Protein AF-A0A1W9QDA3-F1 (afdb_monomer_lite)

Secondary structure (DSSP, 8-state):
------PPPPPPPPP---------------------------------------------------------------------------S-TT-----------PPPPEEEEEE--SSTTHHHHHHHHHHHHHHHHHTT-EEEEEESSTTHHHHHHHH--SEEEE---STTTTSS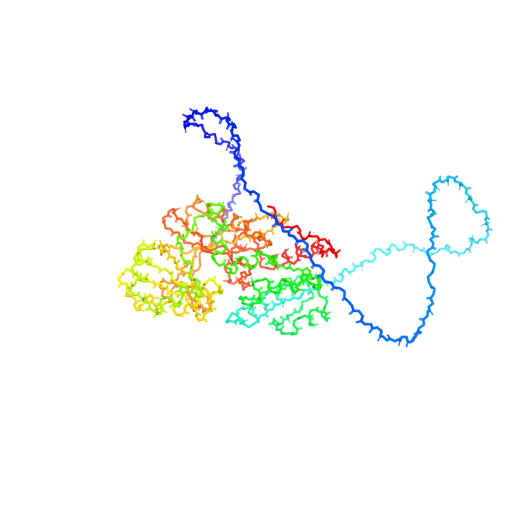HHHHHHHHHT--BSS--HHHHHHHH-HHHHHHHHHHTT-----EEEE-HHHHHHHHH-HHHHHHHHHHHH-S-EEEEESS-STTTT-EEE-TT--HHHHHHHHHHHHTT-SSEEEEE----EEEEEEEEEETTEEEEPPPEEEEE-SSSS--HHHHHSTTSEEEESS-SS-HHHHHHHHHHHHHHHHHHT--SEEEEEEEEETTEEEEEEEESS---STTSHHHHHHHHTT--HHHHHHHHHHHHHTSPPPPTTPPP----

Structure (mmCIF, N/CA/C/O backbone):
data_AF-A0A1W9QDA3-F1
#
_entry.id   AF-A0A1W9QDA3-F1
#
loop_
_atom_site.group_PDB
_atom_site.id
_atom_site.type_symbol
_atom_site.label_atom_id
_atom_site.label_alt_id
_atom_site.label_comp_id
_atom_site.label_asym_id
_atom_site.label_entity_id
_atom_site.label_seq_id
_atom_site.pdbx_PDB_ins_code
_atom_site.Cartn_x
_atom_site.Cartn_y
_atom_site.Cartn_z
_atom_site.occupancy
_atom_site.B_iso_or_equiv
_atom_site.auth_seq_id
_atom_site.auth_comp_id
_atom_site.auth_asym_id
_atom_site.auth_atom_id
_atom_site.pdbx_PDB_model_num
ATOM 1 N N . MET A 1 1 ? 13.533 -53.504 -2.888 1.00 36.47 1 MET A N 1
ATOM 2 C CA . MET A 1 1 ? 13.783 -53.279 -4.328 1.00 36.47 1 MET A CA 1
ATOM 3 C C . MET A 1 1 ? 12.457 -52.907 -4.983 1.00 36.47 1 MET A C 1
ATOM 5 O O . MET A 1 1 ? 11.510 -53.643 -4.756 1.00 36.47 1 MET A O 1
ATOM 9 N N . SER A 1 2 ? 12.437 -51.816 -5.768 1.00 32.22 2 SER A N 1
ATOM 10 C CA . SER A 1 2 ? 11.352 -51.321 -6.659 1.00 32.22 2 SER A CA 1
ATOM 11 C C . SER A 1 2 ? 10.092 -50.780 -5.954 1.00 32.22 2 SER A C 1
ATOM 13 O O . SER A 1 2 ? 9.405 -51.539 -5.288 1.00 32.22 2 SER A O 1
ATOM 15 N N . VAL A 1 3 ? 9.796 -49.473 -5.867 1.00 35.31 3 VAL A N 1
ATOM 16 C CA . VAL A 1 3 ? 9.516 -48.408 -6.869 1.00 35.31 3 VAL A CA 1
ATOM 17 C C . VAL A 1 3 ? 8.259 -48.652 -7.719 1.00 35.31 3 VAL A C 1
ATOM 19 O O . VAL A 1 3 ? 8.302 -49.406 -8.683 1.00 35.31 3 VAL A O 1
ATOM 22 N N . ALA A 1 4 ? 7.180 -47.938 -7.374 1.00 31.95 4 ALA A N 1
ATOM 23 C CA . ALA A 1 4 ? 6.134 -47.367 -8.242 1.00 31.95 4 ALA A CA 1
ATOM 24 C C . ALA A 1 4 ? 5.263 -46.463 -7.331 1.00 31.95 4 ALA A C 1
ATOM 26 O O . ALA A 1 4 ? 4.870 -46.907 -6.262 1.00 31.95 4 ALA A O 1
ATOM 27 N N . GLY A 1 5 ? 4.975 -45.184 -7.575 1.00 31.92 5 GLY A N 1
ATOM 28 C CA . GLY A 1 5 ? 4.923 -44.443 -8.829 1.00 31.92 5 GLY A CA 1
ATOM 29 C C . GLY A 1 5 ? 3.463 -44.177 -9.203 1.00 31.92 5 GLY A C 1
ATOM 30 O O . GLY A 1 5 ? 2.974 -44.770 -10.154 1.00 31.92 5 GLY A O 1
ATOM 31 N N . THR A 1 6 ? 2.758 -43.319 -8.458 1.00 32.66 6 THR A N 1
ATOM 32 C CA . THR A 1 6 ? 1.406 -42.852 -8.817 1.00 32.66 6 THR A CA 1
ATOM 33 C C . THR A 1 6 ? 1.367 -41.327 -8.802 1.00 32.66 6 THR A C 1
ATOM 35 O O . THR A 1 6 ? 1.350 -40.706 -7.741 1.00 32.66 6 THR A O 1
ATOM 38 N N . MET A 1 7 ? 1.388 -40.736 -9.997 1.00 35.84 7 MET A N 1
ATOM 39 C CA . MET A 1 7 ? 1.046 -39.332 -10.237 1.00 35.84 7 MET A CA 1
ATOM 40 C C . MET A 1 7 ? -0.468 -39.120 -10.067 1.00 35.84 7 MET A C 1
ATOM 42 O O . MET A 1 7 ? -1.236 -39.991 -10.485 1.00 35.84 7 MET A O 1
ATOM 46 N N . PRO A 1 8 ? -0.929 -37.976 -9.535 1.00 35.97 8 PRO A N 1
ATOM 47 C CA . PRO A 1 8 ? -2.335 -37.609 -9.597 1.00 35.97 8 PRO A CA 1
ATOM 48 C C . PRO A 1 8 ? -2.672 -36.976 -10.958 1.00 35.97 8 PRO A C 1
ATOM 50 O O . PRO A 1 8 ? -1.945 -36.129 -11.475 1.00 35.97 8 PRO A O 1
ATOM 53 N N . MET A 1 9 ? -3.789 -37.417 -11.537 1.00 39.22 9 MET A N 1
ATOM 54 C CA . MET A 1 9 ? -4.379 -36.876 -12.766 1.00 39.22 9 MET A CA 1
ATOM 55 C C . MET A 1 9 ? -5.020 -35.494 -12.529 1.00 39.22 9 MET A C 1
ATOM 57 O O . MET A 1 9 ? -5.472 -35.222 -11.415 1.00 39.22 9 MET A O 1
ATOM 61 N N . PRO A 1 10 ? -5.110 -34.628 -13.556 1.00 35.41 10 PRO A N 1
ATOM 62 C CA . PRO A 1 10 ? -5.729 -33.312 -13.433 1.00 35.41 10 PRO A CA 1
ATOM 63 C C . PRO A 1 10 ? -7.259 -33.414 -13.326 1.00 35.41 10 PRO A C 1
ATOM 65 O O . PRO A 1 10 ? -7.895 -34.198 -14.033 1.00 35.41 10 PRO A O 1
ATOM 68 N N . MET A 1 11 ? -7.853 -32.601 -12.447 1.00 40.34 11 MET A N 1
ATOM 69 C CA . MET A 1 11 ? -9.308 -32.481 -12.310 1.00 40.34 11 MET A CA 1
ATOM 70 C C . MET A 1 11 ? -9.921 -31.700 -13.487 1.00 40.34 11 MET A C 1
ATOM 72 O O . MET A 1 11 ? -9.305 -30.748 -13.973 1.00 40.34 11 MET A O 1
ATOM 76 N N . PRO A 1 12 ? -11.131 -32.065 -13.950 1.00 34.31 12 PRO A N 1
ATOM 77 C CA . PRO A 1 12 ? -11.779 -31.401 -15.071 1.00 34.31 12 PRO A CA 1
ATOM 78 C C . PRO A 1 12 ? -12.385 -30.054 -14.658 1.00 34.31 12 PRO A C 1
ATOM 80 O O . PRO A 1 12 ? -13.032 -29.927 -13.619 1.00 34.31 12 PRO A O 1
ATOM 83 N N . VAL A 1 13 ? -12.211 -29.058 -15.524 1.00 38.31 13 VAL A N 1
ATOM 84 C CA . VAL A 1 13 ? -12.859 -27.746 -15.437 1.00 38.31 13 VAL A CA 1
ATOM 85 C C . VAL A 1 13 ? -14.336 -27.908 -15.813 1.00 38.31 13 VAL A C 1
ATOM 87 O O . VAL A 1 13 ? -14.649 -28.289 -16.941 1.00 38.31 13 VAL A O 1
ATOM 90 N N . VAL A 1 14 ? -15.246 -27.628 -14.879 1.00 33.88 14 VAL A N 1
ATOM 91 C CA . VAL A 1 14 ? -16.698 -27.590 -15.125 1.00 33.88 14 VAL A CA 1
ATOM 92 C C . VAL A 1 14 ? -17.138 -26.126 -15.254 1.00 33.88 14 VAL A C 1
ATOM 94 O O . VAL A 1 14 ? -16.809 -25.327 -14.377 1.00 33.88 14 VAL A O 1
ATOM 97 N N . PRO A 1 15 ? -17.887 -25.738 -16.302 1.00 31.75 15 PRO A N 1
ATOM 98 C CA . PRO A 1 15 ? -18.404 -24.383 -16.429 1.00 31.75 15 PRO A CA 1
ATOM 99 C C . PRO A 1 15 ? -19.687 -24.244 -15.602 1.00 31.75 15 PRO A C 1
ATOM 101 O O . PRO A 1 15 ? -20.679 -24.921 -15.871 1.00 31.75 15 PRO A O 1
ATOM 104 N N . VAL A 1 16 ? -19.700 -23.349 -14.612 1.00 32.81 16 VAL A N 1
ATOM 105 C CA . VAL A 1 16 ? -20.931 -23.015 -13.882 1.00 32.81 16 VAL A CA 1
ATOM 106 C C . VAL A 1 16 ? -21.532 -21.741 -14.464 1.00 32.81 16 VAL A C 1
ATOM 108 O O . VAL A 1 16 ? -21.131 -20.624 -14.156 1.00 32.81 16 VAL A O 1
ATOM 111 N N . SER A 1 17 ? -22.531 -21.942 -15.319 1.00 33.62 17 SER A N 1
ATOM 112 C CA . SER A 1 17 ? -23.614 -20.990 -15.546 1.00 33.62 17 SER A CA 1
ATOM 113 C C . SER A 1 17 ? -24.658 -21.205 -14.453 1.00 33.62 17 SER A C 1
ATOM 115 O O . SER A 1 17 ? -25.221 -22.295 -14.358 1.00 33.62 17 SER A O 1
ATOM 117 N N . ALA A 1 18 ? -24.938 -20.185 -13.643 1.00 29.67 18 ALA A N 1
ATOM 118 C CA . ALA A 1 18 ? -26.164 -20.130 -12.854 1.00 29.67 18 ALA A CA 1
ATOM 119 C C . ALA A 1 18 ? -26.531 -18.677 -12.534 1.00 29.67 18 ALA A C 1
ATOM 121 O O . ALA A 1 18 ? -25.945 -18.019 -11.679 1.00 29.67 18 ALA A O 1
ATOM 122 N N . SER A 1 19 ? -27.547 -18.191 -13.245 1.00 31.55 19 SER A N 1
ATOM 123 C CA . SER A 1 19 ? -28.333 -17.022 -12.867 1.00 31.55 19 SER A CA 1
ATOM 124 C C . SER A 1 19 ? -29.040 -17.286 -11.537 1.00 31.55 19 SER A C 1
ATOM 126 O O . SER A 1 19 ? -29.804 -18.244 -11.438 1.00 31.55 19 SER A O 1
ATOM 128 N N . VAL A 1 20 ? -28.863 -16.411 -10.547 1.00 29.86 20 VAL A N 1
ATOM 129 C CA . VAL A 1 20 ? -29.735 -16.376 -9.366 1.00 29.86 20 VAL A CA 1
ATOM 130 C C . VAL A 1 20 ? -30.640 -15.157 -9.460 1.00 29.86 20 VAL A C 1
ATOM 132 O O . VAL A 1 20 ? -30.224 -14.006 -9.343 1.00 29.86 20 VAL A O 1
ATOM 135 N N . ALA A 1 21 ? -31.913 -15.448 -9.709 1.00 28.69 21 ALA A N 1
ATOM 136 C CA . ALA A 1 21 ? -33.014 -14.511 -9.668 1.00 28.69 21 ALA A CA 1
ATOM 137 C C . ALA A 1 21 ? -33.413 -14.230 -8.211 1.00 28.69 21 ALA A C 1
ATOM 139 O O . ALA A 1 21 ? -33.878 -15.124 -7.509 1.00 28.69 21 ALA A O 1
ATOM 140 N N . LEU A 1 22 ? -33.326 -12.971 -7.783 1.00 29.09 22 LEU A N 1
ATOM 141 C CA . LEU A 1 22 ? -33.994 -12.485 -6.574 1.00 29.09 22 LEU A CA 1
ATOM 142 C C . LEU A 1 22 ? -35.315 -11.816 -6.971 1.00 29.09 22 LEU A C 1
ATOM 144 O O . LEU A 1 22 ? -35.358 -10.672 -7.426 1.00 29.09 22 LEU A O 1
ATOM 148 N N . ARG A 1 23 ? -36.421 -12.556 -6.820 1.00 28.75 23 ARG A N 1
ATOM 149 C CA . ARG A 1 23 ? -37.784 -12.013 -6.892 1.00 28.75 23 ARG A CA 1
ATOM 150 C C . ARG A 1 23 ? -38.224 -11.483 -5.524 1.00 28.75 23 ARG A C 1
ATOM 152 O O . ARG A 1 23 ? -38.400 -12.246 -4.589 1.00 28.75 23 ARG A O 1
ATOM 159 N N . ALA A 1 24 ? -38.487 -10.177 -5.525 1.00 29.31 24 ALA A N 1
ATOM 160 C CA . ALA A 1 24 ? -39.674 -9.480 -5.019 1.00 29.31 24 ALA A CA 1
ATOM 161 C C . ALA A 1 24 ? -40.152 -9.691 -3.569 1.00 29.31 24 ALA A C 1
ATOM 163 O O . ALA A 1 24 ? -40.698 -10.733 -3.249 1.00 29.31 24 ALA A O 1
ATOM 164 N N . LEU A 1 25 ? -40.152 -8.583 -2.814 1.00 30.34 25 LEU A N 1
ATOM 165 C CA . LEU A 1 25 ? -41.188 -8.039 -1.906 1.00 30.34 25 LEU A CA 1
ATOM 166 C C . LEU A 1 25 ? -40.726 -6.581 -1.627 1.00 30.34 25 LEU A C 1
ATOM 168 O O . LEU A 1 25 ? -39.551 -6.368 -1.381 1.00 30.34 25 LEU A O 1
ATOM 172 N N . GLY A 1 26 ? -41.483 -5.487 -1.720 1.00 26.16 26 GLY A N 1
ATOM 173 C CA . GLY A 1 26 ? -42.910 -5.267 -1.855 1.00 26.16 26 GLY A CA 1
ATOM 174 C C . GLY A 1 26 ? -43.187 -3.849 -2.385 1.00 26.16 26 GLY A C 1
ATOM 175 O O . GLY A 1 26 ? -42.421 -2.906 -2.200 1.00 26.16 26 GLY A O 1
ATOM 176 N N . ARG A 1 27 ? -44.311 -3.719 -3.089 1.00 28.84 27 ARG A N 1
ATOM 177 C CA . ARG A 1 27 ? -44.839 -2.475 -3.659 1.00 28.84 27 ARG A CA 1
ATOM 178 C C . ARG A 1 27 ? -45.278 -1.501 -2.557 1.00 28.84 27 ARG A C 1
ATOM 180 O O . ARG A 1 27 ? -46.115 -1.861 -1.735 1.00 28.84 27 ARG A O 1
ATOM 187 N N . ARG A 1 28 ? -44.910 -0.221 -2.674 1.00 27.39 28 ARG A N 1
ATOM 188 C CA . ARG A 1 28 ? -45.790 0.899 -2.289 1.00 27.39 28 ARG A CA 1
ATOM 189 C C . ARG A 1 28 ? -45.835 1.944 -3.405 1.00 27.39 28 ARG A C 1
ATOM 191 O O . ARG A 1 28 ? -44.877 2.659 -3.662 1.00 27.39 28 ARG A O 1
ATOM 198 N N . ARG A 1 29 ? -46.992 2.007 -4.073 1.00 28.84 29 ARG A N 1
ATOM 199 C CA . ARG A 1 29 ? -47.439 3.116 -4.929 1.00 28.84 29 ARG A CA 1
ATOM 200 C C . ARG A 1 29 ? -47.980 4.245 -4.045 1.00 28.84 29 ARG A C 1
ATOM 202 O O . ARG A 1 29 ? -48.881 3.972 -3.261 1.00 28.84 29 ARG A O 1
ATOM 209 N N . ARG A 1 30 ? -47.552 5.489 -4.283 1.00 28.20 30 ARG A N 1
ATOM 210 C CA . ARG A 1 30 ? -48.352 6.737 -4.195 1.00 28.20 30 ARG A CA 1
ATOM 211 C C . ARG A 1 30 ? -47.704 7.749 -5.154 1.00 28.20 30 ARG A C 1
ATOM 213 O O . ARG A 1 30 ? -46.564 8.127 -4.955 1.00 28.20 30 ARG A O 1
ATOM 220 N N . SER A 1 31 ? -48.196 7.880 -6.385 1.00 26.98 31 SER A N 1
ATOM 221 C CA . SER A 1 31 ? -49.227 8.829 -6.854 1.00 26.98 31 SER A CA 1
ATOM 222 C C . SER A 1 31 ? -48.808 10.310 -6.814 1.00 26.98 31 SER A C 1
ATOM 224 O O . SER A 1 31 ? -48.819 10.933 -5.760 1.00 26.98 31 SER A O 1
ATOM 226 N N . ARG A 1 32 ? -48.505 10.818 -8.019 1.00 28.62 32 ARG A N 1
ATOM 227 C CA . ARG A 1 32 ? -48.584 12.191 -8.563 1.00 28.62 32 ARG A CA 1
ATOM 228 C C . ARG A 1 32 ? -49.045 13.317 -7.623 1.00 28.62 32 ARG A C 1
ATOM 230 O O . ARG A 1 32 ? -50.140 13.231 -7.076 1.00 28.62 32 ARG A O 1
ATOM 237 N N . ARG A 1 33 ? -48.347 14.459 -7.700 1.00 24.66 33 ARG A N 1
ATOM 238 C CA . ARG A 1 33 ? -48.947 15.790 -7.943 1.00 24.66 33 ARG A CA 1
ATOM 239 C C . ARG A 1 33 ? -47.874 16.797 -8.377 1.00 24.66 33 ARG A C 1
ATOM 241 O O . ARG A 1 33 ? -47.054 17.219 -7.575 1.00 24.66 33 ARG A O 1
ATOM 248 N N . CYS A 1 34 ? -47.918 17.187 -9.650 1.00 25.53 34 CYS A N 1
ATOM 249 C CA . CYS A 1 34 ? -47.465 18.503 -10.085 1.00 25.53 34 CYS A CA 1
ATOM 250 C C . CYS A 1 34 ? -48.567 19.498 -9.714 1.00 25.53 34 CYS A C 1
ATOM 252 O O . CYS A 1 34 ? -49.714 19.294 -10.110 1.00 25.53 34 CYS A O 1
ATOM 254 N N . VAL A 1 35 ? -48.225 20.555 -8.984 1.00 27.30 35 VAL A N 1
ATOM 255 C CA . VAL A 1 35 ? -49.019 21.784 -8.906 1.00 27.30 35 VAL A CA 1
ATOM 256 C C . VAL A 1 35 ? -48.025 22.936 -8.897 1.00 27.30 35 VAL A C 1
ATOM 258 O O . VAL A 1 35 ? -47.187 23.025 -8.004 1.00 27.30 35 VAL A O 1
ATOM 261 N N . GLY A 1 36 ? -48.097 23.776 -9.925 1.00 24.69 36 GLY A N 1
ATOM 262 C CA . GLY A 1 36 ? -47.496 25.099 -9.902 1.00 24.69 36 GLY A CA 1
ATOM 263 C C . GLY A 1 36 ? -48.415 26.081 -9.184 1.00 24.69 36 GLY A C 1
ATOM 264 O O . GLY A 1 36 ? -49.636 26.003 -9.302 1.00 24.69 36 GLY A O 1
ATOM 265 N N . SER A 1 37 ? -47.818 27.040 -8.490 1.00 29.36 37 SER A N 1
ATOM 266 C CA . SER A 1 37 ? -48.459 28.302 -8.131 1.00 29.36 37 SER A CA 1
ATOM 267 C C . SER A 1 37 ? -47.369 29.354 -7.998 1.00 29.36 37 SER A C 1
ATOM 269 O O . SER A 1 37 ? -46.471 29.223 -7.169 1.00 29.36 37 SER A O 1
ATOM 271 N N . GLY A 1 38 ? -47.418 30.351 -8.878 1.00 24.80 38 GLY A N 1
ATOM 272 C CA . GLY A 1 38 ? -46.515 31.492 -8.865 1.00 24.80 38 GLY A CA 1
ATOM 273 C C . GLY A 1 38 ? -46.965 32.632 -7.948 1.00 24.80 38 GLY A C 1
ATOM 274 O O . GLY A 1 38 ? -48.010 32.556 -7.302 1.00 24.80 38 GLY A O 1
ATOM 275 N N . ARG A 1 39 ? -46.189 33.721 -8.077 1.00 27.39 39 ARG A N 1
ATOM 276 C CA . ARG A 1 39 ? -46.269 35.084 -7.499 1.00 27.39 39 ARG A CA 1
ATOM 277 C C . ARG A 1 39 ? -45.570 35.260 -6.139 1.00 27.39 39 ARG A C 1
ATOM 279 O O . ARG A 1 39 ? -45.738 34.424 -5.271 1.00 27.39 39 ARG A O 1
ATOM 286 N N . ALA A 1 40 ? -44.850 36.349 -5.848 1.00 27.86 40 ALA A N 1
ATOM 287 C CA . ALA A 1 40 ? -44.285 37.457 -6.631 1.00 27.86 40 ALA A CA 1
ATOM 288 C C . ALA A 1 40 ? -43.407 38.346 -5.702 1.00 27.86 40 ALA A C 1
ATOM 290 O O . ALA A 1 40 ? -43.564 38.292 -4.488 1.00 27.86 40 ALA A O 1
ATOM 291 N N . PHE A 1 41 ? -42.618 39.230 -6.333 1.00 26.25 41 PHE A N 1
ATOM 292 C CA . PHE A 1 41 ? -42.054 40.517 -5.869 1.00 26.25 41 PHE A CA 1
ATOM 293 C C . PHE A 1 41 ? -40.797 40.582 -4.980 1.00 26.25 41 PHE A C 1
ATOM 295 O O . PHE A 1 41 ? -40.728 40.020 -3.896 1.00 26.25 41 PHE A O 1
ATOM 302 N N . GLY A 1 42 ? -39.849 41.412 -5.446 1.00 24.55 42 GLY A N 1
ATOM 303 C CA . GLY A 1 42 ? -38.696 41.906 -4.691 1.00 24.55 42 GLY A CA 1
ATOM 304 C C . GLY A 1 42 ? -37.571 42.461 -5.575 1.00 24.55 42 GLY A C 1
ATOM 305 O O . GLY A 1 42 ? -36.491 41.891 -5.621 1.00 24.55 42 GLY A O 1
ATOM 306 N N . SER A 1 43 ? -37.830 43.540 -6.316 1.00 26.00 43 SER A N 1
ATOM 307 C CA . SER A 1 43 ? -36.849 44.312 -7.097 1.00 26.00 43 SER A CA 1
ATOM 308 C C . SER A 1 43 ? 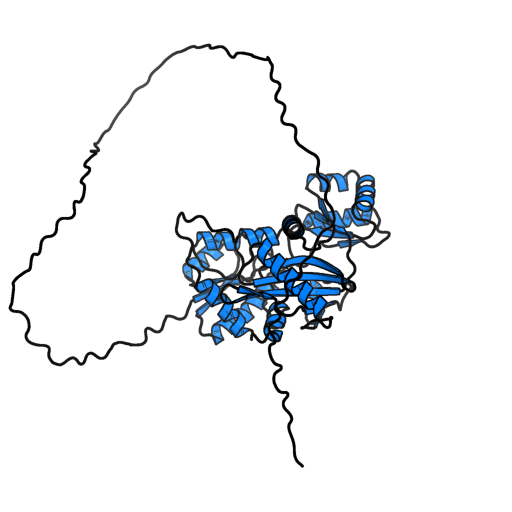-35.999 45.230 -6.210 1.00 26.00 43 SER A C 1
ATOM 310 O O . SER A 1 43 ? -36.584 45.920 -5.382 1.00 26.00 43 SER A O 1
ATOM 312 N N . PHE A 1 44 ? -34.690 45.366 -6.466 1.00 24.94 44 PHE A N 1
ATOM 313 C CA . PHE A 1 44 ? -33.952 46.605 -6.174 1.00 24.94 44 PHE A CA 1
ATOM 314 C C . PHE A 1 44 ? -32.793 46.838 -7.159 1.00 24.94 44 PHE A C 1
ATOM 316 O O . PHE A 1 44 ? -32.082 45.922 -7.560 1.00 24.94 44 PHE A O 1
ATOM 323 N N . SER A 1 45 ? -32.693 48.098 -7.575 1.00 25.88 45 SER A N 1
ATOM 324 C CA . SER A 1 45 ? -31.881 48.703 -8.635 1.00 25.88 45 SER A CA 1
ATOM 325 C C . SER A 1 45 ? -30.442 49.034 -8.221 1.00 25.88 45 SER A C 1
ATOM 327 O O . SER A 1 45 ? -30.227 49.413 -7.071 1.00 25.88 45 SER A O 1
ATOM 329 N N . VAL A 1 46 ? -29.510 49.093 -9.181 1.00 28.08 46 VAL A N 1
ATOM 330 C CA . VAL A 1 46 ? -28.233 49.822 -9.042 1.00 28.08 46 VAL A CA 1
ATOM 331 C C . VAL A 1 46 ? -28.158 50.922 -10.108 1.00 28.08 46 VAL A C 1
ATOM 333 O O . VAL A 1 46 ? -28.435 50.677 -11.280 1.00 28.08 46 VAL A O 1
ATOM 336 N N . ARG A 1 47 ? -27.849 52.144 -9.652 1.00 25.64 47 ARG A N 1
ATOM 337 C CA . ARG A 1 47 ? -27.718 53.394 -10.418 1.00 25.64 47 ARG A CA 1
ATOM 338 C C . ARG A 1 47 ? -26.290 53.612 -10.936 1.00 25.64 47 ARG A C 1
ATOM 340 O O . ARG A 1 47 ? -25.325 53.152 -10.337 1.00 25.64 47 ARG A O 1
ATOM 347 N N . GLU A 1 48 ? -26.226 54.394 -12.009 1.00 28.88 48 GLU A N 1
ATOM 348 C CA . GLU A 1 48 ? -25.070 54.996 -12.685 1.00 28.88 48 GLU A CA 1
ATOM 349 C C . GLU A 1 48 ? -24.344 56.089 -11.864 1.00 28.88 48 GLU A C 1
ATOM 351 O O . GLU A 1 48 ? -24.946 56.702 -10.980 1.00 28.88 48 GLU A O 1
ATOM 356 N N . GLY A 1 49 ? -23.094 56.417 -12.247 1.00 25.61 49 GLY A N 1
ATOM 357 C CA . GLY A 1 49 ? -22.420 57.678 -11.880 1.00 25.61 49 GLY A CA 1
ATOM 358 C C . GLY A 1 49 ? -20.908 57.772 -12.196 1.00 25.61 49 GLY A C 1
ATOM 359 O O . GLY A 1 49 ? -20.106 57.140 -11.527 1.00 25.61 49 GLY A O 1
ATOM 360 N N . CYS A 1 50 ? -20.561 58.597 -13.199 1.00 24.50 50 CYS A N 1
ATOM 361 C CA . CYS A 1 50 ? -19.243 59.084 -13.712 1.00 24.50 50 CYS A CA 1
ATOM 362 C C . CYS A 1 50 ? -18.446 59.953 -12.673 1.00 24.50 50 CYS A C 1
ATOM 364 O O . CYS A 1 50 ? -19.050 60.202 -11.629 1.00 24.50 50 CYS A O 1
ATOM 366 N N . PRO A 1 51 ? -17.209 60.520 -12.892 1.00 40.97 51 PRO A N 1
ATOM 367 C CA . PRO A 1 51 ? -16.680 61.157 -14.124 1.00 40.97 51 PRO A CA 1
ATOM 368 C C . PRO A 1 51 ? -15.149 61.048 -14.445 1.00 40.97 51 PRO A C 1
ATOM 370 O O . PRO A 1 51 ? -14.388 60.342 -13.797 1.00 40.97 51 PRO A O 1
ATOM 373 N N . ARG A 1 52 ? -14.770 61.753 -15.530 1.00 28.31 52 ARG A N 1
ATOM 374 C CA . ARG A 1 52 ? -13.533 61.825 -16.355 1.00 28.31 52 ARG A CA 1
ATOM 375 C C . ARG A 1 52 ? -12.318 62.565 -15.742 1.00 28.31 52 ARG A C 1
ATOM 377 O O . ARG A 1 52 ? -12.530 63.457 -14.931 1.00 28.31 52 ARG A O 1
ATOM 384 N N . GLY A 1 53 ? -11.124 62.371 -16.345 1.00 25.64 53 GLY A N 1
ATOM 385 C CA . GLY A 1 53 ? -10.208 63.482 -16.719 1.00 25.64 53 GLY A CA 1
ATOM 386 C C . GLY A 1 53 ? -8.677 63.235 -16.725 1.00 25.64 53 GLY A C 1
ATOM 387 O O . GLY A 1 53 ? -8.126 63.064 -15.651 1.00 25.64 53 GLY A O 1
ATOM 388 N N . GLU A 1 54 ? -8.057 63.319 -17.928 1.00 27.70 54 GLU A N 1
ATOM 389 C CA . GLU A 1 54 ? -6.732 63.928 -18.299 1.00 27.70 54 GLU A CA 1
ATOM 390 C C . GLU A 1 54 ? -5.395 63.400 -17.688 1.00 27.70 54 GLU A C 1
ATOM 392 O O . GLU A 1 54 ? -5.358 63.021 -16.531 1.00 27.70 54 GLU A O 1
ATOM 397 N N . ALA A 1 55 ? -4.205 63.366 -18.324 1.00 28.17 55 ALA A N 1
ATOM 398 C CA . ALA A 1 55 ? -3.680 63.629 -19.676 1.00 28.17 55 ALA A CA 1
ATOM 399 C C . ALA A 1 55 ? -2.190 63.147 -19.780 1.00 28.17 55 ALA A C 1
ATOM 401 O O . ALA A 1 55 ? -1.480 63.110 -18.782 1.00 28.17 55 ALA A O 1
ATOM 402 N N . GLU A 1 56 ? -1.775 62.786 -21.006 1.00 26.77 56 GLU A N 1
ATOM 403 C CA . GLU A 1 56 ? -0.480 63.010 -21.709 1.00 26.77 56 GLU A CA 1
ATOM 404 C C . GLU A 1 56 ? 0.915 62.665 -21.116 1.00 26.77 56 GLU A C 1
ATOM 406 O O . GLU A 1 56 ? 1.378 63.265 -20.155 1.00 26.77 56 GLU A O 1
ATOM 411 N N . HIS A 1 57 ? 1.673 61.808 -21.834 1.00 28.23 57 HIS A N 1
ATOM 412 C CA . HIS A 1 57 ? 2.947 62.178 -22.495 1.00 28.23 57 HIS A CA 1
ATOM 413 C C . HIS A 1 57 ? 3.451 61.095 -23.485 1.00 28.23 57 HIS A C 1
ATOM 415 O O . HIS A 1 57 ? 2.974 59.963 -23.522 1.00 28.23 57 HIS A O 1
ATOM 421 N N . GLU A 1 58 ? 4.372 61.500 -24.358 1.00 27.05 58 GLU A N 1
ATOM 422 C CA . GLU A 1 58 ? 4.596 61.069 -25.743 1.00 27.05 58 GLU A CA 1
ATOM 423 C C . GLU A 1 58 ? 5.735 60.028 -25.951 1.00 27.05 58 GLU A C 1
ATOM 425 O O . GLU A 1 58 ? 6.767 60.139 -25.308 1.00 27.05 58 GLU A O 1
ATOM 430 N N . ARG A 1 59 ? 5.524 59.062 -26.883 1.00 26.31 59 ARG A N 1
ATOM 431 C CA . ARG A 1 59 ? 6.332 58.592 -28.070 1.00 26.31 59 ARG A CA 1
ATOM 432 C C . ARG A 1 59 ? 7.899 58.485 -28.037 1.00 26.31 59 ARG A C 1
ATOM 434 O O . ARG A 1 59 ? 8.508 59.160 -27.225 1.00 26.31 59 ARG A O 1
ATOM 441 N N . PRO A 1 60 ? 8.605 57.814 -29.014 1.00 46.94 60 PRO A N 1
ATOM 442 C CA . PRO A 1 60 ? 8.160 57.022 -30.199 1.00 46.94 60 PRO A CA 1
ATOM 443 C C . PRO A 1 60 ? 9.057 55.808 -30.676 1.00 46.94 60 PRO A C 1
ATOM 445 O O . PRO A 1 60 ? 10.121 55.537 -30.135 1.00 46.94 60 PRO A O 1
ATOM 448 N N . TRP A 1 61 ? 8.630 55.196 -31.808 1.00 27.83 61 TRP A N 1
ATOM 449 C CA . TRP A 1 61 ? 9.320 54.341 -32.825 1.00 27.83 61 TRP A CA 1
ATOM 450 C C . TRP A 1 61 ? 9.648 52.869 -32.463 1.00 27.83 61 TRP A C 1
ATOM 452 O O . TRP A 1 61 ? 10.164 52.586 -31.399 1.00 27.83 61 TRP A O 1
ATOM 462 N N . GLY A 1 62 ? 9.408 51.851 -33.305 1.00 26.69 62 GLY A N 1
ATOM 463 C CA . GLY A 1 62 ? 9.103 51.845 -34.736 1.00 26.69 62 GLY A CA 1
ATOM 464 C C . GLY A 1 62 ? 8.488 50.528 -35.245 1.00 26.69 62 GLY A C 1
ATOM 465 O O . GLY A 1 62 ? 8.487 49.487 -34.595 1.00 26.69 62 GLY A O 1
ATOM 466 N N . SER A 1 63 ? 7.908 50.650 -36.433 1.00 28.02 63 SER A N 1
ATOM 467 C CA . SER A 1 63 ? 7.167 49.677 -37.235 1.00 28.02 63 SER A CA 1
ATOM 468 C C . SER A 1 63 ? 8.041 48.626 -37.929 1.00 28.02 63 SER A C 1
ATOM 470 O O . SER A 1 63 ? 9.140 48.957 -38.360 1.00 28.02 63 SER A O 1
ATOM 472 N N . THR A 1 64 ? 7.485 47.445 -38.234 1.00 29.91 64 THR A N 1
ATOM 473 C CA . THR A 1 64 ? 7.418 46.934 -39.627 1.00 29.91 64 THR A CA 1
ATOM 474 C C . THR A 1 64 ? 6.472 45.727 -39.795 1.00 29.91 64 THR A C 1
ATOM 476 O O . THR A 1 64 ? 6.538 44.728 -39.092 1.00 29.91 64 THR A O 1
ATOM 479 N N . HIS A 1 65 ? 5.555 45.915 -40.748 1.00 29.33 65 HIS A N 1
ATOM 480 C CA . HIS A 1 65 ? 4.746 45.016 -41.583 1.00 29.33 65 HIS A CA 1
ATOM 481 C C . HIS A 1 65 ? 4.558 43.510 -41.289 1.00 29.33 65 HIS A C 1
ATOM 483 O O . HIS A 1 65 ? 5.469 42.696 -41.389 1.00 29.33 65 HIS A O 1
ATOM 489 N N . ARG A 1 66 ? 3.273 43.127 -41.191 1.00 31.23 66 ARG A N 1
ATOM 490 C CA . ARG A 1 66 ? 2.707 41.836 -41.637 1.00 31.23 66 ARG A CA 1
ATOM 491 C C . ARG A 1 66 ? 1.886 42.039 -42.918 1.00 31.23 66 ARG A C 1
ATOM 493 O O . ARG A 1 66 ? 1.214 43.067 -43.019 1.00 31.23 66 ARG A O 1
ATOM 500 N N . PRO A 1 67 ? 1.755 41.002 -43.762 1.00 33.47 67 PRO A N 1
ATOM 501 C CA . PRO A 1 67 ? 0.526 40.780 -44.512 1.00 33.47 67 PRO A CA 1
ATOM 502 C C . PRO A 1 67 ? -0.145 39.437 -44.146 1.00 33.47 67 PRO A C 1
ATOM 504 O O . PRO A 1 67 ? 0.488 38.386 -44.093 1.00 33.47 67 PRO A O 1
ATOM 507 N N . ARG A 1 68 ? -1.462 39.489 -43.903 1.00 30.62 68 ARG A N 1
ATOM 508 C CA . ARG A 1 68 ? -2.444 38.420 -44.210 1.00 30.62 68 ARG A CA 1
ATOM 509 C C . ARG A 1 68 ? -2.911 38.677 -45.664 1.00 30.62 68 ARG A C 1
ATOM 511 O O . ARG A 1 68 ? -2.778 39.806 -46.114 1.00 30.62 68 ARG A O 1
ATOM 518 N N . ALA A 1 69 ? -3.480 37.790 -46.475 1.00 31.77 69 ALA A N 1
ATOM 519 C CA . ALA A 1 69 ? -4.193 36.529 -46.314 1.00 31.77 69 ALA A CA 1
ATOM 520 C C . ALA A 1 69 ? -4.171 35.790 -47.673 1.00 31.77 69 ALA A C 1
ATOM 522 O O . ALA A 1 69 ? -3.912 36.412 -48.701 1.00 31.77 69 ALA A O 1
ATOM 523 N N . GLY A 1 70 ? -4.553 34.512 -47.707 1.00 26.25 70 GLY A N 1
ATOM 524 C CA . GLY A 1 70 ? -4.875 33.837 -48.967 1.00 26.25 70 GLY A CA 1
ATOM 525 C C . GLY A 1 70 ? -5.364 32.410 -48.762 1.00 26.25 70 GLY A C 1
ATOM 526 O O . GLY A 1 70 ? -4.569 31.482 -48.706 1.00 26.25 70 GLY A O 1
ATOM 527 N N . HIS A 1 71 ? -6.681 32.242 -48.636 1.00 32.66 71 HIS A N 1
ATOM 528 C CA . HIS A 1 71 ? -7.352 30.949 -48.756 1.00 32.66 71 HIS A CA 1
ATOM 529 C C . HIS A 1 71 ? -7.144 30.384 -50.170 1.00 32.66 71 HIS A C 1
ATOM 531 O O . HIS A 1 71 ? -7.481 31.057 -51.142 1.00 32.66 71 HIS A O 1
ATOM 537 N N . ALA A 1 72 ? -6.703 29.130 -50.289 1.00 28.97 72 ALA A N 1
ATOM 538 C CA . ALA A 1 72 ? -6.808 28.367 -51.531 1.00 28.97 72 ALA A CA 1
ATOM 539 C C . ALA A 1 72 ? -7.292 26.941 -51.233 1.00 28.97 72 ALA A C 1
ATOM 541 O O . ALA A 1 72 ? -6.635 26.160 -50.548 1.00 28.97 72 ALA A O 1
ATOM 542 N N . ARG A 1 73 ? -8.494 26.641 -51.738 1.00 28.48 73 ARG A N 1
ATOM 543 C CA . ARG A 1 73 ? -9.096 25.306 -51.819 1.00 28.48 73 ARG A CA 1
ATOM 544 C C . ARG A 1 73 ? -8.229 24.415 -52.710 1.00 28.48 73 ARG A C 1
ATOM 546 O O . ARG A 1 73 ? -7.966 24.789 -53.848 1.00 28.48 73 ARG A O 1
ATOM 553 N N . LEU A 1 74 ? -7.879 23.219 -52.244 1.00 28.66 74 LEU A N 1
ATOM 554 C CA . LEU A 1 74 ? -7.375 22.151 -53.108 1.00 28.66 74 LEU A CA 1
ATOM 555 C C . LEU A 1 74 ? -8.564 21.344 -53.636 1.00 28.66 74 LEU A C 1
ATOM 557 O O . LEU A 1 74 ? -9.204 20.590 -52.906 1.00 28.66 74 LEU A O 1
ATOM 561 N N . LEU A 1 75 ? -8.875 21.571 -54.911 1.00 28.66 75 LEU A N 1
ATOM 562 C CA . LEU A 1 75 ? -9.739 20.730 -55.730 1.00 28.66 75 LEU A CA 1
ATOM 563 C C . LEU A 1 75 ? -8.921 19.540 -56.240 1.00 28.66 75 LEU A C 1
ATOM 565 O O . LEU A 1 75 ? -7.844 19.711 -56.809 1.00 28.66 75 LEU A O 1
ATOM 569 N N . TRP A 1 76 ? -9.460 18.340 -56.049 1.00 28.44 76 TRP A N 1
ATOM 570 C CA . TRP A 1 76 ? -9.029 17.131 -56.741 1.00 28.44 76 TRP A CA 1
ATOM 571 C C . TRP A 1 76 ? -9.308 17.285 -58.240 1.00 28.44 76 TRP A C 1
ATOM 573 O O . TRP A 1 76 ? -10.447 17.531 -58.635 1.00 28.44 76 TRP A O 1
ATOM 583 N N . SER A 1 77 ? -8.285 17.100 -59.071 1.00 28.20 77 SER A N 1
ATOM 584 C CA . SER A 1 77 ? -8.480 16.770 -60.480 1.00 28.20 77 SER A CA 1
ATOM 585 C C . SER A 1 77 ? -7.474 15.703 -60.895 1.00 28.20 77 SER A C 1
ATOM 587 O O . SER A 1 77 ? -6.273 15.799 -60.660 1.00 28.20 77 SER A O 1
ATOM 589 N N . SER A 1 78 ? -8.041 14.637 -61.441 1.00 35.41 78 SER A N 1
ATOM 590 C CA . SER A 1 78 ? -7.414 13.521 -62.129 1.00 35.41 78 SER A CA 1
ATOM 591 C C . SER A 1 78 ? -6.606 13.994 -63.336 1.00 35.41 78 SER A C 1
ATOM 593 O O . SER A 1 78 ? -7.134 14.724 -64.173 1.00 35.41 78 SER A O 1
ATOM 595 N N . GLY A 1 79 ? -5.373 13.514 -63.475 1.00 28.36 79 GLY A N 1
ATOM 596 C CA . GLY A 1 79 ? -4.563 13.756 -64.664 1.00 28.36 79 GLY A CA 1
ATOM 597 C C . GLY A 1 79 ? -3.333 12.862 -64.684 1.00 28.36 79 GLY A C 1
ATOM 598 O O . GLY A 1 79 ? -2.366 13.116 -63.976 1.00 28.36 79 GLY A O 1
ATOM 599 N N . LEU A 1 80 ? -3.413 11.800 -65.483 1.00 35.47 80 LEU A N 1
ATOM 600 C CA . LEU A 1 80 ? -2.293 10.969 -65.915 1.00 35.47 80 LEU A CA 1
ATOM 601 C C . LEU A 1 80 ? -1.184 11.846 -66.510 1.00 35.47 80 LEU A C 1
ATOM 603 O O . LEU A 1 80 ? -1.455 12.662 -67.388 1.00 35.47 80 LEU A O 1
ATOM 607 N N . CYS A 1 81 ? 0.054 11.634 -66.075 1.00 28.70 81 CYS A N 1
ATOM 608 C CA . CYS A 1 81 ? 1.233 12.085 -66.803 1.00 28.70 81 CYS A CA 1
ATOM 609 C C . CYS A 1 81 ? 2.360 11.070 -66.570 1.00 28.70 81 CYS A C 1
ATOM 611 O O . CYS A 1 81 ? 2.944 11.003 -65.488 1.00 28.70 81 CYS A O 1
ATOM 613 N N . GLU A 1 82 ? 2.603 10.228 -67.573 1.00 39.88 82 GLU A N 1
ATOM 614 C CA . GLU A 1 82 ? 3.826 9.432 -67.694 1.00 39.88 82 GLU A CA 1
ATOM 615 C C . GLU A 1 82 ? 5.034 10.360 -67.886 1.00 39.88 82 GLU A C 1
ATOM 617 O O . GLU A 1 82 ? 4.919 11.369 -68.585 1.00 39.88 82 GLU A O 1
ATOM 622 N N . PRO A 1 83 ? 6.229 9.988 -67.406 1.00 40.81 83 PRO A N 1
ATOM 623 C CA . PRO A 1 83 ? 7.464 10.460 -67.999 1.00 40.81 83 PRO A CA 1
ATOM 624 C C . PRO A 1 83 ? 8.110 9.350 -68.833 1.00 40.81 83 PRO A C 1
ATOM 626 O O . PRO A 1 83 ? 8.556 8.321 -68.324 1.00 40.81 83 PRO A O 1
ATOM 629 N N . ALA A 1 84 ? 8.205 9.614 -70.132 1.00 36.31 84 ALA A N 1
ATOM 630 C CA . ALA A 1 84 ? 9.109 8.944 -71.047 1.00 36.31 84 ALA A CA 1
ATOM 631 C C . ALA A 1 84 ? 10.550 9.412 -70.788 1.00 36.31 84 ALA A C 1
ATOM 633 O O . ALA A 1 84 ? 10.832 10.591 -70.956 1.00 36.31 84 ALA A O 1
ATOM 634 N N . PHE A 1 85 ? 11.455 8.497 -70.427 1.00 30.64 85 PHE A N 1
ATOM 635 C CA . PHE A 1 85 ? 12.890 8.568 -70.749 1.00 30.64 85 PHE A CA 1
ATOM 636 C C . PHE A 1 85 ? 13.523 7.170 -70.572 1.00 30.64 85 PHE A C 1
ATOM 638 O O . PHE A 1 85 ? 13.719 6.720 -69.442 1.00 30.64 85 PHE A O 1
ATOM 645 N N . PRO A 1 86 ? 13.827 6.442 -71.663 1.00 40.25 86 PRO A N 1
ATOM 646 C CA . PRO A 1 86 ? 14.640 5.230 -71.620 1.00 40.25 86 PRO A CA 1
ATOM 647 C C . PRO A 1 86 ? 16.133 5.611 -71.658 1.00 40.25 86 PRO A C 1
ATOM 649 O O . PRO A 1 86 ? 16.447 6.688 -72.151 1.00 40.25 86 PRO A O 1
ATOM 652 N N . TRP A 1 87 ? 17.026 4.723 -71.185 1.00 34.25 87 TRP A N 1
ATOM 653 C CA . TRP A 1 87 ? 18.505 4.700 -71.374 1.00 34.25 87 TRP A CA 1
ATOM 654 C C . TRP A 1 87 ? 19.436 4.656 -70.145 1.00 34.25 87 TRP A C 1
ATOM 656 O O . TRP A 1 87 ? 20.610 4.976 -70.281 1.00 34.25 87 TRP A O 1
ATOM 666 N N . PHE A 1 88 ? 19.030 4.121 -68.989 1.00 30.41 88 PHE A N 1
ATOM 667 C CA . PHE A 1 88 ? 20.023 3.686 -67.984 1.00 30.41 88 PHE A CA 1
ATOM 668 C C . PHE A 1 88 ? 19.591 2.416 -67.235 1.00 30.41 88 PHE A C 1
ATOM 670 O O . PHE A 1 88 ? 19.172 2.457 -66.089 1.00 30.41 88 PHE A O 1
ATOM 677 N N . PHE A 1 89 ? 19.698 1.260 -67.894 1.00 30.44 89 PHE A N 1
ATOM 678 C CA . PHE A 1 89 ? 19.752 -0.044 -67.221 1.00 30.44 89 PHE A CA 1
ATOM 679 C C . PHE A 1 89 ? 20.640 -0.993 -68.028 1.00 30.44 89 PHE A C 1
ATOM 681 O O . PHE A 1 89 ? 20.177 -1.718 -68.903 1.00 30.44 89 PHE A O 1
ATOM 688 N N . ARG A 1 90 ? 21.941 -0.980 -67.739 1.00 37.47 90 ARG A N 1
ATOM 689 C CA . ARG A 1 90 ? 22.840 -2.120 -67.951 1.00 37.47 90 ARG A CA 1
ATOM 690 C C . ARG A 1 90 ? 23.952 -2.051 -66.912 1.00 37.47 90 ARG A C 1
ATOM 692 O O . ARG A 1 90 ? 24.443 -0.970 -66.618 1.00 37.47 90 ARG A O 1
ATOM 699 N N . ALA A 1 91 ? 24.333 -3.231 -66.433 1.00 39.91 91 ALA A N 1
ATOM 700 C CA . ALA A 1 91 ? 25.305 -3.520 -65.380 1.00 39.91 91 ALA A CA 1
ATOM 701 C C . ALA A 1 91 ? 24.779 -3.367 -63.943 1.00 39.91 91 ALA A C 1
ATOM 703 O O . ALA A 1 91 ? 24.974 -2.342 -63.315 1.00 39.91 91 ALA A O 1
ATOM 704 N N . PHE A 1 92 ? 24.125 -4.418 -63.433 1.00 33.41 92 PHE A N 1
ATOM 705 C CA . PHE A 1 92 ? 24.476 -5.084 -62.165 1.00 33.41 92 PHE A CA 1
ATOM 706 C C . PHE A 1 92 ? 23.662 -6.391 -62.050 1.00 33.41 92 PHE A C 1
ATOM 708 O O . PHE A 1 92 ? 22.838 -6.577 -61.160 1.00 33.41 92 PHE A O 1
ATOM 715 N N . GLU A 1 93 ? 23.877 -7.323 -62.985 1.00 36.72 93 GLU A N 1
ATOM 716 C CA . GLU A 1 93 ? 23.541 -8.732 -62.749 1.00 36.72 93 GLU A CA 1
ATOM 717 C C . GLU A 1 93 ? 24.668 -9.332 -61.904 1.00 36.72 93 GLU A C 1
ATOM 719 O O . GLU A 1 93 ? 25.802 -9.435 -62.368 1.00 36.72 93 GLU A O 1
ATOM 724 N N . GLY A 1 94 ? 24.391 -9.678 -60.643 1.00 37.75 94 GLY A N 1
ATOM 725 C CA . GLY A 1 94 ? 25.373 -10.398 -59.823 1.00 37.75 94 GLY A CA 1
ATOM 726 C C . GLY A 1 94 ? 25.285 -10.235 -58.310 1.00 37.75 94 GLY A C 1
ATOM 727 O O . GLY A 1 94 ? 25.972 -10.966 -57.600 1.00 37.75 94 GLY A O 1
ATOM 728 N N . VAL A 1 95 ? 24.441 -9.352 -57.771 1.00 36.03 95 VAL A N 1
ATOM 729 C CA . VAL A 1 95 ? 24.228 -9.302 -56.317 1.00 36.03 95 VAL A CA 1
ATOM 730 C C . VAL A 1 95 ? 23.037 -10.187 -55.983 1.00 36.03 95 VAL A C 1
ATOM 732 O O . VAL A 1 95 ? 21.883 -9.804 -56.171 1.00 36.03 95 VAL A O 1
ATOM 735 N N . ARG A 1 96 ? 23.315 -11.400 -55.488 1.00 33.34 96 ARG A N 1
ATOM 736 C CA . ARG A 1 96 ? 22.306 -12.184 -54.767 1.00 33.34 96 ARG A CA 1
ATOM 737 C C . ARG A 1 96 ? 21.726 -11.261 -53.707 1.00 33.34 96 ARG A C 1
ATOM 739 O O . ARG A 1 96 ? 22.457 -10.804 -52.831 1.00 33.34 96 ARG A O 1
ATOM 746 N N . CYS A 1 97 ? 20.428 -10.995 -53.792 1.00 32.31 97 CYS A N 1
ATOM 747 C CA . CYS A 1 97 ? 19.679 -10.387 -52.710 1.00 32.31 97 CYS A CA 1
ATOM 748 C C . CYS A 1 97 ? 19.673 -11.406 -51.564 1.00 32.31 97 CYS A C 1
ATOM 750 O O . CYS A 1 97 ? 18.752 -12.207 -51.409 1.00 32.31 97 CYS A O 1
ATOM 752 N N . VAL A 1 98 ? 20.764 -11.448 -50.796 1.00 41.28 98 VAL A N 1
ATOM 753 C CA . VAL A 1 98 ? 20.725 -11.981 -49.444 1.00 41.28 98 VAL A CA 1
ATOM 754 C C . VAL A 1 98 ? 19.697 -11.095 -48.774 1.00 41.28 98 VAL A C 1
ATOM 756 O O . VAL A 1 98 ? 19.933 -9.901 -48.596 1.00 41.28 98 VAL A O 1
ATOM 759 N N . ARG A 1 99 ? 18.519 -11.655 -48.485 1.00 36.44 99 ARG A N 1
ATOM 760 C CA . ARG A 1 99 ? 17.591 -11.043 -47.545 1.00 36.44 99 ARG A CA 1
ATOM 761 C C . ARG A 1 99 ? 18.432 -10.690 -46.330 1.00 36.44 99 ARG A C 1
ATOM 763 O O . ARG A 1 99 ? 18.803 -11.568 -45.556 1.00 36.44 99 ARG A O 1
ATOM 770 N N . ILE A 1 100 ? 18.712 -9.406 -46.153 1.00 44.28 100 ILE A N 1
ATOM 771 C CA . ILE A 1 100 ? 19.077 -8.849 -44.863 1.00 44.28 100 ILE A CA 1
ATOM 772 C C . ILE A 1 100 ? 17.777 -8.888 -44.043 1.00 44.28 100 ILE A C 1
ATOM 774 O O . ILE A 1 100 ? 17.224 -7.877 -43.646 1.00 44.28 100 ILE A O 1
ATOM 778 N N . SER A 1 101 ? 17.273 -10.095 -43.775 1.00 39.62 101 SER A N 1
ATOM 779 C CA . SER A 1 101 ? 16.644 -10.415 -42.502 1.00 39.62 101 SER A CA 1
ATOM 780 C C . SER A 1 101 ? 17.762 -10.669 -41.489 1.00 39.62 101 SER A C 1
ATOM 782 O O . SER A 1 101 ? 17.695 -11.605 -40.692 1.00 39.62 101 SER A O 1
ATOM 784 N N . ALA A 1 102 ? 18.839 -9.874 -41.564 1.00 41.75 102 ALA A N 1
ATOM 785 C CA . ALA A 1 102 ? 19.756 -9.724 -40.466 1.00 41.75 102 ALA A CA 1
ATOM 786 C C . ALA A 1 102 ? 18.897 -9.163 -39.348 1.00 41.75 102 ALA A C 1
ATOM 788 O O . ALA A 1 102 ? 18.475 -8.012 -39.404 1.00 41.75 102 ALA A O 1
ATOM 789 N N . LEU A 1 103 ? 18.522 -10.049 -38.430 1.00 44.91 103 LEU A N 1
ATOM 790 C CA . LEU A 1 103 ? 18.767 -9.856 -37.015 1.00 44.91 103 LEU A CA 1
ATOM 791 C C . LEU A 1 103 ? 18.905 -8.363 -36.671 1.00 44.91 103 LEU A C 1
ATOM 793 O O . LEU A 1 103 ? 19.981 -7.889 -36.312 1.00 44.91 103 LEU A O 1
ATOM 797 N N . VAL A 1 104 ? 17.808 -7.606 -36.759 1.00 44.16 104 VAL A N 1
ATOM 798 C CA . VAL A 1 104 ? 17.675 -6.446 -35.891 1.00 44.16 104 VAL A CA 1
ATOM 799 C C . VAL A 1 104 ? 17.611 -7.105 -34.527 1.00 44.16 104 VAL A C 1
ATOM 801 O O . VAL A 1 104 ? 16.551 -7.559 -34.098 1.00 44.16 104 VAL A O 1
ATOM 804 N N . ARG A 1 105 ? 18.775 -7.286 -33.888 1.00 44.38 105 ARG A N 1
ATOM 805 C CA . ARG A 1 105 ? 18.822 -7.444 -32.443 1.00 44.38 105 ARG A CA 1
ATOM 806 C C . ARG A 1 105 ? 18.054 -6.227 -31.968 1.00 44.38 105 ARG A C 1
ATOM 808 O O . ARG A 1 105 ? 18.566 -5.116 -32.072 1.00 44.38 105 ARG A O 1
ATOM 815 N N . ARG A 1 106 ? 16.788 -6.411 -31.581 1.00 57.38 106 ARG A N 1
ATOM 816 C CA . ARG A 1 106 ? 16.098 -5.393 -30.803 1.00 57.38 106 ARG A CA 1
ATOM 817 C C . ARG A 1 106 ? 17.070 -5.098 -29.676 1.00 57.38 106 ARG A C 1
ATOM 819 O O . ARG A 1 106 ? 17.468 -6.035 -28.979 1.00 57.38 106 ARG A O 1
ATOM 826 N N . SER A 1 107 ? 17.552 -3.861 -29.612 1.00 70.75 107 SER A N 1
ATOM 827 C CA . SER A 1 107 ? 18.381 -3.425 -28.500 1.00 70.75 107 SER A CA 1
ATOM 828 C C . SER A 1 107 ? 17.688 -3.886 -27.224 1.00 70.75 107 SER A C 1
ATOM 830 O O . SER A 1 107 ? 16.460 -3.796 -27.130 1.00 70.75 107 SER A O 1
ATOM 832 N N . ALA A 1 108 ? 18.452 -4.489 -26.317 1.00 87.44 108 ALA A N 1
ATOM 833 C CA . ALA A 1 108 ? 17.907 -4.947 -25.051 1.00 87.44 108 ALA A CA 1
ATOM 834 C C . ALA A 1 108 ? 17.181 -3.774 -24.380 1.00 87.44 108 ALA A C 1
ATOM 836 O O . ALA A 1 108 ? 17.718 -2.666 -24.335 1.00 87.44 108 ALA A O 1
ATOM 837 N N . MET A 1 109 ? 15.949 -4.019 -23.935 1.00 94.75 109 MET A N 1
ATOM 838 C CA . MET A 1 109 ? 15.106 -2.984 -23.344 1.00 94.75 109 MET A CA 1
ATOM 839 C C . MET A 1 109 ? 15.767 -2.455 -22.070 1.00 94.75 109 MET A C 1
ATOM 841 O O . MET A 1 109 ? 16.307 -3.231 -21.272 1.00 94.75 109 MET A O 1
ATOM 845 N N . LYS A 1 110 ? 15.742 -1.134 -21.909 1.00 97.69 110 LYS A N 1
ATOM 846 C CA . LYS A 1 110 ? 16.371 -0.426 -20.801 1.00 97.69 110 LYS A CA 1
ATOM 847 C C . LYS A 1 110 ? 15.368 -0.186 -19.685 1.00 97.69 110 LYS A C 1
ATOM 849 O O . LYS A 1 110 ? 14.323 0.416 -19.922 1.00 97.69 110 LYS A O 1
ATOM 854 N N . VAL A 1 111 ? 15.696 -0.623 -18.474 1.00 98.50 111 VAL A N 1
ATOM 855 C CA . VAL A 1 111 ? 14.808 -0.510 -17.310 1.00 98.50 111 VAL A CA 1
ATOM 856 C C . VAL A 1 111 ? 15.497 0.279 -16.205 1.00 98.50 111 VAL A C 1
ATOM 858 O O . VAL A 1 111 ? 16.547 -0.126 -15.716 1.00 98.50 111 VAL A O 1
ATOM 861 N N . ALA A 1 112 ? 14.913 1.401 -15.797 1.00 98.56 112 ALA A N 1
ATOM 862 C CA . ALA A 1 112 ? 15.367 2.123 -14.611 1.00 98.56 112 ALA A CA 1
ATOM 863 C C . ALA A 1 112 ? 14.608 1.614 -13.385 1.00 98.56 112 ALA A C 1
ATOM 865 O O . ALA A 1 112 ? 13.386 1.718 -13.346 1.00 98.56 112 ALA A O 1
ATOM 866 N N . VAL A 1 113 ? 15.299 1.090 -12.377 1.00 98.56 113 VAL A N 1
ATOM 867 C CA . VAL A 1 113 ? 14.688 0.682 -11.105 1.00 98.56 113 VAL A CA 1
ATOM 868 C C . VAL A 1 113 ? 14.847 1.822 -10.105 1.00 98.56 113 VAL A C 1
ATOM 870 O O . VAL A 1 113 ? 15.940 2.033 -9.584 1.00 98.56 113 VAL A O 1
ATOM 873 N N . VAL A 1 114 ? 13.774 2.573 -9.850 1.00 98.25 114 VAL A N 1
ATOM 874 C CA . VAL A 1 114 ? 13.803 3.716 -8.920 1.00 98.25 114 VAL A CA 1
ATOM 875 C C . VAL A 1 114 ? 13.539 3.225 -7.501 1.00 98.25 114 VAL A C 1
ATOM 877 O O . VAL A 1 114 ? 12.499 2.624 -7.238 1.00 98.25 114 VAL A O 1
ATOM 880 N N . MET A 1 115 ? 14.477 3.472 -6.592 1.00 96.88 115 MET A N 1
ATOM 881 C CA . MET A 1 115 ? 14.522 2.866 -5.259 1.00 96.88 115 MET A CA 1
ATOM 882 C C . MET A 1 115 ? 14.964 3.856 -4.171 1.00 96.88 115 MET A C 1
ATOM 884 O O . MET A 1 115 ? 15.358 4.983 -4.455 1.00 96.88 115 MET A O 1
ATOM 888 N N . GLY A 1 116 ? 14.885 3.426 -2.915 1.00 94.19 116 GLY A N 1
ATOM 889 C CA . GLY A 1 116 ? 15.232 4.193 -1.728 1.00 94.19 116 GLY A CA 1
ATOM 890 C C . GLY A 1 116 ? 14.229 5.305 -1.431 1.00 94.19 116 GLY A C 1
ATOM 891 O O . GLY A 1 116 ? 13.038 5.030 -1.280 1.00 94.19 116 GLY A O 1
ATOM 892 N N . GLY A 1 117 ? 14.714 6.541 -1.315 1.00 90.44 117 GLY A N 1
ATOM 893 C CA . GLY A 1 117 ? 13.885 7.718 -1.033 1.00 90.44 117 GLY A CA 1
ATOM 894 C C . GLY A 1 117 ? 13.928 8.224 0.412 1.00 90.44 117 GLY A C 1
ATOM 895 O O . GLY A 1 117 ? 14.526 7.590 1.285 1.00 90.44 117 GLY A O 1
ATOM 896 N N . PRO A 1 118 ? 13.299 9.381 0.699 1.00 87.88 118 PRO A N 1
ATOM 897 C CA . PRO A 1 118 ? 13.294 10.009 2.022 1.00 87.88 118 PRO A CA 1
ATOM 898 C C . PRO A 1 118 ? 12.251 9.370 2.958 1.00 87.88 118 PRO A C 1
ATOM 900 O O . PRO A 1 118 ? 11.466 10.058 3.607 1.00 87.88 118 PRO A O 1
ATOM 903 N N . SER A 1 119 ? 12.226 8.040 3.013 1.00 83.50 119 SER A N 1
ATOM 904 C CA . SER A 1 119 ? 11.288 7.243 3.806 1.00 83.50 119 SER A CA 1
ATOM 905 C C . SER A 1 119 ? 12.035 6.374 4.817 1.00 83.50 119 SER A C 1
ATOM 907 O O . SER A 1 119 ? 13.169 5.950 4.582 1.00 83.50 119 SER A O 1
ATOM 909 N N . ALA A 1 120 ? 11.374 6.036 5.928 1.00 78.44 120 ALA A N 1
ATOM 910 C CA . ALA A 1 120 ? 11.864 5.031 6.876 1.00 78.44 120 ALA A CA 1
ATOM 911 C C . ALA A 1 120 ? 12.046 3.641 6.225 1.00 78.44 120 ALA A C 1
ATOM 913 O O . ALA A 1 120 ? 12.759 2.790 6.752 1.00 78.44 120 ALA A O 1
ATOM 914 N N . GLU A 1 121 ? 11.428 3.419 5.064 1.00 81.25 121 GLU A N 1
ATOM 915 C CA . GLU A 1 121 ? 11.436 2.161 4.314 1.00 81.25 121 GLU A CA 1
ATOM 916 C C . GLU A 1 121 ? 12.507 2.123 3.206 1.00 81.25 121 GLU A C 1
ATOM 918 O O . GLU A 1 121 ? 12.559 1.176 2.419 1.00 81.25 121 GLU A O 1
ATOM 923 N N . ALA A 1 122 ? 13.395 3.123 3.142 1.00 88.88 122 ALA A N 1
ATOM 924 C CA . ALA A 1 122 ? 14.395 3.241 2.079 1.00 88.88 122 ALA A CA 1
ATOM 925 C C . ALA A 1 122 ? 15.294 1.998 1.943 1.00 88.88 122 ALA A C 1
ATOM 927 O O . ALA A 1 122 ? 15.601 1.574 0.831 1.00 88.88 122 ALA A O 1
ATOM 928 N N . GLU A 1 123 ? 15.703 1.369 3.051 1.00 88.62 123 GLU A N 1
ATOM 929 C CA . GLU A 1 123 ? 16.541 0.164 2.960 1.00 88.62 123 GLU A CA 1
ATOM 930 C C . GLU A 1 123 ? 15.765 -1.046 2.428 1.00 88.62 123 GLU A C 1
ATOM 932 O O . GLU A 1 123 ? 16.285 -1.803 1.611 1.00 88.62 123 GLU A O 1
ATOM 937 N N . VAL A 1 124 ? 14.495 -1.199 2.812 1.00 84.88 124 VAL A N 1
ATOM 938 C CA . VAL A 1 124 ? 13.615 -2.255 2.283 1.00 84.88 124 VAL A CA 1
ATOM 939 C C . VAL A 1 124 ? 13.444 -2.096 0.773 1.00 84.88 124 VAL A C 1
ATOM 941 O O . VAL A 1 124 ? 13.520 -3.072 0.019 1.00 84.88 124 VAL A O 1
ATOM 944 N N . SER A 1 125 ? 13.288 -0.853 0.321 1.00 92.38 125 SER A N 1
ATOM 945 C CA . SER A 1 125 ? 13.256 -0.512 -1.095 1.00 92.38 125 SER A CA 1
ATOM 946 C C . SER A 1 125 ? 14.551 -0.921 -1.815 1.00 92.38 125 SER A C 1
ATOM 948 O O . SER A 1 125 ? 14.495 -1.595 -2.846 1.00 92.38 125 SER A O 1
ATOM 950 N N . ARG A 1 126 ? 15.730 -0.621 -1.248 1.00 94.44 126 ARG A N 1
ATOM 951 C CA . ARG A 1 126 ? 17.031 -1.032 -1.816 1.00 94.44 126 ARG A CA 1
ATOM 952 C C . ARG A 1 126 ? 17.194 -2.548 -1.892 1.00 94.44 126 ARG A C 1
ATOM 954 O O . ARG A 1 126 ? 17.729 -3.056 -2.878 1.00 94.44 126 ARG A O 1
ATOM 961 N N . VAL A 1 127 ? 16.731 -3.288 -0.881 1.00 92.50 127 VAL A N 1
ATOM 962 C CA . VAL A 1 127 ? 16.727 -4.762 -0.902 1.00 92.50 127 VAL A CA 1
ATOM 963 C C . VAL A 1 127 ? 15.842 -5.279 -2.038 1.00 92.50 127 VAL A C 1
ATOM 965 O O . VAL A 1 127 ? 16.277 -6.143 -2.802 1.00 92.50 127 VAL A O 1
ATOM 968 N N . SER A 1 128 ? 14.634 -4.732 -2.181 1.00 93.81 128 SER A N 1
ATOM 969 C CA . SER A 1 128 ? 13.708 -5.100 -3.258 1.00 93.81 128 SER A CA 1
ATOM 970 C C . SER A 1 128 ? 14.301 -4.791 -4.636 1.00 93.81 128 SER A C 1
ATOM 972 O O . SER A 1 128 ? 14.284 -5.645 -5.520 1.00 93.81 128 SER A O 1
ATOM 974 N N . ALA A 1 129 ? 14.927 -3.623 -4.800 1.00 96.50 129 ALA A N 1
ATOM 975 C CA . ALA A 1 129 ? 15.601 -3.239 -6.035 1.00 96.50 129 ALA A CA 1
ATOM 976 C C . ALA A 1 129 ? 16.706 -4.228 -6.429 1.00 96.50 129 ALA A C 1
ATOM 978 O O . ALA A 1 129 ? 16.778 -4.624 -7.588 1.00 96.50 129 ALA A O 1
ATOM 979 N N . ARG A 1 130 ? 17.524 -4.704 -5.477 1.00 96.31 130 ARG A N 1
ATOM 980 C CA . ARG A 1 130 ? 18.557 -5.722 -5.754 1.00 96.31 130 ARG A CA 1
ATOM 981 C C . ARG A 1 130 ? 17.964 -7.017 -6.317 1.00 96.31 130 ARG A C 1
ATOM 983 O O . ARG A 1 130 ? 18.517 -7.566 -7.268 1.00 96.31 130 ARG A O 1
ATOM 990 N N . ALA A 1 131 ? 16.843 -7.486 -5.766 1.00 95.44 131 ALA A N 1
ATOM 991 C CA . ALA A 1 131 ? 16.159 -8.676 -6.272 1.00 95.44 131 ALA A CA 1
ATOM 992 C C . ALA A 1 131 ? 15.615 -8.455 -7.693 1.00 95.44 131 ALA A C 1
ATOM 994 O O . ALA A 1 131 ? 15.848 -9.280 -8.578 1.00 95.44 131 ALA A O 1
ATOM 995 N N . ILE A 1 132 ? 14.960 -7.314 -7.929 1.00 97.31 132 ILE A N 1
ATOM 996 C CA . ILE A 1 132 ? 14.427 -6.934 -9.246 1.00 97.31 132 ILE A CA 1
ATOM 997 C C . ILE A 1 132 ? 15.555 -6.851 -10.283 1.00 97.31 132 ILE A C 1
ATOM 999 O O . ILE A 1 132 ? 15.432 -7.420 -11.362 1.00 97.31 132 ILE A O 1
ATOM 1003 N N . MET A 1 133 ? 16.678 -6.209 -9.953 1.00 97.81 133 MET A N 1
ATOM 1004 C CA . MET A 1 133 ? 17.841 -6.095 -10.842 1.00 97.81 133 MET A CA 1
ATOM 1005 C C . MET A 1 133 ? 18.392 -7.467 -11.256 1.00 97.81 133 MET A C 1
ATOM 1007 O O . MET A 1 133 ? 18.727 -7.658 -12.424 1.00 97.81 133 MET A O 1
ATOM 1011 N N . GLY A 1 134 ? 18.438 -8.434 -10.331 1.00 96.38 134 GLY A N 1
ATOM 1012 C CA . GLY A 1 134 ? 18.815 -9.818 -10.638 1.00 96.38 134 GLY A CA 1
ATOM 1013 C C . GLY A 1 134 ? 17.861 -10.473 -11.641 1.00 96.38 134 GLY A C 1
ATOM 1014 O O . GLY A 1 134 ? 18.299 -10.960 -12.682 1.00 96.38 134 GLY A O 1
ATOM 1015 N N . ALA A 1 135 ? 16.553 -10.389 -11.384 1.00 96.56 135 ALA A N 1
ATOM 1016 C CA . ALA A 1 135 ? 15.521 -10.911 -12.283 1.00 96.56 135 ALA A CA 1
ATOM 1017 C C . ALA A 1 135 ? 15.557 -10.262 -13.681 1.00 96.56 135 ALA A C 1
ATOM 1019 O O . ALA A 1 135 ? 15.378 -10.939 -14.695 1.00 96.56 135 ALA A O 1
ATOM 1020 N N . LEU A 1 136 ? 15.818 -8.953 -13.754 1.00 97.38 136 LEU A N 1
ATOM 1021 C CA . LEU A 1 136 ? 15.969 -8.226 -15.015 1.00 97.38 136 LEU A CA 1
ATOM 1022 C C . LEU A 1 136 ? 17.205 -8.696 -15.797 1.00 97.38 136 LEU A C 1
ATOM 1024 O O . LEU A 1 136 ? 17.120 -8.918 -17.008 1.00 97.38 136 LEU A O 1
ATOM 1028 N N . ALA A 1 137 ? 18.334 -8.901 -15.116 1.00 96.25 137 ALA A N 1
ATOM 1029 C CA . ALA A 1 137 ? 19.558 -9.398 -15.738 1.00 96.25 137 ALA A CA 1
ATOM 1030 C C . ALA A 1 137 ? 19.379 -10.817 -16.309 1.00 96.25 137 ALA A C 1
ATOM 1032 O O . ALA A 1 137 ? 19.774 -11.071 -17.447 1.00 96.25 137 ALA A O 1
ATOM 1033 N N . GLU A 1 138 ? 18.712 -11.716 -15.576 1.00 95.00 138 GLU A N 1
ATOM 1034 C CA . GLU A 1 138 ? 18.376 -13.075 -16.040 1.00 95.00 138 GLU A CA 1
ATOM 1035 C C . GLU A 1 138 ? 17.533 -13.077 -17.325 1.00 95.00 138 GLU A C 1
ATOM 1037 O O . GLU A 1 138 ? 17.629 -13.989 -18.147 1.00 95.00 138 GLU A O 1
ATOM 1042 N N . ARG A 1 139 ? 16.718 -12.036 -17.520 1.00 95.06 139 ARG A N 1
ATOM 1043 C CA . ARG A 1 139 ? 15.844 -11.858 -18.688 1.00 95.06 139 ARG A CA 1
ATOM 1044 C C . ARG A 1 139 ? 16.486 -11.043 -19.817 1.00 95.06 139 ARG A C 1
ATOM 1046 O O . ARG A 1 139 ? 15.861 -10.853 -20.859 1.00 95.06 139 ARG A O 1
ATOM 1053 N N . GLY A 1 140 ? 17.736 -10.607 -19.644 1.00 95.38 140 GLY A N 1
ATOM 1054 C CA . GLY A 1 140 ? 18.513 -9.899 -20.662 1.00 95.38 140 GLY A CA 1
ATOM 1055 C C . GLY A 1 140 ? 18.163 -8.417 -20.823 1.00 95.38 140 GLY A C 1
ATOM 1056 O O . GLY A 1 140 ? 18.438 -7.852 -21.882 1.00 95.38 140 GLY A O 1
ATOM 1057 N N . TYR A 1 141 ? 17.556 -7.790 -19.811 1.00 97.31 141 TYR A N 1
ATOM 1058 C CA . TYR A 1 141 ? 17.341 -6.340 -19.779 1.00 97.31 141 TYR A CA 1
ATOM 1059 C C . TYR A 1 141 ? 18.642 -5.592 -19.465 1.00 97.31 141 TYR A C 1
ATOM 1061 O O . TYR A 1 141 ? 19.511 -6.093 -18.751 1.00 97.31 141 TYR A O 1
ATOM 1069 N N . VAL A 1 142 ? 18.758 -4.357 -19.958 1.00 97.56 142 VAL A N 1
ATOM 1070 C CA . VAL A 1 142 ? 19.797 -3.416 -19.515 1.00 97.56 142 VAL A CA 1
ATOM 1071 C C . VAL A 1 142 ? 19.195 -2.584 -18.392 1.00 97.56 142 VAL A C 1
ATOM 1073 O O . VAL A 1 142 ? 18.391 -1.694 -18.650 1.00 97.56 142 VAL A O 1
ATOM 1076 N N . ALA A 1 143 ? 19.536 -2.897 -17.146 1.00 97.81 143 ALA A N 1
ATOM 1077 C CA . ALA A 1 143 ? 18.929 -2.251 -15.990 1.00 97.81 143 ALA A CA 1
ATOM 1078 C C . ALA A 1 143 ? 19.914 -1.348 -15.240 1.00 97.81 143 ALA A C 1
ATOM 1080 O O . ALA A 1 143 ? 21.093 -1.682 -15.119 1.00 97.81 143 ALA A O 1
ATOM 1081 N N . GLU A 1 144 ? 19.413 -0.237 -14.701 1.00 98.31 144 GLU A N 1
ATOM 1082 C CA . GLU A 1 144 ? 20.147 0.661 -13.803 1.00 98.31 144 GLU A CA 1
ATOM 1083 C C . GLU A 1 144 ? 19.280 0.985 -12.581 1.00 98.31 144 GLU A C 1
ATOM 1085 O O . GLU A 1 144 ? 18.089 1.266 -12.719 1.00 98.31 144 GLU A O 1
ATOM 1090 N N . ALA A 1 145 ? 19.863 0.916 -11.383 1.00 98.19 145 ALA A N 1
ATOM 1091 C CA . ALA A 1 145 ? 19.186 1.313 -10.154 1.00 98.19 145 ALA A CA 1
ATOM 1092 C C . ALA A 1 145 ? 19.429 2.805 -9.894 1.00 98.19 145 ALA A C 1
ATOM 1094 O O . ALA A 1 145 ? 20.578 3.235 -9.841 1.00 98.19 145 ALA A O 1
ATOM 1095 N N . ILE A 1 146 ? 18.352 3.567 -9.709 1.00 98.38 146 ILE A N 1
ATOM 1096 C CA . ILE A 1 146 ? 18.361 5.025 -9.540 1.00 98.38 146 ILE A CA 1
ATOM 1097 C C . ILE A 1 146 ? 17.748 5.362 -8.180 1.00 98.38 146 ILE A C 1
ATOM 1099 O O . ILE A 1 146 ? 16.705 4.826 -7.808 1.00 98.38 146 ILE A O 1
ATOM 1103 N N . GLU A 1 147 ? 18.391 6.240 -7.418 1.00 97.31 147 GLU A N 1
ATOM 1104 C CA . GLU A 1 147 ? 17.918 6.627 -6.087 1.00 97.31 147 GLU A CA 1
ATOM 1105 C C . GLU A 1 147 ? 16.834 7.717 -6.201 1.00 97.31 147 GLU A C 1
ATOM 1107 O O . GLU A 1 147 ? 16.977 8.686 -6.948 1.00 97.31 147 GLU A O 1
ATOM 1112 N N . LEU A 1 148 ? 15.744 7.582 -5.441 1.00 97.00 148 LEU A N 1
ATOM 1113 C CA . LEU A 1 148 ? 14.677 8.580 -5.381 1.00 97.00 148 LEU A CA 1
ATOM 1114 C C . LEU A 1 148 ? 15.131 9.795 -4.557 1.00 97.00 148 LEU A C 1
ATOM 1116 O O . LEU A 1 148 ? 14.891 9.893 -3.357 1.00 97.00 148 LEU A O 1
ATOM 1120 N N . ASN A 1 149 ? 15.803 10.732 -5.212 1.00 95.12 149 ASN A N 1
ATOM 1121 C CA . ASN A 1 149 ? 16.277 11.981 -4.620 1.00 95.12 149 ASN A CA 1
ATOM 1122 C C . ASN A 1 149 ? 16.055 13.159 -5.585 1.00 95.12 149 ASN A C 1
ATOM 1124 O O . ASN A 1 149 ? 15.435 13.018 -6.638 1.00 95.12 149 ASN A O 1
ATOM 1128 N N . GLU A 1 150 ? 16.572 14.338 -5.254 1.00 94.62 150 GLU A N 1
ATOM 1129 C CA . GLU A 1 150 ? 16.423 15.554 -6.058 1.00 94.62 150 GLU A CA 1
ATOM 11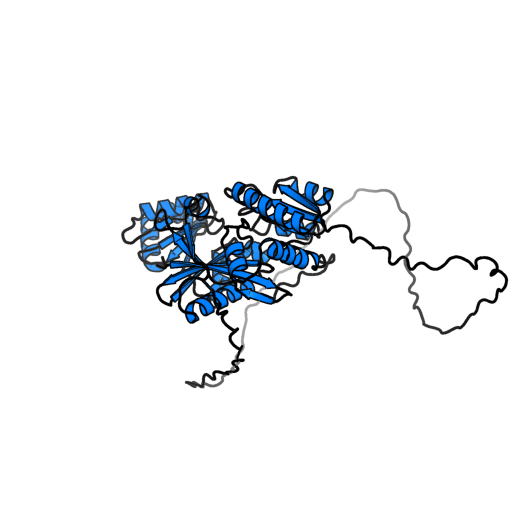30 C C . GLU A 1 150 ? 17.015 15.469 -7.480 1.00 94.62 150 GLU A C 1
ATOM 1132 O O . GLU A 1 150 ? 16.672 16.279 -8.343 1.00 94.62 150 GLU A O 1
ATOM 1137 N N . LYS A 1 151 ? 17.886 14.491 -7.752 1.00 96.69 151 LYS A N 1
ATOM 1138 C CA . LYS A 1 151 ? 18.541 14.267 -9.051 1.00 96.69 151 LYS A CA 1
ATOM 1139 C C . LYS A 1 151 ? 17.839 13.219 -9.906 1.00 96.69 151 LYS A C 1
ATOM 1141 O O . LYS A 1 151 ? 18.199 13.084 -11.076 1.00 96.69 151 LYS A O 1
ATOM 1146 N N . VAL A 1 152 ? 16.820 12.536 -9.375 1.00 97.56 152 VAL A N 1
ATOM 1147 C CA . VAL A 1 152 ? 16.137 11.409 -10.035 1.00 97.56 152 VAL A CA 1
ATOM 1148 C C . VAL A 1 152 ? 15.712 11.739 -11.469 1.00 97.56 152 VAL A C 1
ATOM 1150 O O . VAL A 1 152 ? 15.898 10.934 -12.375 1.00 97.56 152 VAL A O 1
ATOM 1153 N N . ALA A 1 153 ? 15.215 12.955 -11.719 1.00 97.75 153 ALA A N 1
ATOM 1154 C CA . ALA A 1 153 ? 14.805 13.384 -13.055 1.00 97.75 153 ALA A CA 1
ATOM 1155 C C . ALA A 1 153 ? 15.988 13.462 -14.038 1.00 97.75 153 ALA A C 1
ATOM 1157 O O . ALA A 1 153 ? 15.880 13.010 -15.176 1.00 97.75 153 ALA A O 1
ATOM 1158 N N . ALA A 1 154 ? 17.121 14.019 -13.604 1.00 98.00 154 ALA A N 1
ATOM 1159 C CA . ALA A 1 154 ? 18.316 14.141 -14.435 1.00 98.00 154 ALA A CA 1
ATOM 1160 C C . ALA A 1 154 ? 18.939 12.767 -14.725 1.00 98.00 154 ALA A C 1
ATOM 1162 O O . ALA A 1 154 ? 19.346 12.506 -15.856 1.00 98.00 154 ALA A O 1
ATOM 1163 N N . GLU A 1 155 ? 18.966 11.880 -13.729 1.00 98.38 155 GLU A N 1
ATOM 1164 C CA . GLU A 1 155 ? 19.472 10.510 -13.867 1.00 98.38 155 GLU A CA 1
ATOM 1165 C C . GLU A 1 155 ? 18.590 9.684 -14.813 1.00 98.38 155 GLU A C 1
ATOM 1167 O O . GLU A 1 155 ? 19.109 9.053 -15.733 1.00 98.38 155 GLU A O 1
ATOM 1172 N N . LEU A 1 156 ? 17.260 9.781 -14.690 1.00 98.31 156 LEU A N 1
ATOM 1173 C CA . LEU A 1 156 ? 16.319 9.148 -15.620 1.00 98.31 156 LEU A CA 1
ATOM 1174 C C . LEU A 1 156 ? 16.501 9.646 -17.060 1.00 98.31 156 LEU A C 1
ATOM 1176 O O . LEU A 1 156 ? 16.532 8.840 -17.987 1.00 98.31 156 LEU A O 1
ATOM 1180 N N . LEU A 1 157 ? 16.652 10.957 -17.266 1.00 97.50 157 LEU A N 1
ATOM 1181 C CA . LEU A 1 157 ? 16.865 11.529 -18.600 1.00 97.50 157 LEU A CA 1
ATOM 1182 C C . LEU A 1 157 ? 18.220 11.134 -19.199 1.00 97.50 157 LEU A C 1
ATOM 1184 O O . LEU A 1 157 ? 18.304 10.867 -20.396 1.00 97.50 157 LEU A O 1
ATOM 1188 N N . SER A 1 158 ? 19.266 11.073 -18.374 1.00 98.06 158 SER A N 1
ATOM 1189 C CA . SER A 1 158 ? 20.602 10.633 -18.785 1.00 98.06 158 SER A CA 1
ATOM 1190 C C . SER A 1 158 ? 20.611 9.152 -19.159 1.00 98.06 158 SER A C 1
ATOM 1192 O O . SER A 1 158 ? 21.158 8.771 -20.196 1.00 98.06 158 SER A O 1
ATOM 1194 N N . PHE A 1 159 ? 19.982 8.309 -18.336 1.00 98.06 159 PHE A N 1
ATOM 1195 C CA . PHE A 1 159 ? 19.881 6.886 -18.613 1.00 98.06 159 PHE A CA 1
ATOM 1196 C C . PHE A 1 159 ? 18.938 6.602 -19.782 1.00 98.06 159 PHE A C 1
ATOM 1198 O O . PHE A 1 159 ? 19.183 5.638 -20.490 1.00 98.06 159 PHE A O 1
ATOM 1205 N N . ALA A 1 160 ? 17.914 7.422 -20.041 1.00 96.75 160 ALA A N 1
ATOM 1206 C CA . ALA A 1 160 ? 16.926 7.230 -21.109 1.00 96.75 160 ALA A CA 1
ATOM 1207 C C . ALA A 1 160 ? 16.346 5.793 -21.134 1.00 96.75 160 ALA A C 1
ATOM 1209 O O . ALA A 1 160 ? 16.631 5.030 -22.070 1.00 96.75 160 ALA A O 1
ATOM 1210 N N . PRO A 1 161 ? 15.607 5.386 -20.080 1.00 97.50 161 PRO A N 1
ATOM 1211 C CA . PRO A 1 161 ? 14.982 4.071 -20.004 1.00 97.50 161 PRO A CA 1
ATOM 1212 C C . PRO A 1 161 ? 13.777 3.953 -20.945 1.00 97.50 161 PRO A C 1
ATOM 1214 O O . PRO A 1 161 ? 13.080 4.931 -21.204 1.00 97.50 161 PRO A O 1
ATOM 1217 N N . ASP A 1 162 ? 13.489 2.728 -21.384 1.00 96.69 162 ASP A N 1
ATOM 1218 C CA . ASP A 1 162 ? 12.225 2.395 -22.050 1.00 96.69 162 ASP A CA 1
ATOM 1219 C C . ASP A 1 162 ? 11.082 2.245 -21.029 1.00 96.69 162 ASP A C 1
ATOM 1221 O O . ASP A 1 162 ? 9.926 2.532 -21.335 1.00 96.69 162 ASP A O 1
ATOM 1225 N N . VAL A 1 163 ? 11.407 1.781 -19.814 1.00 97.56 163 VAL A N 1
ATOM 1226 C CA . VAL A 1 163 ? 10.467 1.588 -18.700 1.00 97.56 163 VAL A CA 1
ATOM 1227 C C . VAL A 1 163 ? 11.122 1.965 -17.377 1.00 97.56 163 VAL A C 1
ATOM 1229 O O . VAL A 1 163 ? 12.282 1.639 -17.124 1.00 97.56 163 VAL A O 1
ATOM 1232 N N . VAL A 1 164 ? 10.350 2.584 -16.492 1.00 98.38 164 VAL A N 1
ATOM 1233 C CA . VAL A 1 164 ? 10.712 2.771 -15.087 1.00 98.38 164 VAL A CA 1
ATOM 1234 C C . VAL A 1 164 ? 9.991 1.734 -14.223 1.00 98.38 164 VAL A C 1
ATOM 1236 O O . VAL A 1 164 ? 8.796 1.496 -14.374 1.00 98.38 164 VAL A O 1
ATOM 1239 N N . PHE A 1 165 ? 10.710 1.106 -13.301 1.00 98.25 165 PHE A N 1
ATOM 1240 C CA . PHE A 1 165 ? 10.171 0.223 -12.275 1.00 98.25 165 PHE A CA 1
ATOM 1241 C C . PHE A 1 165 ? 10.309 0.924 -10.915 1.00 98.25 165 PHE A C 1
ATOM 1243 O O . PHE A 1 165 ? 11.382 0.870 -10.308 1.00 98.25 165 PHE A O 1
ATOM 1250 N N . PRO A 1 166 ? 9.261 1.605 -10.425 1.00 97.31 166 PRO A N 1
ATOM 1251 C CA . PRO A 1 166 ? 9.255 2.176 -9.086 1.00 97.31 166 PRO A CA 1
ATOM 1252 C C . PRO A 1 166 ? 9.221 1.070 -8.031 1.00 97.31 166 PRO A C 1
ATOM 1254 O O . PRO A 1 166 ? 8.391 0.166 -8.093 1.00 97.31 166 PRO A O 1
ATOM 1257 N N . ILE A 1 167 ? 10.101 1.152 -7.040 1.00 95.38 167 ILE A N 1
ATOM 1258 C CA . ILE A 1 167 ? 10.063 0.305 -5.845 1.00 95.38 167 ILE A CA 1
ATOM 1259 C C . ILE A 1 167 ? 10.436 1.104 -4.593 1.00 95.38 167 ILE A C 1
ATOM 1261 O O . ILE A 1 167 ? 11.046 0.576 -3.675 1.00 95.38 167 ILE A O 1
ATOM 1265 N N . ALA A 1 168 ? 10.111 2.396 -4.555 1.00 90.50 168 ALA A N 1
ATOM 1266 C CA . ALA A 1 168 ? 10.341 3.279 -3.413 1.00 90.50 168 ALA A CA 1
ATOM 1267 C C . ALA A 1 168 ? 9.077 3.357 -2.546 1.00 90.50 168 ALA A C 1
ATOM 1269 O O . ALA A 1 168 ? 8.036 3.786 -3.035 1.00 90.50 168 ALA A O 1
ATOM 1270 N N . HIS A 1 169 ? 9.172 2.933 -1.284 1.00 85.31 169 HIS A N 1
ATOM 1271 C CA . HIS A 1 169 ? 8.032 2.867 -0.364 1.00 85.31 169 HIS A CA 1
ATOM 1272 C C . HIS A 1 169 ? 7.846 4.171 0.418 1.00 85.31 169 HIS A C 1
ATOM 1274 O O . HIS A 1 169 ? 8.825 4.820 0.804 1.00 85.31 169 HIS A O 1
ATOM 1280 N N . GLY A 1 170 ? 6.594 4.535 0.688 1.00 80.69 170 GLY A N 1
ATOM 1281 C CA . GLY A 1 170 ? 6.250 5.729 1.448 1.00 80.69 170 GLY A CA 1
ATOM 1282 C C . GLY A 1 170 ? 6.331 7.027 0.639 1.00 80.69 170 GLY A C 1
ATOM 1283 O O . GLY A 1 170 ? 5.998 7.071 -0.549 1.00 80.69 170 GLY A O 1
ATOM 1284 N N . ALA A 1 171 ? 6.722 8.111 1.318 1.00 83.62 171 ALA A N 1
ATOM 1285 C CA . ALA A 1 171 ? 6.675 9.469 0.776 1.00 83.62 171 ALA A CA 1
ATOM 1286 C C . ALA A 1 171 ? 7.470 9.608 -0.532 1.00 83.62 171 ALA A C 1
ATOM 1288 O O . ALA A 1 171 ? 8.565 9.063 -0.676 1.00 83.62 171 ALA A O 1
ATOM 1289 N N . LEU A 1 172 ? 6.913 10.377 -1.465 1.00 90.31 172 LEU A N 1
ATOM 1290 C CA . LEU A 1 172 ? 7.356 10.589 -2.844 1.00 90.31 172 LEU A CA 1
ATOM 1291 C C . LEU A 1 172 ? 7.267 9.372 -3.779 1.00 90.31 172 LEU A C 1
ATOM 1293 O O . LEU A 1 172 ? 7.196 9.565 -4.993 1.00 90.31 172 LEU A O 1
ATOM 1297 N N . GLY A 1 173 ? 7.304 8.143 -3.259 1.00 90.62 173 GLY A N 1
ATOM 1298 C CA . GLY A 1 173 ? 7.326 6.919 -4.063 1.00 90.62 173 GLY A CA 1
ATOM 1299 C C . GLY A 1 173 ? 5.941 6.338 -4.356 1.00 90.62 173 GLY A C 1
ATOM 1300 O O . GLY A 1 173 ? 5.635 6.015 -5.505 1.00 90.62 173 GLY A O 1
ATOM 1301 N N . GLU A 1 174 ? 5.090 6.230 -3.332 1.00 88.38 174 GLU A N 1
ATOM 1302 C CA . GLU A 1 174 ? 3.771 5.572 -3.402 1.00 88.38 174 GLU A CA 1
ATOM 1303 C C . GLU A 1 174 ? 2.589 6.552 -3.399 1.00 88.38 174 GLU A C 1
ATOM 1305 O O . GLU A 1 174 ? 1.452 6.140 -3.608 1.00 88.38 174 GLU A O 1
ATOM 1310 N N . ASP A 1 175 ? 2.844 7.842 -3.181 1.00 90.62 175 ASP A N 1
ATOM 1311 C CA . ASP A 1 175 ? 1.830 8.889 -2.984 1.00 90.62 175 ASP A CA 1
ATOM 1312 C C . ASP A 1 175 ? 1.419 9.628 -4.270 1.00 90.62 175 ASP A C 1
ATOM 1314 O O . ASP A 1 175 ? 0.622 10.564 -4.230 1.00 90.62 175 ASP A O 1
ATOM 1318 N N . GLY A 1 176 ? 1.946 9.213 -5.425 1.00 93.81 176 GLY A N 1
ATOM 1319 C CA . GLY A 1 176 ? 1.671 9.839 -6.716 1.00 93.81 176 GLY A CA 1
ATOM 1320 C C . GLY A 1 176 ? 2.716 10.866 -7.161 1.00 93.81 176 GLY A C 1
ATOM 1321 O O . GLY A 1 176 ? 2.677 11.267 -8.326 1.00 93.81 176 GLY A O 1
ATOM 1322 N N . CYS A 1 177 ? 3.660 11.288 -6.307 1.00 95.12 177 CYS A N 1
ATOM 1323 C CA . CYS A 1 177 ? 4.644 12.315 -6.674 1.00 95.12 177 CYS A CA 1
ATOM 1324 C C . CYS A 1 177 ? 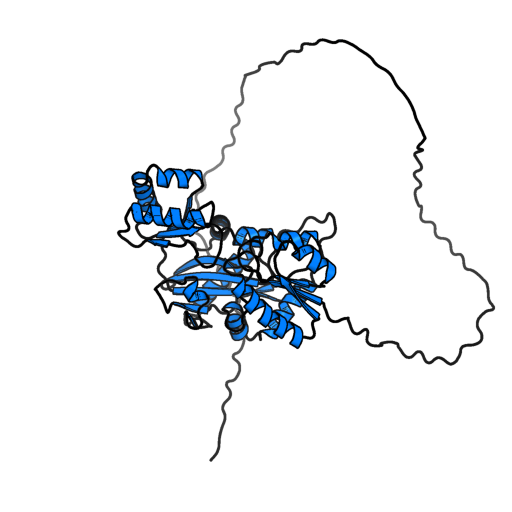5.610 11.829 -7.762 1.00 95.12 177 CYS A C 1
ATOM 1326 O O . CYS A 1 177 ? 5.748 12.481 -8.802 1.00 95.12 177 CYS A O 1
ATOM 1328 N N . LEU A 1 178 ? 6.253 10.672 -7.558 1.00 96.38 178 LEU A N 1
ATOM 1329 C CA . LEU A 1 178 ? 7.123 10.065 -8.566 1.00 96.38 178 LEU A CA 1
ATOM 1330 C C . LEU A 1 178 ? 6.336 9.751 -9.840 1.00 96.38 178 LEU A C 1
ATOM 1332 O O . LEU A 1 178 ? 6.807 10.046 -10.933 1.00 96.38 178 LEU A O 1
ATOM 1336 N N . GLN A 1 179 ? 5.121 9.216 -9.716 1.00 96.44 179 GLN A N 1
ATOM 1337 C CA . GLN A 1 179 ? 4.261 8.938 -10.866 1.00 96.44 179 GLN A CA 1
ATOM 1338 C C . GLN A 1 179 ? 4.003 10.220 -11.662 1.00 96.44 179 GLN A C 1
ATOM 1340 O O . GLN A 1 179 ? 4.153 10.214 -12.878 1.00 96.44 179 GLN A O 1
ATOM 1345 N N . GLY A 1 180 ? 3.712 11.340 -10.994 1.00 95.94 180 GLY A N 1
ATOM 1346 C CA . GLY A 1 180 ? 3.513 12.637 -11.641 1.00 95.94 180 GLY A CA 1
ATOM 1347 C C . GLY A 1 180 ? 4.748 13.118 -12.403 1.00 95.94 180 GLY A C 1
ATOM 1348 O O . GLY A 1 180 ? 4.622 13.590 -13.533 1.00 95.94 180 GLY A O 1
ATOM 1349 N N . LEU A 1 181 ? 5.946 12.940 -11.837 1.00 96.38 181 LEU A N 1
ATOM 1350 C CA . LEU A 1 181 ? 7.199 13.213 -12.546 1.00 96.38 181 LEU A CA 1
ATOM 1351 C C . LEU A 1 181 ? 7.333 12.342 -13.803 1.00 96.38 181 LEU A C 1
ATOM 1353 O O . LEU A 1 181 ? 7.678 12.852 -14.867 1.00 96.38 181 LEU A O 1
ATOM 1357 N N . LEU A 1 182 ? 7.047 11.044 -13.701 1.00 96.00 182 LEU A N 1
ATOM 1358 C CA . LEU A 1 182 ? 7.155 10.111 -14.825 1.00 96.00 182 LEU A CA 1
ATOM 1359 C C . LEU A 1 182 ? 6.149 10.428 -15.941 1.00 96.00 182 LEU A C 1
ATOM 1361 O O . LEU A 1 182 ? 6.519 10.369 -17.113 1.00 96.00 182 LEU A O 1
ATOM 1365 N N . GLU A 1 183 ? 4.928 10.852 -15.592 1.00 94.31 183 GLU A N 1
ATOM 1366 C CA . GLU A 1 183 ? 3.943 11.358 -16.559 1.00 94.31 183 GLU A CA 1
ATOM 1367 C C . GLU A 1 183 ? 4.463 12.612 -17.289 1.00 94.31 183 GLU A C 1
ATOM 1369 O O . GLU A 1 183 ? 4.358 12.699 -18.511 1.00 94.31 183 GLU A O 1
ATOM 1374 N N . ILE A 1 184 ? 5.085 13.561 -16.572 1.00 93.50 184 ILE A N 1
ATOM 1375 C CA . ILE A 1 184 ? 5.678 14.775 -17.170 1.00 93.50 184 ILE A CA 1
ATOM 1376 C C . ILE A 1 184 ? 6.827 14.425 -18.124 1.00 93.50 184 ILE A C 1
ATOM 1378 O O . ILE A 1 184 ? 6.939 15.014 -19.200 1.00 93.50 184 ILE A O 1
ATOM 1382 N N . LEU A 1 185 ? 7.682 13.474 -17.738 1.00 93.75 185 LEU A N 1
ATOM 1383 C CA . LEU A 1 185 ? 8.805 13.017 -18.561 1.00 93.75 185 LEU A CA 1
ATOM 1384 C C . LEU A 1 185 ? 8.364 12.114 -19.726 1.00 93.75 185 LEU A C 1
ATOM 1386 O O . LEU A 1 185 ? 9.182 11.801 -20.590 1.00 93.75 185 LEU A O 1
ATOM 1390 N N . GLY A 1 186 ? 7.094 11.693 -19.766 1.00 92.81 186 GLY A N 1
ATOM 1391 C CA . GLY A 1 186 ? 6.576 10.770 -20.774 1.00 92.81 186 GLY A CA 1
ATOM 1392 C C . GLY A 1 186 ? 7.203 9.376 -20.693 1.00 92.81 186 GLY A C 1
ATOM 1393 O O . GLY A 1 186 ? 7.306 8.696 -21.714 1.00 92.81 186 GLY A O 1
ATOM 1394 N N . LEU A 1 187 ? 7.651 8.960 -19.504 1.00 95.12 187 LEU A N 1
ATOM 1395 C CA . LEU A 1 187 ? 8.296 7.668 -19.279 1.00 95.12 187 LEU A CA 1
ATOM 1396 C C . LEU A 1 187 ? 7.256 6.631 -18.832 1.00 95.12 187 LEU A C 1
ATOM 1398 O O . LEU A 1 187 ? 6.619 6.831 -17.797 1.00 95.12 187 LEU A O 1
ATOM 1402 N N . PRO A 1 188 ? 7.083 5.506 -19.552 1.00 95.50 188 PRO A N 1
ATOM 1403 C CA . PRO A 1 188 ? 6.240 4.410 -19.089 1.00 95.50 188 PRO A CA 1
ATOM 1404 C C . PRO A 1 188 ? 6.774 3.817 -17.786 1.00 95.50 188 PRO A C 1
ATOM 1406 O O . PRO A 1 188 ? 7.984 3.668 -17.613 1.00 95.50 188 PRO A O 1
ATOM 1409 N N . TYR A 1 189 ? 5.877 3.427 -16.881 1.00 97.31 189 TYR A N 1
ATOM 1410 C CA . TYR A 1 189 ? 6.269 2.819 -15.614 1.00 97.31 189 TYR A CA 1
ATOM 1411 C C . TYR A 1 189 ? 5.341 1.702 -15.158 1.00 97.31 189 TYR A C 1
ATOM 1413 O O . TYR A 1 189 ? 4.169 1.643 -15.546 1.00 97.31 189 TYR A O 1
ATOM 1421 N N . VAL A 1 190 ? 5.912 0.810 -14.350 1.00 97.19 190 VAL A N 1
ATOM 1422 C CA . VAL A 1 190 ? 5.208 -0.266 -13.648 1.00 97.19 190 VAL A CA 1
ATOM 1423 C C . VAL A 1 190 ? 4.413 0.312 -12.480 1.00 97.19 190 VAL A C 1
ATOM 1425 O O . VAL A 1 190 ? 4.925 1.135 -11.723 1.00 97.19 190 VAL A O 1
ATOM 1428 N N . GLY A 1 191 ? 3.179 -0.155 -12.309 1.00 95.50 191 GLY A N 1
ATOM 1429 C CA . GLY A 1 191 ? 2.318 0.205 -11.190 1.00 95.50 191 GLY A CA 1
ATOM 1430 C C . GLY A 1 191 ? 1.301 1.295 -11.507 1.00 95.50 191 GLY A C 1
ATOM 1431 O O . GLY A 1 191 ? 1.177 1.797 -12.632 1.00 95.50 191 GLY A O 1
ATOM 1432 N N . SER A 1 192 ? 0.537 1.633 -10.474 1.00 95.19 192 SER A N 1
ATOM 1433 C CA . SER A 1 192 ? -0.623 2.519 -10.539 1.00 95.19 192 SER A CA 1
ATOM 1434 C C . SER A 1 192 ? -0.283 3.973 -10.857 1.00 95.19 192 SER A C 1
ATOM 1436 O O . SER A 1 192 ? 0.802 4.452 -10.545 1.00 95.19 192 SER A O 1
ATOM 1438 N N . GLY A 1 193 ? -1.225 4.671 -11.501 1.00 94.19 193 GLY A N 1
ATOM 1439 C CA . GLY A 1 193 ? -1.073 6.079 -11.872 1.00 94.19 193 GLY A CA 1
ATOM 1440 C C . GLY A 1 193 ? -1.256 7.062 -10.715 1.00 94.19 193 GLY A C 1
ATOM 1441 O O . GLY A 1 193 ? -1.650 6.673 -9.620 1.00 94.19 193 GLY A O 1
ATOM 1442 N N . VAL A 1 194 ? -1.035 8.355 -10.986 1.00 95.19 194 VAL A N 1
ATOM 1443 C CA . VAL A 1 194 ? -1.033 9.440 -9.979 1.00 95.19 194 VAL A CA 1
ATOM 1444 C C . VAL A 1 194 ? -2.247 9.405 -9.049 1.00 95.19 194 VAL A C 1
ATOM 1446 O O . VAL A 1 194 ? -2.077 9.386 -7.835 1.00 95.19 194 VAL A O 1
ATOM 1449 N N . LEU A 1 195 ? -3.468 9.375 -9.602 1.00 94.44 195 LEU A N 1
ATOM 1450 C CA . LEU A 1 195 ? -4.692 9.399 -8.794 1.00 94.44 195 LEU A CA 1
ATOM 1451 C C . LEU A 1 195 ? -4.795 8.171 -7.886 1.00 94.44 195 LEU A C 1
ATOM 1453 O O . LEU A 1 195 ? -5.061 8.316 -6.699 1.00 94.44 195 LEU A O 1
ATOM 1457 N N . ALA A 1 196 ? -4.585 6.979 -8.442 1.00 95.12 196 ALA A N 1
ATOM 1458 C CA . ALA A 1 196 ? -4.705 5.729 -7.702 1.00 95.12 196 ALA A CA 1
ATOM 1459 C C . ALA A 1 196 ? -3.667 5.639 -6.575 1.00 95.12 196 ALA A C 1
ATOM 1461 O O . ALA A 1 196 ? -4.012 5.259 -5.460 1.00 95.12 196 ALA A O 1
ATOM 1462 N N . SER A 1 197 ? -2.426 6.054 -6.843 1.00 94.88 197 SER A N 1
ATOM 1463 C CA . SER A 1 197 ? -1.356 6.139 -5.845 1.00 94.88 197 SER A CA 1
ATOM 1464 C C . SER A 1 197 ? -1.687 7.141 -4.732 1.00 94.88 197 SER A C 1
ATOM 1466 O O . SER A 1 197 ? -1.675 6.781 -3.557 1.00 94.88 197 SER A O 1
ATOM 1468 N N . ALA A 1 198 ? -2.096 8.363 -5.085 1.00 94.25 198 ALA A N 1
ATOM 1469 C CA . ALA A 1 198 ? -2.456 9.393 -4.109 1.00 94.25 198 ALA A CA 1
ATOM 1470 C C . ALA A 1 198 ? -3.662 8.994 -3.243 1.00 94.25 198 ALA A C 1
ATOM 1472 O O . ALA A 1 198 ? -3.651 9.178 -2.028 1.00 94.25 198 ALA A O 1
ATOM 1473 N N . VAL A 1 199 ? -4.697 8.412 -3.857 1.00 94.88 199 VAL A N 1
ATOM 1474 C CA . VAL A 1 199 ? -5.879 7.916 -3.143 1.00 94.88 199 VAL A CA 1
ATOM 1475 C C . VAL A 1 199 ? -5.496 6.795 -2.188 1.00 94.88 199 VAL A C 1
ATOM 1477 O O . VAL A 1 199 ? -5.917 6.834 -1.037 1.00 94.88 199 VAL A O 1
ATOM 1480 N N . ALA A 1 200 ? -4.698 5.823 -2.634 1.00 93.88 200 ALA A N 1
ATOM 1481 C CA . ALA A 1 200 ? -4.268 4.697 -1.808 1.00 93.88 200 ALA A CA 1
ATOM 1482 C C . ALA A 1 200 ? -3.428 5.126 -0.600 1.00 93.88 200 ALA A C 1
ATOM 1484 O O . ALA A 1 200 ? -3.553 4.541 0.475 1.00 93.88 200 ALA A O 1
ATOM 1485 N N . ALA A 1 201 ? -2.608 6.168 -0.762 1.00 92.12 201 ALA A N 1
ATOM 1486 C CA . ALA A 1 201 ? -1.819 6.744 0.320 1.00 92.12 201 ALA A CA 1
ATOM 1487 C C . ALA A 1 201 ? -2.677 7.455 1.387 1.00 92.12 201 ALA A C 1
ATOM 1489 O O . ALA A 1 201 ? -2.226 7.603 2.526 1.00 92.12 201 ALA A O 1
ATOM 1490 N N . ASP A 1 202 ? -3.907 7.864 1.052 1.00 94.19 202 ASP A N 1
ATOM 1491 C CA . ASP A 1 202 ? -4.871 8.495 1.956 1.00 94.19 202 ASP A CA 1
ATOM 1492 C C . ASP A 1 202 ? -5.958 7.499 2.396 1.00 94.19 202 ASP A C 1
ATOM 1494 O O . ASP A 1 202 ? -6.903 7.170 1.664 1.00 94.19 202 ASP A O 1
ATOM 1498 N N . LYS A 1 203 ? -5.848 7.020 3.639 1.00 94.31 203 LYS A N 1
ATOM 1499 C CA . LYS A 1 203 ? -6.731 5.972 4.170 1.00 94.31 203 LYS A CA 1
ATOM 1500 C C . LYS A 1 203 ? -8.187 6.427 4.246 1.00 94.31 203 LYS A C 1
ATOM 1502 O O . LYS A 1 203 ? -9.087 5.645 3.931 1.00 94.31 203 LYS A O 1
ATOM 1507 N N . ALA A 1 204 ? -8.448 7.676 4.623 1.00 94.94 204 ALA A N 1
ATOM 1508 C CA . ALA A 1 204 ? -9.800 8.211 4.719 1.00 94.94 204 ALA A CA 1
ATOM 1509 C C . ALA A 1 204 ? -10.467 8.345 3.342 1.00 94.94 204 ALA A C 1
ATOM 1511 O O . ALA A 1 204 ? -11.651 8.020 3.197 1.00 94.94 204 ALA A O 1
ATOM 1512 N N . HIS A 1 205 ? -9.737 8.788 2.315 1.00 95.56 205 HIS A N 1
ATOM 1513 C CA . HIS A 1 205 ? -10.254 8.837 0.945 1.00 95.56 205 HIS A CA 1
ATOM 1514 C C . HIS A 1 205 ? -10.462 7.442 0.359 1.00 95.56 205 HIS A C 1
ATOM 1516 O O . HIS A 1 205 ? -11.539 7.169 -0.179 1.00 95.56 205 HIS A O 1
ATOM 1522 N N . THR A 1 206 ? -9.502 6.538 0.549 1.00 96.44 206 THR A N 1
ATOM 1523 C CA . THR A 1 206 ? -9.632 5.129 0.160 1.00 96.44 206 THR A CA 1
ATOM 1524 C C . THR A 1 206 ? -10.890 4.494 0.760 1.00 96.44 206 THR A C 1
ATOM 1526 O O . THR A 1 206 ? -11.695 3.894 0.044 1.00 96.44 206 THR A O 1
ATOM 1529 N N . LYS A 1 207 ? -11.149 4.705 2.056 1.00 96.75 207 LYS A N 1
ATOM 1530 C CA . LYS A 1 207 ? -12.348 4.173 2.718 1.00 96.75 207 LYS A CA 1
ATOM 1531 C C . LYS A 1 207 ? -13.661 4.730 2.175 1.00 96.75 207 LYS A C 1
ATOM 1533 O O . LYS A 1 207 ? -14.644 3.993 2.106 1.00 96.75 207 LYS A O 1
ATOM 1538 N N . LYS A 1 208 ? -13.707 5.995 1.735 1.00 97.06 208 LYS A N 1
ATOM 1539 C CA . LYS A 1 208 ? -14.898 6.544 1.055 1.00 97.06 208 LYS A CA 1
ATOM 1540 C C . LYS A 1 208 ? -15.206 5.766 -0.228 1.00 97.06 208 LYS A C 1
ATOM 1542 O O . LYS A 1 208 ? -16.374 5.456 -0.470 1.00 97.06 208 LYS A O 1
ATOM 1547 N N . LEU A 1 209 ? -14.183 5.415 -1.013 1.00 97.62 209 LEU A N 1
ATOM 1548 C CA . LEU A 1 209 ? -14.348 4.610 -2.229 1.00 97.62 209 LEU A CA 1
ATOM 1549 C C . LEU A 1 209 ? -14.784 3.182 -1.903 1.00 97.62 209 LEU A C 1
ATOM 1551 O O . LEU A 1 209 ? -15.734 2.683 -2.504 1.00 97.62 209 LEU A O 1
ATOM 1555 N N . TYR A 1 210 ? -14.167 2.557 -0.899 1.00 98.25 210 TYR A N 1
ATOM 1556 C CA . TYR A 1 210 ? -14.565 1.232 -0.420 1.00 98.25 210 TYR A CA 1
ATOM 1557 C C . TYR A 1 210 ? -16.030 1.194 0.018 1.00 98.25 210 TYR A C 1
ATOM 1559 O O . TYR A 1 210 ? -16.779 0.332 -0.440 1.00 98.25 210 TYR A O 1
ATOM 1567 N N . ARG A 1 211 ? -16.481 2.174 0.811 1.00 97.75 211 ARG A N 1
ATOM 1568 C CA . ARG A 1 211 ? -17.892 2.297 1.210 1.00 97.75 211 ARG A CA 1
ATOM 1569 C C . ARG A 1 211 ? -18.811 2.485 0.001 1.00 97.75 211 ARG A C 1
ATOM 1571 O O . ARG A 1 211 ? -19.851 1.833 -0.077 1.00 97.75 211 ARG A O 1
ATOM 1578 N N . GLY A 1 212 ? -18.417 3.311 -0.972 1.00 97.75 212 GLY A N 1
ATOM 1579 C CA . GLY A 1 212 ? -19.144 3.474 -2.238 1.00 97.75 212 GLY A CA 1
ATOM 1580 C C . GLY A 1 212 ? -19.278 2.169 -3.034 1.00 97.75 212 GLY A C 1
ATOM 1581 O O . GLY A 1 212 ? -20.327 1.905 -3.621 1.00 97.75 212 GLY A O 1
ATOM 1582 N N . ALA A 1 213 ? -18.252 1.319 -2.977 1.00 97.88 213 ALA A N 1
ATOM 1583 C CA . ALA A 1 213 ? -18.209 -0.005 -3.590 1.00 97.88 213 ALA A CA 1
ATOM 1584 C C . ALA A 1 213 ? -18.801 -1.128 -2.721 1.00 97.88 213 ALA A C 1
ATOM 1586 O O . ALA A 1 213 ? -18.783 -2.288 -3.127 1.00 97.88 213 ALA A O 1
ATOM 1587 N N . ARG A 1 214 ? -19.350 -0.793 -1.545 1.00 98.00 214 ARG A N 1
ATOM 1588 C CA . ARG A 1 214 ? -19.907 -1.739 -0.561 1.00 98.00 214 ARG A CA 1
ATOM 1589 C C . ARG A 1 214 ? -18.891 -2.747 -0.016 1.00 98.00 214 ARG A C 1
ATOM 1591 O O . ARG A 1 214 ? -19.278 -3.829 0.419 1.00 98.00 214 ARG A O 1
ATOM 1598 N N . LEU A 1 215 ? -17.612 -2.387 -0.013 1.00 98.44 215 LEU A N 1
ATOM 1599 C CA . LEU A 1 215 ? -16.595 -3.141 0.703 1.00 98.44 215 LEU A CA 1
ATOM 1600 C C . LEU A 1 215 ? -16.734 -2.890 2.212 1.00 98.44 215 LEU A C 1
ATOM 1602 O O . LEU A 1 215 ? -16.909 -1.735 2.619 1.00 98.44 215 LEU A O 1
ATOM 1606 N N . PRO A 1 216 ? -16.658 -3.941 3.046 1.00 97.94 216 PRO A N 1
ATOM 1607 C CA . PRO A 1 216 ? -16.720 -3.785 4.490 1.00 97.94 216 PRO A CA 1
ATOM 1608 C C . PRO A 1 216 ? -15.446 -3.093 4.980 1.00 97.94 216 PRO A C 1
ATOM 1610 O O . PRO A 1 216 ? -14.338 -3.538 4.696 1.00 97.94 216 PRO A O 1
ATOM 1613 N N . VAL A 1 217 ? -15.595 -2.001 5.720 1.00 97.81 217 VAL A N 1
ATOM 1614 C CA . VAL A 1 217 ? -14.493 -1.264 6.350 1.00 97.81 217 VAL A CA 1
ATOM 1615 C C . VAL A 1 217 ? -14.877 -0.937 7.785 1.00 97.81 217 VAL A C 1
ATOM 1617 O O . VAL A 1 217 ? -16.062 -0.838 8.098 1.00 97.81 217 VAL A O 1
ATOM 1620 N N . ALA A 1 218 ? -13.886 -0.752 8.656 1.00 96.50 218 ALA A N 1
ATOM 1621 C CA . ALA A 1 218 ? -14.140 -0.263 10.007 1.00 96.50 218 ALA A CA 1
ATOM 1622 C C . ALA A 1 218 ? -14.722 1.158 9.972 1.00 96.50 218 ALA A C 1
ATOM 1624 O O . ALA A 1 218 ? -14.171 2.012 9.267 1.00 96.50 218 ALA A O 1
ATOM 1625 N N . GLU A 1 219 ? -15.764 1.391 10.780 1.00 96.12 219 GLU A N 1
ATOM 1626 C CA . GLU A 1 219 ? -16.275 2.727 11.119 1.00 96.12 219 GLU A CA 1
ATOM 1627 C C . GLU A 1 219 ? -15.116 3.609 11.585 1.00 96.12 219 GLU A C 1
ATOM 1629 O O . GLU A 1 219 ? -14.292 3.175 12.402 1.00 96.12 219 GLU A O 1
ATOM 1634 N N . GLU A 1 220 ? -15.054 4.828 11.059 1.00 95.69 220 GLU A N 1
ATOM 1635 C CA . GLU A 1 220 ? -13.934 5.733 11.249 1.00 95.69 220 GLU A CA 1
ATOM 1636 C C . GLU A 1 220 ? -14.338 7.178 11.571 1.00 95.69 220 GLU A C 1
ATOM 1638 O O . GLU A 1 220 ? -15.398 7.671 11.185 1.00 95.69 220 GLU A O 1
ATOM 1643 N N . TRP A 1 221 ? -13.427 7.897 12.224 1.00 96.88 221 TRP A N 1
ATOM 1644 C CA . TRP A 1 221 ? -13.497 9.336 12.438 1.00 96.88 221 TRP A CA 1
ATOM 1645 C C . TRP A 1 221 ? -12.146 9.967 12.096 1.00 96.88 221 TRP A C 1
ATOM 1647 O O . TRP A 1 221 ? -11.143 9.733 12.770 1.00 96.88 221 TRP A O 1
ATOM 1657 N N . LEU A 1 222 ? -12.129 10.754 11.020 1.00 96.94 222 LEU A N 1
ATOM 1658 C CA . LEU A 1 222 ? -10.970 11.544 10.616 1.00 96.94 222 LEU A CA 1
ATOM 1659 C C . LEU A 1 222 ? -10.918 12.828 11.443 1.00 96.94 222 LEU A C 1
ATOM 1661 O O . LEU A 1 222 ? -11.874 13.601 11.426 1.00 96.94 222 LEU A O 1
ATOM 1665 N N . LEU A 1 223 ? -9.802 13.044 12.130 1.00 96.50 223 LEU A N 1
ATOM 1666 C CA . LEU A 1 223 ? -9.498 14.266 12.854 1.00 96.50 223 LEU A CA 1
ATOM 1667 C C . LEU A 1 223 ? -8.688 15.195 11.958 1.00 96.50 223 LEU A C 1
ATOM 1669 O O . LEU A 1 223 ? -7.525 14.929 11.642 1.00 96.50 223 LEU A O 1
ATOM 1673 N N . THR A 1 224 ? -9.314 16.306 11.597 1.00 92.88 224 THR A N 1
ATOM 1674 C CA . THR A 1 224 ? -8.671 17.446 10.944 1.00 92.88 224 THR A CA 1
ATOM 1675 C C . THR A 1 224 ? -7.745 18.188 11.908 1.00 92.88 224 THR A C 1
ATOM 1677 O O . THR A 1 224 ? -7.832 18.037 13.129 1.00 92.88 224 THR A O 1
ATOM 1680 N N . ARG A 1 225 ? -6.909 19.091 11.383 1.00 89.00 225 ARG A N 1
ATOM 1681 C CA . ARG A 1 225 ? -6.041 19.958 12.197 1.00 89.00 225 ARG A CA 1
ATOM 1682 C C . ARG A 1 225 ? -6.789 20.677 13.329 1.00 89.00 225 ARG A C 1
ATOM 1684 O O . ARG A 1 225 ? -6.311 20.709 14.460 1.00 89.00 225 ARG A O 1
ATOM 1691 N N . ALA A 1 226 ? -7.982 21.197 13.041 1.00 89.69 226 ALA A N 1
ATOM 1692 C CA . ALA A 1 226 ? -8.814 21.882 14.028 1.00 89.69 226 ALA A CA 1
ATOM 1693 C C . ALA A 1 226 ? -9.329 20.935 15.130 1.00 89.69 226 ALA A C 1
ATOM 1695 O O . ALA A 1 226 ? -9.456 21.328 16.292 1.00 89.69 226 ALA A O 1
ATOM 1696 N N . GLU A 1 227 ? -9.615 19.676 14.791 1.00 91.62 227 GLU A N 1
ATOM 1697 C CA . GLU A 1 227 ? -10.007 18.662 15.772 1.00 91.62 227 GLU A CA 1
ATOM 1698 C C . GLU A 1 227 ? -8.821 18.215 16.627 1.00 91.62 227 GLU A C 1
ATOM 1700 O O . GLU A 1 227 ? -8.997 18.053 17.831 1.00 91.62 227 GLU A O 1
ATOM 1705 N N . LEU A 1 228 ? -7.615 18.106 16.060 1.00 91.69 228 LEU A N 1
ATOM 1706 C CA . LEU A 1 228 ? -6.394 17.813 16.823 1.00 91.69 228 LEU A CA 1
ATOM 1707 C C . LEU A 1 228 ? -6.134 18.871 17.907 1.00 91.69 228 LEU A C 1
ATOM 1709 O O . LEU A 1 228 ? -5.861 18.535 19.058 1.00 91.69 228 LEU A O 1
ATOM 1713 N N . GLU A 1 229 ? -6.302 20.153 17.580 1.00 90.44 229 GLU A N 1
ATOM 1714 C CA . GLU A 1 229 ? -6.203 21.246 18.559 1.00 90.44 229 GLU A CA 1
ATOM 1715 C C . GLU A 1 229 ? -7.281 21.155 19.650 1.00 90.44 229 GLU A C 1
ATOM 1717 O O . GLU A 1 229 ? -7.061 21.539 20.803 1.00 90.44 229 GLU A O 1
ATOM 1722 N N . ARG A 1 230 ? -8.466 20.632 19.313 1.00 90.56 230 ARG A N 1
ATOM 1723 C CA . ARG A 1 230 ? -9.530 20.381 20.291 1.00 90.56 230 ARG A CA 1
ATOM 1724 C C . ARG A 1 230 ? -9.163 19.251 21.251 1.00 90.56 230 ARG A C 1
ATOM 1726 O O . ARG A 1 230 ? -9.436 19.411 22.437 1.00 90.56 230 ARG A O 1
ATOM 1733 N N . VAL A 1 231 ? -8.511 18.182 20.784 1.00 91.12 231 VAL A N 1
ATOM 1734 C CA . VAL A 1 231 ? -8.045 17.080 21.652 1.00 91.12 231 VAL A CA 1
ATOM 1735 C C . VAL A 1 231 ? -7.148 17.605 22.776 1.00 91.12 231 VAL A C 1
ATOM 1737 O O . VAL A 1 231 ? -7.318 17.211 23.926 1.00 91.12 231 VAL A O 1
ATOM 1740 N N . ALA A 1 232 ? -6.241 18.538 22.471 1.00 88.12 232 ALA A N 1
ATOM 1741 C CA . ALA A 1 232 ? -5.339 19.123 23.465 1.00 88.12 232 ALA A CA 1
ATOM 1742 C C . ALA A 1 232 ? -6.046 20.058 24.466 1.00 88.12 232 ALA A C 1
ATOM 1744 O O . ALA A 1 232 ? -5.639 20.158 25.622 1.00 88.12 232 ALA A O 1
ATOM 1745 N N . ARG A 1 233 ? -7.096 20.760 24.027 1.00 93.38 233 ARG A N 1
ATOM 1746 C CA . ARG A 1 233 ? -7.803 21.777 24.822 1.00 93.38 233 ARG A CA 1
ATOM 1747 C C . ARG A 1 233 ? -8.907 21.204 25.710 1.00 93.38 233 ARG A C 1
ATOM 1749 O O . ARG A 1 233 ? -9.126 21.730 26.796 1.00 93.38 233 ARG A O 1
ATOM 1756 N N . ASP A 1 234 ? -9.614 20.180 25.238 1.00 94.56 234 ASP A N 1
ATOM 1757 C CA . ASP A 1 234 ? -10.739 19.557 25.945 1.00 94.56 234 ASP A CA 1
ATOM 1758 C C . ASP A 1 234 ? -10.723 18.022 25.776 1.00 94.56 234 ASP A C 1
ATOM 1760 O O . ASP A 1 234 ? -11.557 17.446 25.063 1.00 94.56 234 ASP A O 1
ATOM 1764 N N . PRO A 1 235 ? -9.748 17.338 26.407 1.00 93.19 235 PRO A N 1
ATOM 1765 C CA . PRO A 1 235 ? -9.584 15.892 26.274 1.00 93.19 235 PRO A CA 1
ATOM 1766 C C . PRO A 1 235 ? -10.742 15.091 26.885 1.00 93.19 235 PRO A C 1
ATOM 1768 O O . PRO A 1 235 ? -10.998 13.972 26.448 1.00 93.19 235 PRO A O 1
ATOM 1771 N N . GLU A 1 236 ? -11.459 15.640 27.872 1.00 95.62 236 GLU A N 1
ATOM 1772 C CA . GLU A 1 236 ? -12.588 14.962 28.524 1.00 95.62 236 GLU A CA 1
ATOM 1773 C C . GLU A 1 236 ? -13.777 14.823 27.567 1.00 95.62 236 GLU A C 1
ATOM 1775 O O . GLU A 1 236 ? -14.287 13.722 27.348 1.00 95.62 236 GLU A O 1
ATOM 1780 N N . SER A 1 237 ? -14.182 15.935 26.946 1.00 95.94 237 SER A N 1
ATOM 1781 C CA . SER A 1 237 ? -15.267 15.948 25.963 1.00 95.94 237 SER A CA 1
ATOM 1782 C C . SER A 1 237 ? -14.929 15.084 24.749 1.00 95.94 237 SER A C 1
ATOM 1784 O O . SER A 1 237 ? -15.747 14.275 24.304 1.00 95.94 237 SER A O 1
ATOM 1786 N N . PHE A 1 238 ? -13.691 15.191 24.252 1.00 96.19 238 PHE A N 1
ATOM 1787 C CA . PHE A 1 238 ? -13.216 14.373 23.140 1.00 96.19 238 PHE A CA 1
ATOM 1788 C C . PHE A 1 238 ? -13.259 12.871 23.455 1.00 96.19 238 PHE A C 1
ATOM 1790 O O . PHE A 1 238 ? -13.728 12.088 22.632 1.00 96.19 238 PHE A O 1
ATOM 1797 N N . TYR A 1 239 ? -12.825 12.466 24.651 1.00 97.00 239 TYR A N 1
ATOM 1798 C CA . TYR A 1 239 ? -12.865 11.071 25.086 1.00 97.00 239 TYR A CA 1
ATOM 1799 C C . TYR A 1 239 ? -14.298 10.522 25.144 1.00 97.00 239 TYR A C 1
ATOM 1801 O O . TYR A 1 239 ? -14.570 9.452 24.597 1.00 97.00 239 TYR A O 1
ATOM 1809 N N . GLY A 1 240 ? -15.237 11.274 25.732 1.00 97.06 240 GLY A N 1
ATOM 1810 C CA . GLY A 1 240 ? -16.649 10.881 25.767 1.00 97.06 240 GLY A CA 1
ATOM 1811 C C . GLY A 1 240 ? -17.263 10.737 24.369 1.00 97.06 240 GLY A C 1
ATOM 1812 O O . GLY A 1 240 ? -18.004 9.791 24.099 1.00 97.06 240 GLY A O 1
ATOM 1813 N N . GLU A 1 241 ? -16.911 11.639 23.453 1.00 96.69 241 GLU A N 1
ATOM 1814 C CA . GLU A 1 241 ? -17.344 11.589 22.058 1.00 96.69 241 GLU A CA 1
ATOM 1815 C C . GLU A 1 241 ? -16.751 10.390 21.301 1.00 96.69 241 GLU A C 1
ATOM 1817 O O . GLU A 1 241 ? -17.484 9.691 20.600 1.00 96.69 241 GLU A O 1
ATOM 1822 N N . ALA A 1 242 ? -15.457 10.112 21.478 1.00 96.75 242 ALA A N 1
ATOM 1823 C CA . ALA A 1 242 ? -14.778 8.971 20.867 1.00 96.75 242 ALA A CA 1
ATOM 1824 C C . ALA A 1 242 ? -15.418 7.639 21.292 1.00 96.75 242 ALA A C 1
ATOM 1826 O O . ALA A 1 242 ? -15.739 6.817 20.433 1.00 96.75 242 ALA A O 1
ATOM 1827 N N . LEU A 1 243 ? -15.697 7.466 22.590 1.00 97.06 243 LEU A N 1
ATOM 1828 C CA . LEU A 1 243 ? -16.388 6.280 23.108 1.00 97.06 243 LEU A CA 1
ATOM 1829 C C . LEU A 1 243 ? -17.813 6.142 22.566 1.00 97.06 243 LEU A C 1
ATOM 1831 O O . LEU A 1 243 ? -18.245 5.036 22.250 1.00 97.06 243 LEU A O 1
ATOM 1835 N N . SER A 1 244 ? -18.544 7.254 22.466 1.00 97.12 244 SER A N 1
ATOM 1836 C CA . SER A 1 244 ? -19.915 7.265 21.948 1.00 97.12 244 SER A CA 1
ATOM 1837 C C . SER A 1 244 ? -19.973 6.884 20.465 1.00 97.12 244 SER A C 1
ATOM 1839 O O . SER A 1 244 ? -20.858 6.140 20.050 1.00 97.12 244 SER A O 1
ATOM 1841 N N . ARG A 1 245 ? -19.012 7.367 19.665 1.00 96.19 245 ARG A N 1
ATOM 1842 C CA . ARG A 1 245 ? -18.973 7.144 18.213 1.00 96.19 245 ARG A CA 1
ATOM 1843 C C . ARG A 1 245 ? -18.386 5.789 17.823 1.00 96.19 245 ARG A C 1
ATOM 1845 O O . ARG A 1 245 ? -18.936 5.123 16.957 1.00 96.19 245 ARG A O 1
ATOM 1852 N N . LEU A 1 246 ? -17.261 5.406 18.423 1.00 96.94 246 LEU A N 1
ATOM 1853 C CA . LEU A 1 246 ? -16.427 4.286 17.964 1.00 96.94 246 LEU A CA 1
ATOM 1854 C C . LEU A 1 246 ? -16.282 3.171 19.011 1.00 96.94 246 LEU A C 1
ATOM 1856 O O . LEU A 1 246 ? -15.685 2.132 18.740 1.00 96.94 246 LEU A O 1
ATOM 1860 N N . GLY A 1 247 ? -16.854 3.347 20.200 1.00 95.94 247 GLY A N 1
ATOM 1861 C CA . GLY A 1 247 ? -16.862 2.327 21.239 1.00 95.94 247 GLY A CA 1
ATOM 1862 C C . GLY A 1 247 ? -15.562 2.235 22.051 1.00 95.94 247 GLY A C 1
ATOM 1863 O O . GLY A 1 247 ? -14.679 3.084 21.959 1.00 95.94 247 GLY A O 1
ATOM 1864 N N . PRO A 1 248 ? -15.451 1.206 22.911 1.00 95.94 248 PRO A N 1
ATOM 1865 C CA . PRO A 1 248 ? -14.396 1.107 23.921 1.00 95.94 248 PRO A CA 1
ATOM 1866 C C . PRO A 1 248 ? -13.097 0.465 23.417 1.00 95.94 248 PRO A C 1
ATOM 1868 O O . PRO A 1 248 ? -12.198 0.220 24.217 1.00 95.94 248 PRO A O 1
ATOM 1871 N N . GLU A 1 249 ? -13.004 0.128 22.133 1.00 96.38 249 GLU A N 1
ATOM 1872 C CA . GLU A 1 249 ? -11.818 -0.481 21.532 1.00 96.38 249 GLU A CA 1
ATOM 1873 C C . GLU A 1 249 ? -11.571 0.166 20.177 1.00 96.38 249 GLU A C 1
ATOM 1875 O O . GLU A 1 249 ? -12.451 0.165 19.315 1.00 96.38 249 GLU A O 1
ATOM 1880 N N . MET A 1 250 ? -10.389 0.749 20.005 1.00 96.69 250 MET A N 1
ATOM 1881 C CA . MET A 1 250 ? -10.128 1.672 18.908 1.00 96.69 250 MET A CA 1
ATOM 1882 C C . MET A 1 250 ? -8.715 1.503 18.359 1.00 96.69 250 MET A C 1
ATOM 1884 O O . MET A 1 250 ? -7.783 1.143 19.081 1.00 96.69 250 MET A O 1
ATOM 1888 N N . ILE A 1 251 ? -8.548 1.817 17.081 1.00 96.69 251 ILE A N 1
ATOM 1889 C CA . ILE A 1 251 ? -7.246 2.058 16.464 1.00 96.69 251 ILE A CA 1
ATOM 1890 C C . ILE A 1 251 ? -7.119 3.555 16.206 1.00 96.69 251 ILE A C 1
ATOM 1892 O O . ILE A 1 251 ? -8.031 4.166 15.660 1.00 96.69 251 ILE A O 1
ATOM 1896 N N . VAL A 1 252 ? -5.988 4.138 16.586 1.00 96.81 252 VAL A N 1
ATOM 1897 C CA . VAL A 1 252 ? -5.603 5.512 16.245 1.00 96.81 252 VAL A CA 1
ATOM 1898 C C . VAL A 1 252 ? -4.405 5.422 15.317 1.00 96.81 252 VAL A C 1
ATOM 1900 O O . VAL A 1 252 ? -3.411 4.801 15.689 1.00 96.81 252 VAL A O 1
ATOM 1903 N N . LYS A 1 253 ? -4.475 5.991 14.115 1.00 95.19 253 LYS A N 1
ATOM 1904 C CA . LYS A 1 253 ? -3.381 5.904 13.141 1.00 95.19 253 LYS A CA 1
ATOM 1905 C C . LYS A 1 253 ? -3.271 7.148 12.258 1.00 95.19 253 LYS A C 1
ATOM 1907 O O . LYS A 1 253 ? -4.279 7.823 12.048 1.00 95.19 253 LYS A O 1
ATOM 1912 N N . PRO A 1 254 ? -2.091 7.423 11.681 1.00 93.81 254 PRO A N 1
ATOM 1913 C CA . PRO A 1 254 ? -1.931 8.495 10.706 1.00 93.81 254 PRO A CA 1
ATOM 1914 C C . PRO A 1 254 ? -2.805 8.252 9.470 1.00 93.81 254 PRO A C 1
ATOM 1916 O O . PRO A 1 254 ? -2.894 7.113 8.988 1.00 93.81 254 PRO A O 1
ATOM 1919 N N . ASN A 1 255 ? -3.438 9.306 8.939 1.00 93.75 255 ASN A N 1
ATOM 1920 C CA . ASN A 1 255 ? -4.240 9.172 7.718 1.00 93.75 255 ASN A CA 1
ATOM 1921 C C . ASN A 1 255 ? -3.358 8.773 6.520 1.00 93.75 255 ASN A C 1
ATOM 1923 O O . ASN A 1 255 ? -3.695 7.865 5.760 1.00 93.75 255 ASN A O 1
ATOM 1927 N N . THR A 1 256 ? -2.179 9.389 6.422 1.00 88.88 256 THR A N 1
ATOM 1928 C CA . THR A 1 256 ? -1.160 9.108 5.402 1.00 88.88 256 THR A CA 1
ATOM 1929 C C . THR A 1 256 ? 0.071 8.417 5.992 1.00 88.88 256 THR A C 1
ATOM 1931 O O . THR A 1 256 ? 0.303 8.458 7.199 1.00 88.88 256 THR A O 1
ATOM 1934 N N . GLY A 1 257 ? 0.860 7.754 5.143 1.00 78.31 257 GLY A N 1
ATOM 1935 C CA . GLY A 1 257 ? 2.070 7.022 5.541 1.00 78.31 257 GLY A CA 1
ATOM 1936 C C . GLY A 1 257 ? 1.865 5.511 5.698 1.00 78.31 257 GLY A C 1
ATOM 1937 O O . GLY A 1 257 ? 0.735 5.015 5.673 1.00 78.31 257 GLY A O 1
ATOM 1938 N N . GLY A 1 258 ? 2.974 4.780 5.839 1.00 76.38 258 GLY A N 1
ATOM 1939 C CA . GLY A 1 258 ? 3.025 3.316 5.794 1.00 76.38 258 GLY A CA 1
ATOM 1940 C C . GLY A 1 258 ? 3.591 2.648 7.053 1.00 76.38 258 GLY A C 1
ATOM 1941 O O . GLY A 1 258 ? 3.894 3.281 8.066 1.00 76.38 258 GLY A O 1
ATOM 1942 N N . SER A 1 259 ? 3.709 1.320 6.983 1.00 69.06 259 SER A N 1
ATOM 1943 C CA . SER A 1 259 ? 4.375 0.462 7.978 1.00 69.06 259 SER A CA 1
ATOM 1944 C C . SER A 1 259 ? 3.932 0.593 9.443 1.00 69.06 259 SER A C 1
ATOM 1946 O O . SER A 1 259 ? 4.707 0.325 10.359 1.00 69.06 259 SER A O 1
ATOM 1948 N N . ALA A 1 260 ? 2.664 0.941 9.675 1.00 75.00 260 ALA A N 1
ATOM 1949 C CA . ALA A 1 260 ? 2.071 1.069 11.012 1.00 75.00 260 ALA A CA 1
ATOM 1950 C C . ALA A 1 260 ? 2.799 2.061 11.949 1.00 75.00 260 ALA A C 1
ATOM 1952 O O . ALA A 1 260 ? 2.565 2.066 13.160 1.00 75.00 260 ALA A O 1
ATOM 1953 N N . VAL A 1 261 ? 3.648 2.941 11.410 1.00 80.12 261 VAL A N 1
ATOM 1954 C CA . VAL A 1 261 ? 4.308 3.995 12.187 1.00 80.12 261 VAL A CA 1
ATOM 1955 C C . VAL A 1 261 ? 3.241 4.961 12.707 1.00 80.12 261 VAL A C 1
ATOM 1957 O O . VAL A 1 261 ? 2.332 5.341 11.976 1.00 80.12 261 VAL A O 1
ATOM 1960 N N . GLY A 1 262 ? 3.306 5.317 13.992 1.00 84.25 262 GLY A N 1
ATOM 1961 C CA . GLY A 1 262 ? 2.312 6.187 14.635 1.00 84.25 262 GLY A CA 1
ATOM 1962 C C . GLY A 1 262 ? 0.949 5.529 14.896 1.00 84.25 262 GLY A C 1
ATOM 1963 O O . GLY A 1 262 ? 0.029 6.213 15.337 1.00 84.25 262 GLY A O 1
ATOM 1964 N N . THR A 1 263 ? 0.800 4.223 14.647 1.00 91.44 263 THR A N 1
ATOM 1965 C CA . THR A 1 263 ? -0.441 3.488 14.930 1.00 91.44 263 THR A CA 1
ATOM 1966 C C . THR A 1 263 ? -0.471 3.010 16.380 1.00 91.44 263 THR A C 1
ATOM 1968 O O . THR A 1 263 ? 0.471 2.387 16.858 1.00 91.44 263 THR A O 1
ATOM 1971 N N . THR A 1 264 ? -1.572 3.272 17.081 1.00 94.06 264 THR A N 1
ATOM 1972 C CA . THR A 1 264 ? -1.798 2.865 18.470 1.00 94.06 264 THR A CA 1
ATOM 1973 C C . THR A 1 264 ? -3.112 2.104 18.585 1.00 94.06 264 THR A C 1
ATOM 1975 O O . THR A 1 264 ? -4.155 2.573 18.129 1.00 94.06 264 THR A O 1
ATOM 1978 N N . ARG A 1 265 ? -3.079 0.939 19.241 1.00 94.12 265 ARG A N 1
ATOM 1979 C CA . ARG A 1 265 ? -4.279 0.180 19.607 1.00 94.12 265 ARG A CA 1
ATOM 1980 C C . ARG A 1 265 ? -4.692 0.501 21.035 1.00 94.12 265 ARG A C 1
ATOM 1982 O O . ARG A 1 265 ? -3.925 0.272 21.966 1.00 94.12 265 ARG A O 1
ATOM 1989 N N . LEU A 1 266 ? -5.932 0.941 21.200 1.00 94.88 266 LEU A N 1
ATOM 1990 C CA . LEU A 1 266 ? -6.560 1.205 22.485 1.00 94.88 266 LEU A CA 1
ATOM 1991 C C . LEU A 1 266 ? -7.564 0.090 22.786 1.00 94.88 266 LEU A C 1
ATOM 1993 O O . LEU A 1 266 ? -8.494 -0.154 22.019 1.00 94.88 266 LEU A O 1
ATOM 1997 N N . LEU A 1 267 ? -7.344 -0.620 23.889 1.00 94.25 267 LEU A N 1
ATOM 1998 C CA . LEU A 1 267 ? -8.217 -1.698 24.354 1.00 94.25 267 LEU A CA 1
ATOM 1999 C C . LEU A 1 267 ? -9.152 -1.190 25.450 1.00 94.25 267 LEU A C 1
ATOM 2001 O O . LEU A 1 267 ? -8.891 -0.168 26.078 1.00 94.25 267 LEU A O 1
ATOM 2005 N N . ARG A 1 268 ? -10.217 -1.949 25.715 1.00 93.69 268 ARG A N 1
ATOM 2006 C CA . ARG A 1 268 ? -11.223 -1.617 26.727 1.00 93.69 268 ARG A CA 1
ATOM 2007 C C . ARG A 1 268 ? -10.591 -1.158 28.042 1.00 93.69 268 ARG A C 1
ATOM 2009 O O . ARG A 1 268 ? -9.809 -1.889 28.643 1.00 93.69 268 ARG A O 1
ATOM 2016 N N . GLY A 1 269 ? -11.021 0.015 28.505 1.00 92.94 269 GLY A N 1
ATOM 2017 C CA . GLY A 1 269 ? -10.548 0.624 29.749 1.00 92.94 269 GLY A CA 1
ATOM 2018 C C . GLY A 1 269 ? -9.415 1.635 29.572 1.00 92.94 269 GLY A C 1
ATOM 2019 O O . GLY A 1 269 ? -8.916 2.115 30.586 1.00 92.94 269 GLY A O 1
ATOM 2020 N N . PHE A 1 270 ? -9.029 1.966 28.332 1.00 95.88 270 PHE A N 1
ATOM 2021 C CA . PHE A 1 270 ? -8.061 3.030 28.071 1.00 95.88 270 PHE A CA 1
ATOM 2022 C C . PHE A 1 270 ? -8.523 4.376 28.652 1.00 95.88 270 PHE A C 1
ATOM 2024 O O . PHE A 1 270 ? -9.712 4.687 28.647 1.00 95.88 270 PHE A O 1
ATOM 2031 N N . SER A 1 271 ? -7.589 5.185 29.146 1.00 96.62 271 SER A N 1
ATOM 2032 C CA . SER A 1 271 ? -7.868 6.505 29.712 1.00 96.62 271 SER A CA 1
ATOM 2033 C C . SER A 1 271 ? -7.911 7.603 28.644 1.00 96.62 271 SER A C 1
ATOM 2035 O O . SER A 1 271 ? -7.391 7.458 27.533 1.00 96.62 271 SER A O 1
ATOM 2037 N N . LYS A 1 272 ? -8.472 8.766 28.993 1.00 95.81 272 LYS A N 1
ATOM 2038 C CA . LYS A 1 272 ? -8.436 9.957 28.127 1.00 95.81 272 LYS A CA 1
ATOM 2039 C C . LYS A 1 272 ? -7.004 10.398 27.795 1.00 95.81 272 LYS A C 1
ATOM 2041 O O . LYS A 1 272 ? -6.745 10.843 26.682 1.00 95.81 272 LYS A O 1
ATOM 2046 N N . GLU A 1 273 ? -6.059 10.221 28.719 1.00 95.88 273 GLU A N 1
ATOM 2047 C CA . GLU A 1 273 ? -4.637 10.515 28.510 1.00 95.88 273 GLU A CA 1
ATOM 2048 C C . GLU A 1 273 ? -3.976 9.512 27.559 1.00 95.88 273 GLU A C 1
ATOM 2050 O O . GLU A 1 273 ? -3.054 9.872 26.831 1.00 95.88 273 GLU A O 1
ATOM 2055 N N . GLU A 1 274 ? -4.398 8.246 27.560 1.00 96.31 274 GLU A N 1
ATOM 2056 C CA . GLU A 1 274 ? -3.942 7.260 26.571 1.00 96.31 274 GLU A CA 1
ATOM 2057 C C . GLU A 1 274 ? -4.447 7.603 25.171 1.00 96.31 274 GLU A C 1
ATOM 2059 O O . GLU A 1 274 ? -3.657 7.609 24.227 1.00 96.31 274 GLU A O 1
ATOM 2064 N N . LEU A 1 275 ? -5.722 7.980 25.043 1.00 96.94 275 LEU A N 1
ATOM 2065 C CA . LEU A 1 275 ? -6.287 8.423 23.769 1.00 96.94 275 LEU A CA 1
ATOM 2066 C C . LEU A 1 275 ? -5.611 9.699 23.248 1.00 96.94 275 LEU A C 1
ATOM 2068 O O . LEU A 1 275 ? -5.222 9.752 22.083 1.00 96.94 275 LEU A O 1
ATOM 2072 N N . ALA A 1 276 ? -5.427 10.709 24.100 1.00 95.25 276 ALA A N 1
ATOM 2073 C CA . ALA A 1 276 ? -4.764 11.952 23.712 1.00 95.25 276 ALA A CA 1
ATOM 2074 C C . ALA A 1 276 ? -3.315 11.707 23.255 1.00 95.25 276 ALA A C 1
ATOM 2076 O O . ALA A 1 276 ? -2.904 12.227 22.219 1.00 95.25 276 ALA A O 1
ATOM 2077 N N . ARG A 1 277 ? -2.563 10.853 23.968 1.00 95.38 277 ARG A N 1
ATOM 2078 C CA . ARG A 1 277 ? -1.202 10.455 23.567 1.00 95.38 277 ARG A CA 1
ATOM 2079 C C . ARG A 1 277 ? -1.181 9.695 22.243 1.00 95.38 277 ARG A C 1
ATOM 2081 O O . ARG A 1 277 ? -0.302 9.941 21.425 1.00 95.38 277 ARG A O 1
ATOM 2088 N N . ALA A 1 278 ? -2.137 8.797 22.012 1.00 95.81 278 ALA A N 1
ATOM 2089 C CA . ALA A 1 278 ? -2.256 8.074 20.748 1.00 95.81 278 ALA A CA 1
ATOM 2090 C C . ALA A 1 278 ? -2.474 9.032 19.563 1.00 95.81 278 ALA A C 1
ATOM 2092 O O . ALA A 1 278 ? -1.822 8.902 18.526 1.00 95.81 278 ALA A O 1
ATOM 2093 N N . VAL A 1 279 ? -3.347 10.031 19.740 1.00 96.31 279 VAL A N 1
ATOM 2094 C CA . VAL A 1 279 ? -3.587 11.082 18.740 1.00 96.31 279 VAL A CA 1
ATOM 2095 C C . VAL A 1 279 ? -2.334 11.927 18.520 1.00 96.31 279 VAL A C 1
ATOM 2097 O O . VAL A 1 279 ? -1.957 12.178 17.377 1.00 96.31 279 VAL A O 1
ATOM 2100 N N . GLU A 1 280 ? -1.646 12.320 19.593 1.00 94.06 280 GLU A N 1
ATOM 2101 C CA . GLU A 1 280 ? -0.400 13.081 19.501 1.00 94.06 280 GLU A CA 1
ATOM 2102 C C . GLU A 1 280 ? 0.668 12.319 18.701 1.00 94.06 280 GLU A C 1
ATOM 2104 O O . GLU A 1 280 ? 1.252 12.879 17.775 1.00 94.06 280 GLU A O 1
ATOM 2109 N N . LEU A 1 281 ? 0.893 11.035 19.003 1.00 93.62 281 LEU A N 1
ATOM 2110 C CA . LEU A 1 281 ? 1.855 10.189 18.288 1.00 93.62 281 LEU A CA 1
ATOM 2111 C C . LEU A 1 281 ? 1.528 10.076 16.797 1.00 93.62 281 LEU A C 1
ATOM 2113 O O . LEU A 1 281 ? 2.426 10.208 15.967 1.00 93.62 281 LEU A O 1
ATOM 2117 N N . SER A 1 282 ? 0.252 9.883 16.461 1.00 94.44 282 SER A N 1
ATOM 2118 C CA . SER A 1 282 ? -0.215 9.852 15.075 1.00 94.44 282 SER A CA 1
ATOM 2119 C C . SER A 1 282 ? 0.038 11.187 14.356 1.00 94.44 282 SER A C 1
ATOM 2121 O O . SER A 1 282 ? 0.576 11.212 13.247 1.00 94.44 282 SER A O 1
ATOM 2123 N N . SER A 1 283 ? -0.255 12.311 15.019 1.00 92.50 283 SER A N 1
ATOM 2124 C CA . SER A 1 283 ? -0.108 13.662 14.454 1.00 92.50 283 SER A CA 1
ATOM 2125 C C . SER A 1 283 ? 1.339 14.091 14.167 1.00 92.50 283 SER A C 1
ATOM 2127 O O . SER A 1 283 ? 1.574 15.081 13.477 1.00 92.50 283 SER A O 1
ATOM 2129 N N . ARG A 1 284 ? 2.328 13.353 14.689 1.00 91.31 284 ARG A N 1
ATOM 2130 C CA . ARG A 1 284 ? 3.752 13.557 14.370 1.00 91.31 284 ARG A CA 1
ATOM 2131 C C . ARG A 1 284 ? 4.134 12.991 13.001 1.00 91.31 284 ARG A C 1
ATOM 2133 O O . ARG A 1 284 ? 5.198 13.331 12.494 1.00 91.31 284 ARG A O 1
ATOM 2140 N N . VAL A 1 285 ? 3.302 12.111 12.441 1.00 87.81 285 VAL A N 1
ATOM 2141 C CA . VAL A 1 285 ? 3.545 11.420 11.166 1.00 87.81 285 VAL A CA 1
ATOM 2142 C C . VAL A 1 285 ? 2.694 12.014 10.044 1.00 87.81 285 VAL A C 1
ATOM 2144 O O . VAL A 1 285 ? 3.185 12.176 8.932 1.00 87.81 285 VAL A O 1
ATOM 2147 N N . SER A 1 286 ? 1.433 12.347 10.328 1.00 89.69 286 SER A N 1
ATOM 2148 C CA . SER A 1 286 ? 0.483 12.899 9.356 1.00 89.69 286 SER A CA 1
ATOM 2149 C C . SER A 1 286 ? -0.261 14.096 9.945 1.00 89.69 286 SER A C 1
ATOM 2151 O O . SER A 1 286 ? -0.512 14.149 11.149 1.00 89.69 286 SER A O 1
ATOM 2153 N N . GLU A 1 287 ? -0.637 15.053 9.096 1.00 90.88 287 GLU A N 1
ATOM 2154 C CA . GLU A 1 287 ? -1.410 16.234 9.508 1.00 90.88 287 GLU A CA 1
ATOM 2155 C C . GLU A 1 287 ? -2.836 15.890 9.957 1.00 90.88 287 GLU A C 1
ATOM 2157 O O . GLU A 1 287 ? -3.457 16.660 10.694 1.00 90.88 287 GLU A O 1
ATOM 2162 N N . GLU A 1 288 ? -3.337 14.725 9.544 1.00 95.06 288 GLU A N 1
ATOM 2163 C CA . GLU A 1 288 ? -4.638 14.196 9.923 1.00 95.06 288 GLU A CA 1
ATOM 2164 C C . GLU A 1 288 ? -4.479 12.851 10.636 1.00 95.06 288 GLU A C 1
ATOM 2166 O O . GLU A 1 288 ? -3.631 12.020 10.300 1.00 95.06 288 GLU A O 1
ATOM 2171 N N . THR A 1 289 ? -5.331 12.613 11.630 1.00 96.69 289 THR A N 1
ATOM 2172 C CA . THR A 1 289 ? -5.348 11.354 12.386 1.00 96.69 289 THR A CA 1
ATOM 2173 C C . THR A 1 289 ? -6.664 10.634 12.177 1.00 96.69 289 THR A C 1
ATOM 2175 O O . THR A 1 289 ? -7.726 11.232 12.292 1.00 96.69 289 THR A O 1
ATOM 2178 N N . LEU A 1 290 ? -6.601 9.337 11.905 1.00 96.94 290 LEU A N 1
ATOM 2179 C CA . LEU A 1 290 ? -7.759 8.486 11.705 1.00 96.94 290 LEU A CA 1
ATOM 2180 C C . LEU A 1 290 ? -7.993 7.621 12.946 1.00 96.94 290 LEU A C 1
ATOM 2182 O O . LEU A 1 290 ? -7.118 6.857 13.359 1.00 96.94 290 LEU A O 1
ATOM 2186 N N . LEU A 1 291 ? -9.180 7.742 13.537 1.00 97.81 291 LEU A N 1
ATOM 2187 C CA . LEU A 1 291 ? -9.672 6.845 14.582 1.00 97.81 291 LEU A CA 1
ATOM 2188 C C . LEU A 1 291 ? -10.592 5.812 13.944 1.00 97.81 291 LEU A C 1
ATOM 2190 O O . LEU A 1 291 ? -11.415 6.165 13.107 1.00 97.81 291 LEU A O 1
ATOM 2194 N N . GLU A 1 292 ? -10.492 4.554 14.352 1.00 97.44 292 GLU A N 1
ATOM 2195 C CA . GLU A 1 292 ? -11.304 3.460 13.819 1.00 97.44 292 GLU A CA 1
ATOM 2196 C C . GLU A 1 292 ? -11.804 2.555 14.938 1.00 97.44 292 GLU A C 1
ATOM 2198 O O . GLU A 1 292 ? -11.109 2.346 15.934 1.00 97.44 292 GLU A O 1
ATOM 2203 N N . THR A 1 293 ? -12.986 1.971 14.746 1.00 97.00 293 THR A N 1
ATOM 2204 C CA . THR A 1 293 ? -13.432 0.820 15.544 1.00 97.00 293 THR A CA 1
ATOM 2205 C C . THR A 1 293 ? -12.410 -0.315 15.445 1.00 97.00 293 THR A C 1
ATOM 2207 O O . THR A 1 293 ? -11.918 -0.639 14.361 1.00 97.00 293 THR A O 1
ATOM 2210 N N . TYR A 1 294 ? -12.065 -0.940 16.574 1.00 94.94 294 TYR A N 1
ATOM 2211 C CA . TYR A 1 294 ? -11.150 -2.079 16.553 1.00 94.94 294 TYR A CA 1
ATOM 2212 C C . TYR A 1 294 ? -11.870 -3.364 16.134 1.00 94.94 294 TYR A C 1
ATOM 2214 O O . TYR A 1 294 ? -12.725 -3.881 16.854 1.00 94.94 294 TYR A O 1
ATOM 2222 N N . PHE A 1 295 ? -11.476 -3.918 14.988 1.00 94.19 295 PHE A N 1
ATOM 2223 C CA . PHE A 1 295 ? -11.939 -5.221 14.520 1.00 94.19 295 PHE A CA 1
ATOM 2224 C C . PHE A 1 295 ? -10.965 -6.319 14.963 1.00 94.19 295 PHE A C 1
ATOM 2226 O O . PHE A 1 295 ? -9.770 -6.265 14.677 1.00 94.19 295 PHE A O 1
ATOM 2233 N N . ARG A 1 296 ? -11.463 -7.333 15.674 1.00 92.50 296 ARG A N 1
ATOM 2234 C CA . ARG A 1 296 ? -10.652 -8.458 16.160 1.00 92.50 296 ARG A CA 1
ATOM 2235 C C . ARG A 1 296 ? -10.672 -9.588 15.140 1.00 92.50 296 ARG A C 1
ATOM 2237 O O . ARG A 1 296 ? -11.715 -10.209 14.955 1.00 92.50 296 ARG A O 1
ATOM 2244 N N . GLY A 1 297 ? -9.527 -9.893 14.541 1.00 92.75 297 GLY A N 1
ATOM 2245 C CA . GLY A 1 297 ? -9.431 -10.955 13.547 1.00 92.75 297 GLY A CA 1
ATOM 2246 C C . GLY A 1 297 ? -8.002 -11.363 13.209 1.00 92.75 297 GLY A C 1
ATOM 2247 O O . GLY A 1 297 ? -7.040 -10.756 13.676 1.00 92.75 297 GLY A O 1
ATOM 2248 N N . SER A 1 298 ? -7.893 -12.410 12.399 1.00 93.38 298 SER A N 1
ATOM 2249 C CA . SER A 1 298 ? -6.664 -12.820 11.726 1.00 93.38 298 SER A CA 1
ATOM 2250 C C . SER A 1 298 ? -6.356 -11.872 10.575 1.00 93.38 298 SER A C 1
ATOM 2252 O O . SER A 1 298 ? -7.265 -11.444 9.868 1.00 93.38 298 SER A O 1
ATOM 2254 N N . GLU A 1 299 ? -5.081 -11.566 10.370 1.00 94.81 299 GLU A N 1
ATOM 2255 C CA . GLU A 1 299 ? -4.641 -10.689 9.291 1.00 94.81 299 GLU A CA 1
ATOM 2256 C C . GLU A 1 299 ? -4.388 -11.491 8.015 1.00 94.81 299 GLU A C 1
ATOM 2258 O O . GLU A 1 299 ? -3.656 -12.484 8.024 1.00 94.81 299 GLU A O 1
ATOM 2263 N N . LEU A 1 300 ? -5.008 -11.063 6.918 1.00 96.44 300 LEU A N 1
ATOM 2264 C CA . LEU A 1 300 ? -4.786 -11.633 5.597 1.00 96.44 300 LEU A CA 1
ATOM 2265 C C . LEU A 1 300 ? -4.389 -10.549 4.613 1.00 96.44 300 LEU A C 1
ATOM 2267 O O . LEU A 1 300 ? -4.759 -9.387 4.751 1.00 96.44 300 LEU A O 1
ATOM 2271 N N . THR A 1 301 ? -3.701 -10.962 3.563 1.00 97.62 301 THR A N 1
ATOM 2272 C CA . THR A 1 301 ? -3.422 -10.107 2.419 1.00 97.62 301 THR A CA 1
ATOM 2273 C C . THR A 1 301 ? -3.771 -10.822 1.123 1.00 97.62 301 THR A C 1
ATOM 2275 O O . THR A 1 301 ? -3.662 -12.044 1.031 1.00 97.62 301 THR A O 1
ATOM 2278 N N . CYS A 1 302 ? -4.202 -10.071 0.116 1.00 98.56 302 CYS A N 1
ATOM 2279 C CA . CYS A 1 302 ? -4.480 -10.592 -1.213 1.00 98.56 302 CYS A CA 1
ATOM 2280 C C . CYS A 1 302 ? -3.880 -9.655 -2.262 1.00 98.56 302 CYS A C 1
ATOM 2282 O O . CYS A 1 302 ? -4.251 -8.483 -2.364 1.00 98.56 302 CYS A O 1
ATOM 2284 N N . GLY A 1 303 ? -2.943 -10.182 -3.050 1.00 98.38 303 GLY A N 1
ATOM 2285 C CA . GLY A 1 303 ? -2.418 -9.486 -4.218 1.00 98.38 303 GLY A CA 1
ATOM 2286 C C . GLY A 1 303 ? -3.410 -9.522 -5.378 1.00 98.38 303 GLY A C 1
ATOM 2287 O O . GLY A 1 303 ? -4.124 -10.505 -5.562 1.00 98.38 303 GLY A O 1
ATOM 2288 N N . VAL A 1 304 ? -3.432 -8.468 -6.182 1.00 98.69 304 VAL A N 1
ATOM 2289 C CA . VAL A 1 304 ? -4.041 -8.444 -7.512 1.00 98.69 304 VAL A CA 1
ATOM 2290 C C . VAL A 1 304 ? -2.928 -8.174 -8.510 1.00 98.69 304 VAL A C 1
ATOM 2292 O O . VAL A 1 304 ? -2.115 -7.280 -8.289 1.00 98.69 304 VAL A O 1
ATOM 2295 N N . LEU A 1 305 ? -2.886 -8.958 -9.582 1.00 97.88 305 LEU A N 1
ATOM 2296 C CA . LEU A 1 305 ? -1.958 -8.817 -10.698 1.00 97.88 305 LEU A CA 1
ATOM 2297 C C . LEU A 1 305 ? -2.771 -8.699 -11.986 1.00 97.88 305 LEU A C 1
ATOM 2299 O O . LEU A 1 305 ? -3.597 -9.563 -12.281 1.00 97.88 305 LEU A O 1
ATOM 2303 N N . GLU A 1 306 ? -2.531 -7.658 -12.769 1.00 95.12 306 GLU A N 1
ATOM 2304 C CA . GLU A 1 306 ? -3.104 -7.541 -14.103 1.00 95.12 306 GLU A CA 1
ATOM 2305 C C . GLU A 1 306 ? -2.270 -8.326 -15.111 1.00 95.12 306 GLU A C 1
ATOM 2307 O O . GLU A 1 306 ? -1.058 -8.149 -15.230 1.00 95.12 306 GLU A O 1
ATOM 2312 N N . ARG A 1 307 ? -2.932 -9.204 -15.865 1.00 87.94 307 ARG A N 1
ATOM 2313 C CA . ARG A 1 307 ? -2.328 -9.964 -16.960 1.00 87.94 307 ARG A CA 1
ATOM 2314 C C . ARG A 1 307 ? -3.153 -9.748 -18.210 1.00 87.94 307 ARG A C 1
ATOM 2316 O O . ARG A 1 307 ? -4.364 -9.944 -18.186 1.00 87.94 307 ARG A O 1
ATOM 2323 N N . ASP A 1 308 ? -2.502 -9.303 -19.280 1.00 83.94 308 ASP A N 1
ATOM 2324 C CA . ASP A 1 308 ? -3.155 -9.014 -20.562 1.00 83.94 308 ASP A CA 1
ATOM 2325 C C . ASP A 1 308 ? -4.364 -8.059 -20.425 1.00 83.94 308 ASP A C 1
ATOM 2327 O O . ASP A 1 308 ? -5.374 -8.193 -21.114 1.00 83.94 308 ASP A O 1
ATOM 2331 N N . GLY A 1 309 ? -4.267 -7.093 -19.502 1.00 83.75 309 GLY A N 1
ATOM 2332 C CA . GLY A 1 309 ? -5.327 -6.122 -19.204 1.00 83.75 309 GLY A CA 1
ATOM 2333 C C . GLY A 1 309 ? -6.470 -6.656 -18.333 1.00 83.75 309 GLY A C 1
ATOM 2334 O O . GLY A 1 309 ? -7.484 -5.978 -18.187 1.00 83.75 309 GLY A O 1
ATOM 2335 N N . VAL A 1 310 ? -6.333 -7.857 -17.763 1.00 91.94 310 VAL A N 1
ATOM 2336 C CA . VAL A 1 310 ? -7.332 -8.462 -16.876 1.00 91.94 310 VAL A CA 1
ATOM 2337 C C . VAL A 1 310 ? -6.769 -8.582 -15.457 1.00 91.94 310 VAL A C 1
ATOM 2339 O O . VAL A 1 310 ? -5.765 -9.274 -15.270 1.00 91.94 310 VAL A O 1
ATOM 2342 N N . PRO A 1 311 ? -7.401 -7.968 -14.438 1.00 96.12 311 PRO A N 1
ATOM 2343 C CA . PRO A 1 311 ? -6.989 -8.132 -13.049 1.00 96.12 311 PRO A CA 1
ATOM 2344 C C . PRO A 1 311 ? -7.339 -9.533 -12.539 1.00 96.12 311 PRO A C 1
ATOM 2346 O O . PRO A 1 311 ? -8.491 -9.971 -12.618 1.00 96.12 311 PRO A O 1
ATOM 2349 N N . VAL A 1 312 ? -6.343 -10.214 -11.977 1.00 97.62 312 VAL A N 1
ATOM 2350 C CA . VAL A 1 312 ? -6.447 -11.547 -11.378 1.00 97.62 312 VAL A CA 1
ATOM 2351 C C . VAL A 1 312 ? -6.031 -11.461 -9.912 1.00 97.62 312 VAL A C 1
ATOM 2353 O O . VAL A 1 312 ? -4.958 -10.952 -9.596 1.00 97.62 312 VAL A O 1
ATOM 2356 N N . ALA A 1 313 ? -6.873 -11.962 -9.009 1.00 98.38 313 ALA A N 1
ATOM 2357 C CA . ALA A 1 313 ? -6.511 -12.087 -7.602 1.00 98.38 313 ALA A CA 1
ATOM 2358 C C . ALA A 1 313 ? -5.574 -13.281 -7.398 1.00 98.38 313 ALA A C 1
ATOM 2360 O O . ALA A 1 313 ? -5.859 -14.393 -7.845 1.00 98.38 313 ALA A O 1
ATOM 2361 N N . LEU A 1 314 ? -4.476 -13.050 -6.688 1.00 98.44 314 LEU A N 1
ATOM 2362 C CA . LEU A 1 314 ? -3.574 -14.092 -6.215 1.00 98.44 314 LEU A CA 1
ATOM 2363 C C . LEU A 1 314 ? -4.209 -14.839 -5.024 1.00 98.44 314 LEU A C 1
ATOM 2365 O O . LEU A 1 314 ? -5.206 -14.372 -4.462 1.00 98.44 314 LEU A O 1
ATOM 2369 N N . PRO A 1 315 ? -3.689 -16.014 -4.633 1.00 98.31 315 PRO A N 1
ATOM 2370 C CA . PRO A 1 315 ? -4.152 -16.707 -3.438 1.00 98.31 315 PRO A CA 1
ATOM 2371 C C . PRO A 1 315 ? -3.967 -15.816 -2.198 1.00 98.31 315 PRO A C 1
ATOM 2373 O O . PRO A 1 315 ? -2.882 -15.253 -2.031 1.00 98.31 315 PRO A O 1
ATOM 2376 N N . PRO A 1 316 ? -4.981 -15.670 -1.324 1.00 98.31 316 PRO A N 1
ATOM 2377 C CA . PRO A 1 316 ? -4.812 -14.937 -0.076 1.00 98.31 316 PRO A CA 1
ATOM 2378 C C . PRO A 1 316 ? -3.745 -15.588 0.808 1.00 98.31 316 PRO A C 1
ATOM 2380 O O . PRO A 1 316 ? -3.681 -16.815 0.899 1.00 98.31 316 PRO A O 1
ATOM 2383 N N . THR A 1 317 ? -2.954 -14.771 1.496 1.00 97.62 317 THR A N 1
ATOM 2384 C CA . THR A 1 317 ? -1.909 -15.207 2.430 1.00 97.62 317 THR A CA 1
ATOM 2385 C C . THR A 1 317 ? -2.310 -14.840 3.854 1.00 97.62 317 THR A C 1
ATOM 2387 O O . THR A 1 317 ? -2.664 -13.690 4.120 1.00 97.62 317 THR A O 1
ATOM 2390 N N . LEU A 1 318 ? -2.247 -15.803 4.776 1.00 96.44 318 LEU A N 1
ATOM 2391 C CA . LEU A 1 318 ? -2.437 -15.576 6.211 1.00 96.44 318 LEU A CA 1
ATOM 2392 C C . LEU A 1 318 ? -1.119 -15.110 6.835 1.00 96.44 318 LEU A C 1
ATOM 2394 O O . LEU A 1 318 ? -0.078 -15.735 6.631 1.00 96.44 318 LEU A O 1
ATOM 2398 N N . ILE A 1 319 ? -1.174 -14.043 7.631 1.00 92.38 319 ILE A N 1
ATOM 2399 C CA . ILE A 1 319 ? -0.016 -13.479 8.326 1.00 92.38 319 ILE A CA 1
ATOM 2400 C C . ILE A 1 319 ? -0.115 -13.825 9.817 1.00 92.38 319 ILE A C 1
ATOM 2402 O O . ILE A 1 319 ? -0.999 -13.354 10.532 1.00 92.38 319 ILE A O 1
ATOM 2406 N N . HIS A 1 320 ? 0.811 -14.650 10.308 1.00 84.56 320 HIS A N 1
ATOM 2407 C CA . HIS A 1 320 ? 0.968 -14.934 11.732 1.00 84.56 320 HIS A CA 1
ATOM 2408 C C . HIS A 1 320 ? 1.961 -13.952 12.355 1.00 84.56 320 HIS A C 1
ATOM 2410 O O . HIS A 1 320 ? 3.153 -13.959 12.034 1.00 84.56 320 HIS A O 1
ATOM 2416 N N . GLN A 1 321 ? 1.478 -13.148 13.294 1.00 67.56 321 GLN A N 1
ATOM 2417 C CA . GLN A 1 321 ? 2.296 -12.227 14.082 1.00 67.56 321 GLN A CA 1
ATOM 2418 C C . GLN A 1 321 ? 3.034 -13.022 15.177 1.00 67.56 321 GLN A C 1
ATOM 2420 O O . GLN A 1 321 ? 2.388 -13.695 15.983 1.00 67.56 321 GLN A O 1
ATOM 2425 N N . GLN A 1 322 ? 4.376 -13.008 15.189 1.00 51.50 322 GLN A N 1
ATOM 2426 C CA . GLN A 1 322 ? 5.179 -13.776 16.162 1.00 51.50 322 GLN A CA 1
ATOM 2427 C C . GLN A 1 322 ? 5.674 -12.937 17.348 1.00 51.50 322 GLN A C 1
ATOM 2429 O O . GLN A 1 322 ? 5.943 -13.495 18.413 1.00 51.50 322 GLN A O 1
ATOM 2434 N N . VAL A 1 323 ? 5.767 -11.611 17.204 1.00 43.59 323 VAL A N 1
ATOM 2435 C CA . VAL A 1 323 ? 6.283 -10.714 18.246 1.00 43.59 323 VAL A CA 1
ATOM 2436 C C . VAL A 1 323 ? 5.288 -9.583 18.469 1.00 43.59 323 VAL A C 1
ATOM 2438 O O . VAL A 1 323 ? 5.128 -8.707 17.632 1.00 43.59 323 VAL A O 1
ATOM 2441 N N . SER A 1 324 ? 4.626 -9.618 19.629 1.00 43.53 324 SER A N 1
ATOM 2442 C CA . SER A 1 324 ? 3.477 -8.777 19.990 1.00 43.53 324 SER A CA 1
ATOM 2443 C C . SER A 1 324 ? 2.238 -9.051 19.120 1.00 43.53 324 SER A C 1
ATOM 2445 O O . SER A 1 324 ? 2.332 -9.355 17.941 1.00 43.53 324 SER A O 1
ATOM 2447 N N . GLY A 1 325 ? 1.040 -9.025 19.705 1.00 48.94 325 GLY A N 1
ATOM 2448 C CA . GLY A 1 325 ? -0.210 -9.310 18.982 1.00 48.94 325 GLY A CA 1
ATOM 2449 C C . GLY A 1 325 ? -0.643 -8.193 18.019 1.00 48.94 325 GLY A C 1
ATOM 2450 O O . GLY A 1 325 ? -1.795 -7.755 18.127 1.00 48.94 325 GLY A O 1
ATOM 2451 N N . TRP A 1 326 ? 0.281 -7.669 17.201 1.00 56.38 326 TRP A N 1
ATOM 2452 C CA . TRP A 1 326 ? 0.077 -6.711 16.111 1.00 56.38 326 TRP A CA 1
ATOM 2453 C C . TRP A 1 326 ? 1.208 -6.796 15.050 1.00 56.38 326 TRP A C 1
ATOM 2455 O O . TRP A 1 326 ? 2.333 -7.168 15.366 1.00 56.38 326 TRP A O 1
ATOM 2465 N N . TYR A 1 327 ? 0.924 -6.423 13.795 1.00 50.50 327 TYR A N 1
ATOM 2466 C CA . TYR A 1 327 ? 1.878 -6.366 12.677 1.00 50.50 327 TYR A CA 1
ATOM 2467 C C . TYR A 1 327 ? 2.519 -4.970 12.562 1.00 50.50 327 TYR A C 1
ATOM 2469 O O . TYR A 1 327 ? 2.080 -4.103 11.800 1.00 50.50 327 TYR A O 1
ATOM 2477 N N . ASP A 1 328 ? 3.543 -4.724 13.380 1.00 59.09 328 ASP A N 1
ATOM 2478 C CA . ASP A 1 328 ? 4.327 -3.481 13.389 1.00 59.09 328 ASP A CA 1
ATOM 2479 C C . ASP A 1 328 ? 5.529 -3.509 12.422 1.00 59.09 328 ASP A C 1
ATOM 2481 O O . ASP A 1 328 ? 5.832 -4.518 11.781 1.00 59.09 328 ASP A O 1
ATOM 2485 N N . PHE A 1 329 ? 6.219 -2.368 12.297 1.00 53.94 329 PHE A N 1
ATOM 2486 C CA . PHE A 1 329 ? 7.428 -2.213 11.477 1.00 53.94 329 PHE A CA 1
ATOM 2487 C C . PHE A 1 329 ? 8.501 -3.266 11.806 1.00 53.94 329 PHE A C 1
ATOM 2489 O O . PHE A 1 329 ? 9.134 -3.808 10.899 1.00 53.94 329 PHE A O 1
ATOM 2496 N N . GLU A 1 330 ? 8.700 -3.595 13.088 1.00 51.97 330 GLU A N 1
ATOM 2497 C CA . GLU A 1 330 ? 9.686 -4.603 13.483 1.00 51.97 330 GLU A CA 1
ATOM 2498 C C . GLU A 1 330 ? 9.302 -6.004 12.987 1.00 51.97 330 GLU A C 1
ATOM 250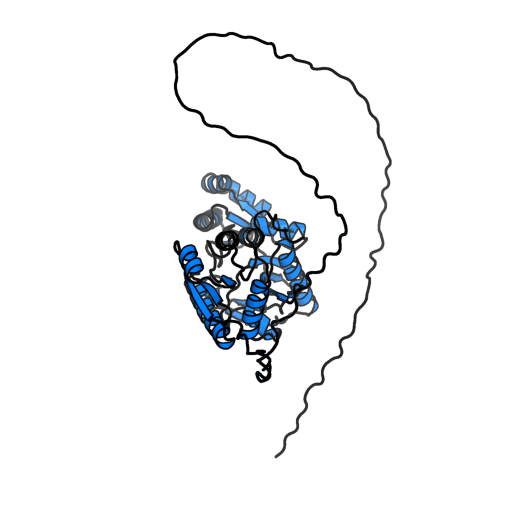0 O O . GLU A 1 330 ? 10.162 -6.727 12.481 1.00 51.97 330 GLU A O 1
ATOM 2505 N N . SER A 1 331 ? 8.018 -6.362 13.061 1.00 53.62 331 SER A N 1
ATOM 2506 C CA . SER A 1 331 ? 7.484 -7.647 12.591 1.00 53.62 331 SER A CA 1
ATOM 2507 C C . SER A 1 331 ? 7.486 -7.787 11.062 1.00 53.62 331 SER A C 1
ATOM 2509 O O . SER A 1 331 ? 7.599 -8.904 10.547 1.00 53.62 331 SER A O 1
ATOM 2511 N N . LYS A 1 332 ? 7.387 -6.664 10.334 1.00 57.22 332 LYS A N 1
ATOM 2512 C CA . LYS A 1 332 ? 7.400 -6.599 8.860 1.00 57.22 332 LYS A CA 1
ATOM 2513 C C . LYS A 1 332 ? 8.785 -6.831 8.248 1.00 57.22 332 LYS A C 1
ATOM 2515 O O . LYS A 1 332 ? 8.867 -7.372 7.148 1.00 57.22 332 LYS A O 1
ATOM 2520 N N . TYR A 1 333 ? 9.863 -6.436 8.937 1.00 54.88 333 TYR A N 1
ATOM 2521 C CA . TYR A 1 333 ? 11.194 -6.353 8.314 1.00 54.88 333 TYR A CA 1
ATOM 2522 C C . TYR A 1 333 ? 12.337 -7.031 9.084 1.00 54.88 333 TYR A C 1
ATOM 2524 O O . TYR A 1 333 ? 13.422 -7.196 8.520 1.00 54.88 333 TYR A O 1
ATOM 2532 N N . LYS A 1 334 ? 12.134 -7.490 10.331 1.00 51.53 334 LYS A N 1
ATOM 2533 C CA . LYS A 1 334 ? 13.094 -8.406 10.973 1.00 51.53 334 LYS A CA 1
ATOM 2534 C C . LYS A 1 334 ? 12.948 -9.806 10.371 1.00 51.53 334 LYS A C 1
ATOM 2536 O O . LYS A 1 334 ? 11.851 -10.358 10.305 1.00 51.53 334 LYS A O 1
ATOM 2541 N N . SER A 1 335 ? 14.071 -10.406 9.974 1.00 45.22 335 SER A N 1
ATOM 2542 C CA . SER A 1 335 ? 14.127 -11.817 9.572 1.00 45.22 335 SER A CA 1
ATOM 2543 C C . SER A 1 335 ? 13.545 -12.695 10.687 1.00 45.22 335 SER A C 1
ATOM 2545 O O . SER A 1 335 ? 14.107 -12.744 11.779 1.00 45.22 335 SER A O 1
ATOM 2547 N N . GLY A 1 336 ? 12.425 -13.373 10.413 1.00 52.34 336 GLY A N 1
ATOM 2548 C CA . GLY A 1 336 ? 11.700 -14.196 11.390 1.00 52.34 336 GLY A CA 1
ATOM 2549 C C . GLY A 1 336 ? 10.647 -13.460 12.237 1.00 52.34 336 GLY A C 1
ATOM 2550 O O . GLY A 1 336 ? 10.202 -14.019 13.229 1.00 52.34 336 GLY A O 1
ATOM 2551 N N . GLY A 1 337 ? 10.249 -12.228 11.890 1.00 55.94 337 GLY A N 1
ATOM 2552 C CA . GLY A 1 337 ? 9.229 -11.462 12.631 1.00 55.94 337 GLY A CA 1
ATOM 2553 C C . GLY A 1 337 ? 7.773 -11.891 12.380 1.00 55.94 337 GLY A C 1
ATOM 2554 O O . GLY A 1 337 ? 6.898 -11.660 13.216 1.00 55.94 337 GLY A O 1
ATOM 2555 N N . SER A 1 338 ? 7.501 -12.553 11.253 1.00 68.25 338 SER A N 1
ATOM 2556 C CA . SER A 1 338 ? 6.183 -13.095 10.908 1.00 68.25 338 SER A CA 1
ATOM 2557 C C . SER A 1 338 ? 6.312 -14.419 10.150 1.00 68.25 338 SER A C 1
ATOM 2559 O O . SER A 1 338 ? 7.280 -14.638 9.420 1.00 68.25 338 SER A O 1
ATOM 2561 N N . ARG A 1 339 ? 5.345 -15.324 10.350 1.00 84.44 339 ARG A N 1
ATOM 2562 C CA . ARG A 1 339 ? 5.188 -16.552 9.549 1.00 84.44 339 ARG A CA 1
ATOM 2563 C C . ARG A 1 339 ? 4.025 -16.345 8.593 1.00 84.44 339 ARG A C 1
ATOM 2565 O O . ARG A 1 339 ? 2.969 -15.885 9.020 1.00 84.44 339 ARG A O 1
ATOM 2572 N N . HIS A 1 340 ? 4.198 -16.722 7.337 1.00 91.69 340 HIS A N 1
ATOM 2573 C CA . HIS A 1 340 ? 3.157 -16.627 6.318 1.00 91.69 340 HIS A CA 1
ATOM 2574 C C . HIS A 1 340 ? 2.648 -18.022 5.960 1.00 91.69 340 HIS A C 1
ATOM 2576 O O . HIS A 1 340 ? 3.379 -19.009 6.065 1.00 91.69 340 HIS A O 1
ATOM 2582 N N . GLU A 1 341 ? 1.373 -18.110 5.601 1.00 94.75 341 GLU A N 1
ATOM 2583 C CA . GLU A 1 341 ? 0.777 -19.324 5.054 1.00 94.75 341 GLU A CA 1
ATOM 2584 C C . GLU A 1 341 ? 0.002 -18.966 3.786 1.00 94.75 341 GLU A C 1
ATOM 2586 O O . GLU A 1 341 ? -1.021 -18.279 3.842 1.00 94.75 341 GLU A O 1
ATOM 2591 N N . CYS A 1 342 ? 0.543 -19.389 2.642 1.00 95.25 342 CYS A N 1
ATOM 2592 C CA . CYS A 1 342 ? 0.006 -19.123 1.315 1.00 95.25 342 CYS A CA 1
ATOM 2593 C C . CYS A 1 342 ? -0.143 -20.442 0.527 1.00 95.25 342 CYS A C 1
ATOM 2595 O O . CYS A 1 342 ? 0.858 -21.134 0.320 1.00 95.25 342 CYS A O 1
ATOM 2597 N N . PRO A 1 343 ? -1.351 -20.801 0.052 1.00 96.25 343 PRO A N 1
ATOM 2598 C CA . PRO A 1 343 ? -2.635 -20.151 0.326 1.00 96.25 343 PRO A CA 1
ATOM 2599 C C . PRO A 1 343 ? -3.040 -20.231 1.805 1.00 96.25 343 PRO A C 1
ATOM 2601 O O . PRO A 1 343 ? -2.686 -21.177 2.505 1.00 96.25 343 PRO A O 1
ATOM 2604 N N . ALA A 1 344 ? -3.814 -19.253 2.268 1.00 96.81 344 ALA A N 1
ATOM 2605 C CA . ALA A 1 344 ? -4.329 -19.216 3.630 1.00 96.81 344 ALA A CA 1
ATOM 2606 C C . ALA A 1 344 ? -5.262 -20.418 3.917 1.00 96.81 344 ALA A C 1
ATOM 2608 O O . ALA A 1 344 ? -6.102 -20.749 3.073 1.00 96.81 344 ALA A O 1
ATOM 2609 N N . PRO A 1 345 ? -5.188 -21.047 5.106 1.00 96.62 345 PRO A N 1
ATOM 2610 C CA . PRO A 1 345 ? -5.894 -22.293 5.422 1.00 96.62 345 PRO A CA 1
ATOM 2611 C C . PRO A 1 345 ? -7.359 -22.065 5.841 1.00 96.62 345 PRO A C 1
ATOM 2613 O O . PRO A 1 345 ? -7.802 -22.530 6.891 1.00 96.62 345 PRO A O 1
ATOM 2616 N N . PHE A 1 346 ? -8.125 -21.330 5.031 1.00 96.56 346 PHE A N 1
ATOM 2617 C CA . PHE A 1 346 ? -9.552 -21.073 5.255 1.00 96.56 346 PHE A CA 1
ATOM 2618 C C . PHE A 1 346 ? -10.428 -21.775 4.213 1.00 96.56 346 PHE A C 1
ATOM 2620 O O . PHE A 1 346 ? -9.946 -22.265 3.192 1.00 96.56 346 PHE A O 1
ATOM 2627 N N . ALA A 1 347 ? -11.735 -21.832 4.483 1.00 97.38 347 ALA A N 1
ATOM 2628 C CA . ALA A 1 347 ? -12.704 -22.419 3.564 1.00 97.38 347 ALA A CA 1
ATOM 2629 C C . ALA A 1 347 ? -12.677 -21.706 2.192 1.00 97.38 347 ALA A C 1
ATOM 2631 O O . ALA A 1 347 ? -12.533 -20.477 2.161 1.00 97.38 347 ALA A O 1
ATOM 2632 N N . PRO A 1 348 ? -12.843 -22.429 1.065 1.00 97.38 348 PRO A N 1
ATOM 2633 C CA . PRO A 1 348 ? -12.786 -21.847 -0.278 1.00 97.38 348 PRO A CA 1
ATOM 2634 C C . PRO A 1 348 ? -13.716 -20.646 -0.481 1.00 97.38 348 PRO A C 1
ATOM 2636 O O . PRO A 1 348 ? -13.361 -19.702 -1.180 1.00 97.38 348 PRO A O 1
ATOM 2639 N N . GLU A 1 349 ? -14.881 -20.646 0.166 1.00 97.69 349 GLU A N 1
ATOM 2640 C CA . GLU A 1 349 ? -15.868 -19.568 0.081 1.00 97.69 349 GLU A CA 1
ATOM 2641 C C . GLU A 1 349 ? -15.345 -18.266 0.706 1.00 97.69 349 GLU A C 1
ATOM 2643 O O . GLU A 1 349 ? -15.572 -17.185 0.166 1.00 97.69 349 GLU A O 1
ATOM 2648 N N . ILE A 1 350 ? -14.596 -18.366 1.811 1.00 97.75 350 ILE A N 1
ATOM 2649 C CA . ILE A 1 350 ? -13.957 -17.216 2.467 1.00 97.75 350 ILE A CA 1
ATOM 2650 C C . ILE A 1 350 ? -12.841 -16.670 1.575 1.00 97.75 350 ILE A C 1
ATOM 2652 O O . ILE A 1 350 ? -12.753 -15.460 1.367 1.00 97.75 350 ILE A O 1
ATOM 2656 N N . LEU A 1 351 ? -12.005 -17.555 1.021 1.00 97.94 351 LEU A N 1
ATOM 2657 C CA . LEU A 1 351 ? -10.911 -17.149 0.138 1.00 97.94 351 LEU A CA 1
ATOM 2658 C C . LEU A 1 351 ? -11.444 -16.453 -1.119 1.00 97.94 351 LEU A C 1
ATOM 2660 O O . LEU A 1 351 ? -10.949 -15.384 -1.470 1.00 97.94 351 LEU A O 1
ATOM 2664 N N . SER A 1 352 ? -12.498 -16.998 -1.735 1.00 98.25 352 SER A N 1
ATOM 2665 C CA . SER A 1 352 ? -13.164 -16.387 -2.891 1.00 98.25 352 SER A CA 1
ATOM 2666 C C . SER A 1 352 ? -13.715 -15.001 -2.556 1.00 98.25 352 SER A C 1
ATOM 2668 O O . SER A 1 352 ? -13.507 -14.060 -3.318 1.00 98.25 352 SER A O 1
ATOM 2670 N N . ALA A 1 353 ? -14.355 -14.835 -1.393 1.00 98.50 353 ALA A N 1
ATOM 2671 C CA . ALA A 1 353 ? -14.882 -13.540 -0.966 1.00 98.50 353 ALA A CA 1
ATOM 2672 C C . ALA A 1 353 ? -13.771 -12.492 -0.744 1.00 98.50 353 ALA A C 1
ATOM 2674 O O . ALA A 1 353 ? -13.924 -11.336 -1.141 1.00 98.50 353 ALA A O 1
ATOM 2675 N N . ILE A 1 354 ? -12.630 -12.891 -0.169 1.00 98.62 354 ILE A N 1
ATOM 2676 C CA . ILE A 1 354 ? -11.456 -12.016 -0.014 1.00 98.62 354 ILE A CA 1
ATOM 2677 C C . ILE A 1 354 ? -10.874 -11.632 -1.382 1.00 98.62 354 ILE A C 1
ATOM 2679 O O . ILE A 1 354 ? -10.565 -10.463 -1.614 1.00 98.62 354 ILE A O 1
ATOM 2683 N N . GLN A 1 355 ? -10.761 -12.583 -2.310 1.00 98.75 355 GLN A N 1
ATOM 2684 C CA . GLN A 1 355 ? -10.267 -12.329 -3.665 1.00 98.75 355 GLN A CA 1
ATOM 2685 C C . GLN A 1 355 ? -11.186 -11.380 -4.448 1.00 98.75 355 GLN A C 1
ATOM 2687 O O . GLN A 1 355 ? -10.711 -10.438 -5.086 1.00 98.75 355 GLN A O 1
ATOM 2692 N N . GLU A 1 356 ? -12.505 -11.572 -4.368 1.00 98.69 356 GLU A N 1
ATOM 2693 C CA . GLU A 1 356 ? -13.498 -10.669 -4.961 1.00 98.69 356 GLU A CA 1
ATOM 2694 C C . GLU A 1 356 ? -13.418 -9.259 -4.365 1.00 98.69 356 GLU A C 1
ATOM 2696 O O . GLU A 1 356 ? -13.485 -8.262 -5.097 1.00 98.69 356 GLU A O 1
ATOM 2701 N N . ALA A 1 357 ? -13.224 -9.160 -3.048 1.00 98.69 357 ALA A N 1
ATOM 2702 C CA . ALA A 1 357 ? -13.037 -7.887 -2.369 1.00 98.69 357 ALA A CA 1
ATOM 2703 C C . ALA A 1 357 ? -11.737 -7.188 -2.800 1.00 98.69 357 ALA A C 1
ATOM 2705 O O . ALA A 1 357 ? -11.764 -5.988 -3.070 1.00 98.69 357 ALA A O 1
ATOM 2706 N N . ALA A 1 358 ? -10.630 -7.921 -2.949 1.00 98.69 358 ALA A N 1
ATOM 2707 C CA . ALA A 1 358 ? -9.356 -7.382 -3.430 1.00 98.69 358 ALA A CA 1
ATOM 2708 C C . ALA A 1 358 ? -9.456 -6.882 -4.881 1.00 98.69 358 ALA A C 1
ATOM 2710 O O . ALA A 1 358 ? -9.007 -5.780 -5.194 1.00 98.69 358 ALA A O 1
ATOM 2711 N N . LEU A 1 359 ? -10.126 -7.636 -5.761 1.00 98.69 359 LEU A N 1
ATOM 2712 C CA . LEU A 1 359 ? -10.412 -7.200 -7.134 1.00 98.69 359 LEU A CA 1
ATOM 2713 C C . LEU A 1 359 ? -11.279 -5.941 -7.166 1.00 98.69 359 LEU A C 1
ATOM 2715 O O . LEU A 1 359 ? -11.066 -5.055 -7.993 1.00 98.69 359 LEU A O 1
ATOM 2719 N N . THR A 1 360 ? -12.268 -5.856 -6.279 1.00 98.62 360 THR A N 1
ATOM 2720 C CA . THR A 1 360 ? -13.122 -4.672 -6.161 1.00 98.62 360 THR A CA 1
ATOM 2721 C C . THR A 1 360 ? -12.313 -3.473 -5.673 1.00 98.62 360 THR A C 1
ATOM 2723 O O . THR A 1 360 ? -12.398 -2.416 -6.291 1.00 98.62 360 THR A O 1
ATOM 2726 N N . ALA A 1 361 ? -11.480 -3.643 -4.641 1.00 98.38 361 ALA A N 1
ATOM 2727 C CA . ALA A 1 361 ? -10.593 -2.607 -4.113 1.00 98.38 361 ALA A CA 1
ATOM 2728 C C . ALA A 1 361 ? -9.626 -2.079 -5.188 1.00 98.38 361 ALA A C 1
ATOM 2730 O O . ALA A 1 361 ? -9.513 -0.868 -5.371 1.00 98.38 361 ALA A O 1
ATOM 2731 N N . HIS A 1 362 ? -9.007 -2.986 -5.952 1.00 98.12 362 HIS A N 1
ATOM 2732 C CA . HIS A 1 362 ? -8.130 -2.658 -7.077 1.00 98.12 362 HIS A CA 1
ATOM 2733 C C . HIS A 1 362 ? -8.842 -1.773 -8.110 1.00 98.12 362 HIS A C 1
ATOM 2735 O O . HIS A 1 362 ? -8.354 -0.700 -8.462 1.00 98.12 362 HIS A O 1
ATOM 2741 N N . ARG A 1 363 ? -10.043 -2.179 -8.544 1.00 97.12 363 ARG A N 1
ATOM 2742 C CA . ARG A 1 363 ? -10.820 -1.447 -9.555 1.00 97.12 363 ARG A CA 1
ATOM 2743 C C . ARG A 1 363 ? -11.282 -0.080 -9.066 1.00 97.12 363 ARG A C 1
ATOM 2745 O O . ARG A 1 363 ? -11.147 0.895 -9.791 1.00 97.12 363 ARG A O 1
ATOM 2752 N N . VAL A 1 364 ? -11.815 0.013 -7.847 1.00 97.00 364 VAL A N 1
ATOM 2753 C CA . VAL A 1 364 ? -12.464 1.251 -7.368 1.00 97.00 364 VAL A CA 1
ATOM 2754 C C . VAL A 1 364 ? -11.462 2.349 -7.034 1.00 97.00 364 VAL A C 1
ATOM 2756 O O . VAL A 1 364 ? -11.806 3.522 -7.128 1.00 97.00 364 VAL A O 1
ATOM 2759 N N . ILE A 1 365 ? -10.227 1.984 -6.674 1.00 95.88 365 ILE A N 1
ATOM 2760 C CA . ILE A 1 365 ? -9.123 2.944 -6.539 1.00 95.88 365 ILE A CA 1
ATOM 2761 C C . ILE A 1 365 ? -8.572 3.349 -7.922 1.00 95.88 365 ILE A C 1
ATOM 2763 O O . ILE A 1 365 ? -7.916 4.381 -8.051 1.00 95.88 365 ILE A O 1
ATOM 2767 N N . GLY A 1 366 ? -8.857 2.573 -8.972 1.00 94.88 366 GLY A N 1
ATOM 2768 C CA . GLY A 1 366 ? -8.287 2.771 -10.303 1.00 94.88 366 GLY A CA 1
ATOM 2769 C C . GLY A 1 366 ? -6.840 2.288 -10.399 1.00 94.88 366 GLY A C 1
ATOM 2770 O O . GLY A 1 366 ? -6.042 2.874 -11.134 1.00 94.88 366 GLY A O 1
ATOM 2771 N N . ALA A 1 367 ? -6.486 1.265 -9.615 1.00 95.75 367 ALA A N 1
ATOM 2772 C CA . ALA A 1 367 ? -5.175 0.640 -9.674 1.00 95.75 367 ALA A CA 1
ATOM 2773 C C . ALA A 1 367 ? -4.952 -0.057 -11.025 1.00 95.75 367 ALA A C 1
ATOM 2775 O O . ALA A 1 367 ? -5.905 -0.374 -11.736 1.00 95.75 367 ALA A O 1
ATOM 2776 N N . ARG A 1 368 ? -3.681 -0.270 -11.372 1.00 94.69 368 ARG A N 1
ATOM 2777 C CA . ARG A 1 368 ? -3.260 -1.051 -12.543 1.00 94.69 368 ARG A CA 1
ATOM 2778 C C . ARG A 1 368 ? -1.974 -1.808 -12.246 1.00 94.69 368 ARG A C 1
ATOM 2780 O O . ARG A 1 368 ? -1.259 -1.454 -11.309 1.00 94.69 368 ARG A O 1
ATOM 2787 N N . ASP A 1 369 ? -1.647 -2.780 -13.092 1.00 96.31 369 ASP A N 1
ATOM 2788 C CA . ASP A 1 369 ? -0.518 -3.717 -12.974 1.00 96.31 369 ASP A CA 1
ATOM 2789 C C . ASP A 1 369 ? -0.560 -4.606 -11.738 1.00 96.31 369 ASP A C 1
ATOM 2791 O O . ASP A 1 369 ? -0.619 -5.826 -11.851 1.00 96.31 369 ASP A O 1
ATOM 2795 N N . LEU A 1 370 ? -0.487 -4.011 -10.555 1.00 97.62 370 LEU A N 1
ATOM 2796 C CA . LEU A 1 370 ? -0.440 -4.727 -9.301 1.00 97.62 370 LEU A CA 1
ATOM 2797 C C . LEU A 1 370 ? -0.987 -3.888 -8.153 1.00 97.62 370 LEU A C 1
ATOM 2799 O O . LEU A 1 370 ? -0.857 -2.667 -8.125 1.00 97.62 370 LEU A O 1
ATOM 2803 N N . SER A 1 371 ? -1.562 -4.568 -7.171 1.00 97.62 371 SER A N 1
ATOM 2804 C CA . SER A 1 371 ? -1.845 -3.994 -5.859 1.00 97.62 371 SER A CA 1
ATOM 2805 C C . SER A 1 371 ? -1.891 -5.091 -4.805 1.00 97.62 371 SER A C 1
ATOM 2807 O O . SER A 1 371 ? -2.073 -6.265 -5.125 1.00 97.62 371 SER A O 1
ATOM 2809 N N . ARG A 1 372 ? -1.774 -4.728 -3.530 1.00 97.50 372 ARG A N 1
ATOM 2810 C CA . ARG A 1 372 ? -1.946 -5.664 -2.416 1.00 97.50 372 ARG A CA 1
ATOM 2811 C C . ARG A 1 372 ? -2.932 -5.109 -1.402 1.00 97.50 372 ARG A C 1
ATOM 2813 O O . ARG A 1 372 ? -2.643 -4.093 -0.777 1.00 97.50 372 ARG A O 1
ATOM 2820 N N . THR A 1 373 ? -4.064 -5.777 -1.231 1.00 98.19 373 THR A N 1
ATOM 2821 C CA . THR A 1 373 ? -5.104 -5.369 -0.284 1.00 98.19 373 THR A CA 1
ATOM 2822 C C . THR A 1 373 ? -4.986 -6.180 1.001 1.00 98.19 373 THR A C 1
ATOM 2824 O O . THR A 1 373 ? -4.889 -7.406 0.950 1.00 98.19 373 THR A O 1
ATOM 2827 N N . ASP A 1 374 ? -4.998 -5.493 2.141 1.00 97.00 374 ASP A N 1
ATOM 2828 C CA . ASP A 1 374 ? -4.844 -6.090 3.470 1.00 97.00 374 ASP A CA 1
ATOM 2829 C C . ASP A 1 374 ? -6.207 -6.130 4.199 1.00 97.00 374 ASP A C 1
ATOM 2831 O O . ASP A 1 374 ? -7.043 -5.232 4.044 1.00 97.00 374 ASP A O 1
ATOM 2835 N N . PHE A 1 375 ? -6.448 -7.188 4.976 1.00 97.75 375 PHE A N 1
ATOM 2836 C CA . PHE A 1 375 ? -7.742 -7.542 5.565 1.00 97.75 375 PHE A CA 1
ATOM 2837 C C . PHE A 1 375 ? -7.603 -8.001 7.019 1.00 97.75 375 PHE A C 1
ATOM 2839 O O . PHE A 1 375 ? -6.589 -8.584 7.404 1.00 97.75 375 PHE A O 1
ATOM 2846 N N . LEU A 1 376 ? -8.677 -7.846 7.798 1.00 96.75 376 LEU A N 1
ATOM 2847 C CA . LEU A 1 376 ? -8.880 -8.603 9.039 1.00 96.75 376 LEU A CA 1
ATOM 2848 C C . LEU A 1 376 ? -10.093 -9.514 8.896 1.00 96.75 376 LEU A C 1
ATOM 2850 O O . LEU A 1 376 ? -11.137 -9.058 8.441 1.00 96.75 376 LEU A O 1
ATOM 2854 N N . LEU A 1 377 ? -9.965 -10.768 9.326 1.00 96.94 377 LEU A N 1
ATOM 2855 C CA . LEU A 1 377 ? -10.993 -11.809 9.245 1.00 96.94 377 LEU A CA 1
ATOM 2856 C C . LEU A 1 377 ? -11.341 -12.348 10.637 1.00 96.94 377 LEU A C 1
ATOM 2858 O O . LEU A 1 377 ? -10.461 -12.767 11.387 1.00 96.94 377 LEU A O 1
ATOM 2862 N N . SER A 1 378 ? -12.627 -12.393 10.969 1.00 95.88 378 SER A N 1
ATOM 2863 C CA . SER A 1 378 ? -13.163 -12.963 12.206 1.00 95.88 378 SER A CA 1
ATOM 2864 C C . SER A 1 378 ? -14.291 -13.935 11.876 1.00 95.88 378 SER A C 1
ATOM 2866 O O . SER A 1 378 ? -15.368 -13.538 11.432 1.00 95.88 378 SER A O 1
ATOM 2868 N N . GLY A 1 379 ? -14.038 -15.236 12.038 1.00 94.06 379 GLY A N 1
ATOM 2869 C CA . GLY A 1 379 ? -14.957 -16.262 11.544 1.00 94.06 379 GLY A CA 1
ATOM 2870 C C . GLY A 1 379 ? -15.098 -16.173 10.022 1.00 94.06 379 GLY A C 1
ATOM 2871 O O . GLY A 1 379 ? -14.145 -16.454 9.303 1.00 94.06 379 GLY A O 1
ATOM 2872 N N . SER A 1 380 ? -16.279 -15.778 9.543 1.00 94.12 380 SER A N 1
ATOM 2873 C CA . SER A 1 380 ? -16.565 -15.540 8.120 1.00 94.12 380 SER A CA 1
ATOM 2874 C C . SER A 1 380 ? -16.675 -14.058 7.746 1.00 94.12 380 SER A C 1
ATOM 2876 O O . SER A 1 380 ? -16.858 -13.744 6.574 1.00 94.12 380 SER A O 1
ATOM 2878 N N . GLU A 1 381 ? -16.626 -13.150 8.722 1.00 96.88 381 GLU A N 1
ATOM 2879 C CA . GLU A 1 381 ? -16.725 -11.710 8.484 1.00 96.88 381 GLU A CA 1
ATOM 2880 C C . GLU A 1 381 ? -15.334 -11.113 8.313 1.00 96.88 381 GLU A C 1
ATOM 2882 O O . GLU A 1 381 ? -14.419 -11.438 9.068 1.00 96.88 381 GLU A O 1
ATOM 2887 N N . PHE A 1 382 ? -15.172 -10.210 7.352 1.00 97.81 382 PHE A N 1
ATOM 2888 C CA . PHE A 1 382 ? -13.918 -9.497 7.159 1.00 97.81 382 PHE A CA 1
ATOM 2889 C C . PHE A 1 382 ? -14.139 -8.004 6.971 1.00 97.81 382 PHE A C 1
ATOM 2891 O O . PHE A 1 382 ? -15.218 -7.564 6.573 1.00 97.81 382 PHE A O 1
ATOM 2898 N N . ILE A 1 383 ? -13.079 -7.238 7.207 1.00 98.12 383 ILE A N 1
ATOM 2899 C CA . ILE A 1 383 ? -12.975 -5.841 6.795 1.00 98.12 383 ILE A CA 1
ATOM 2900 C C . ILE A 1 383 ? -11.733 -5.633 5.931 1.00 98.12 383 ILE A C 1
ATOM 2902 O O . ILE A 1 383 ? -10.720 -6.312 6.103 1.00 98.12 383 ILE A O 1
ATOM 2906 N N . VAL A 1 384 ? -11.815 -4.667 5.022 1.00 98.12 384 VAL A N 1
ATOM 2907 C CA . VAL A 1 384 ? -10.697 -4.163 4.225 1.00 98.12 384 VAL A CA 1
ATOM 2908 C C . VAL A 1 384 ? -9.990 -3.060 5.009 1.00 98.12 384 VAL A C 1
ATOM 2910 O O . VAL A 1 384 ? -10.637 -2.128 5.497 1.00 98.12 384 VAL A O 1
ATOM 2913 N N . LEU A 1 385 ? -8.666 -3.158 5.130 1.00 94.75 385 LEU A N 1
ATOM 2914 C CA . LEU A 1 385 ? -7.844 -2.178 5.837 1.00 94.75 385 LEU A CA 1
ATOM 2915 C C . LEU A 1 385 ? -7.327 -1.095 4.892 1.00 94.75 385 LEU A C 1
ATOM 2917 O O . LEU A 1 385 ? -7.645 0.082 5.056 1.00 94.75 385 LEU A O 1
ATOM 2921 N N . GLU A 1 386 ? -6.528 -1.503 3.910 1.00 94.12 386 GLU A N 1
ATOM 2922 C CA . GLU A 1 386 ? -5.814 -0.625 2.984 1.00 94.12 386 GLU A CA 1
ATOM 2923 C C . GLU A 1 386 ? -5.399 -1.393 1.722 1.00 94.12 386 GLU A C 1
ATOM 2925 O O . GLU A 1 386 ? -5.435 -2.625 1.693 1.00 94.12 386 GLU A O 1
ATOM 2930 N N . THR A 1 387 ? -5.039 -0.662 0.664 1.00 95.19 387 THR A N 1
ATOM 2931 C CA . THR A 1 387 ? -4.429 -1.233 -0.544 1.00 95.19 387 THR A CA 1
ATOM 2932 C C . THR A 1 387 ? -3.081 -0.573 -0.784 1.00 95.19 387 THR A C 1
ATOM 2934 O O . THR A 1 387 ? -2.992 0.644 -0.887 1.00 95.19 387 THR A O 1
ATOM 2937 N N . ASN A 1 388 ? -2.043 -1.390 -0.914 1.00 93.81 388 ASN A N 1
ATOM 2938 C CA . ASN A 1 388 ? -0.675 -0.974 -1.179 1.00 93.81 388 ASN A CA 1
ATOM 2939 C C . ASN A 1 388 ? -0.403 -1.039 -2.685 1.00 93.81 388 ASN A C 1
ATOM 2941 O O . ASN A 1 388 ? -0.656 -2.073 -3.313 1.00 93.81 388 ASN A O 1
ATOM 2945 N N . MET A 1 389 ? 0.122 0.049 -3.253 1.00 92.81 389 MET A N 1
ATOM 2946 C CA . MET A 1 389 ? 0.349 0.171 -4.700 1.00 92.81 389 MET A CA 1
ATOM 2947 C C . MET A 1 389 ? 1.724 -0.316 -5.153 1.00 92.81 389 MET A C 1
ATOM 2949 O O . MET A 1 389 ? 1.849 -0.792 -6.277 1.00 92.81 389 MET A O 1
ATOM 2953 N N . LEU A 1 390 ? 2.737 -0.254 -4.286 1.00 91.62 390 LEU A N 1
ATOM 2954 C CA . LEU A 1 390 ? 4.062 -0.818 -4.542 1.00 91.62 390 LEU A CA 1
ATOM 2955 C C . LEU A 1 390 ? 4.383 -1.837 -3.438 1.00 91.62 390 LEU A C 1
ATOM 2957 O O . LEU A 1 390 ? 5.151 -1.548 -2.528 1.00 91.62 390 LEU A O 1
ATOM 2961 N N . PRO A 1 391 ? 3.776 -3.039 -3.448 1.00 91.31 391 PRO A N 1
ATOM 2962 C CA . PRO A 1 391 ? 4.105 -4.045 -2.445 1.00 91.31 391 PRO A CA 1
ATOM 2963 C C . PRO A 1 391 ? 5.593 -4.418 -2.521 1.00 91.31 391 PRO A C 1
ATOM 2965 O O . PRO A 1 391 ? 6.187 -4.411 -3.598 1.00 91.31 391 PRO A O 1
ATOM 2968 N N . GLY A 1 392 ? 6.187 -4.776 -1.379 1.00 88.88 392 GLY A N 1
ATOM 2969 C CA . GLY A 1 392 ? 7.575 -5.242 -1.319 1.00 88.88 392 GLY A CA 1
ATOM 2970 C C . GLY A 1 392 ? 7.846 -6.396 -2.294 1.00 88.88 392 GLY A C 1
ATOM 2971 O O . GLY A 1 392 ? 7.012 -7.290 -2.461 1.00 88.88 392 GLY A O 1
ATOM 2972 N N . MET A 1 393 ? 9.019 -6.363 -2.931 1.00 89.75 393 MET A N 1
ATOM 2973 C CA . MET A 1 393 ? 9.395 -7.256 -4.039 1.00 89.75 393 MET A CA 1
ATOM 2974 C C . MET A 1 393 ? 10.647 -8.085 -3.739 1.00 89.75 393 MET A C 1
ATOM 2976 O O . MET A 1 393 ? 11.376 -8.488 -4.644 1.00 89.75 393 MET A O 1
ATOM 2980 N N . THR A 1 394 ? 10.929 -8.362 -2.467 1.00 81.44 394 THR A N 1
ATOM 2981 C CA . THR A 1 394 ? 11.936 -9.380 -2.138 1.00 81.44 394 THR A CA 1
ATOM 2982 C C . THR A 1 394 ? 11.363 -10.777 -2.423 1.00 81.44 394 THR A C 1
ATOM 2984 O O . THR A 1 394 ? 10.147 -10.952 -2.348 1.00 81.44 394 THR A O 1
ATOM 2987 N N . PRO A 1 395 ? 12.183 -11.809 -2.695 1.00 69.81 395 PRO A N 1
ATOM 2988 C CA . PRO A 1 395 ? 11.671 -13.157 -2.977 1.00 69.81 395 PRO A CA 1
ATOM 2989 C C . PRO A 1 395 ? 10.836 -13.781 -1.847 1.00 69.81 395 PRO A C 1
ATOM 2991 O O . PRO A 1 395 ? 10.081 -14.713 -2.09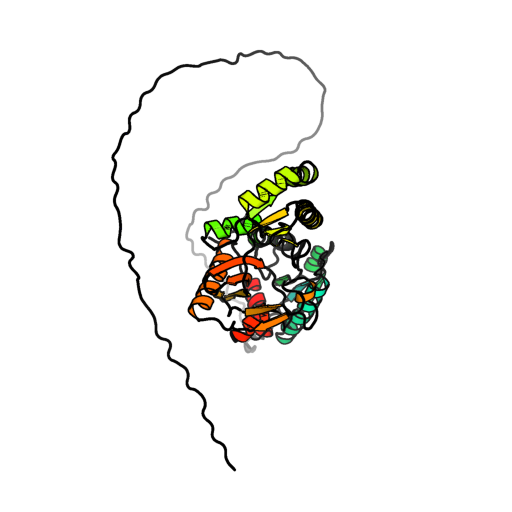1 1.00 69.81 395 PRO A O 1
ATOM 2994 N N . VAL A 1 396 ? 10.973 -13.269 -0.620 1.00 74.75 396 VAL A N 1
ATOM 2995 C CA . VAL A 1 396 ? 10.215 -13.692 0.571 1.00 74.75 396 VAL A CA 1
ATOM 2996 C C . VAL A 1 396 ? 9.131 -12.681 0.969 1.00 74.75 396 VAL A C 1
ATOM 2998 O O . VAL A 1 396 ? 8.583 -12.754 2.062 1.00 74.75 396 VAL A O 1
ATOM 3001 N N . SER A 1 397 ? 8.851 -11.692 0.117 1.00 88.00 397 SER A N 1
ATOM 3002 C CA . SER A 1 397 ? 7.746 -10.755 0.321 1.00 88.00 397 SER A CA 1
ATOM 3003 C C . SER A 1 397 ? 6.412 -11.401 -0.055 1.00 88.00 397 SER A C 1
ATOM 3005 O O . SER A 1 397 ? 6.335 -12.214 -0.975 1.00 88.00 397 SER A O 1
ATOM 3007 N N . LEU A 1 398 ? 5.341 -10.955 0.605 1.00 93.25 398 LEU A N 1
ATOM 3008 C CA . LEU A 1 398 ? 3.983 -11.499 0.472 1.00 93.25 398 LEU A CA 1
ATOM 3009 C C . LEU A 1 398 ? 3.465 -11.543 -0.977 1.00 93.25 398 LEU A C 1
ATOM 3011 O O . LEU A 1 398 ? 2.767 -12.478 -1.357 1.00 93.25 398 LEU A O 1
ATOM 3015 N N . PHE A 1 399 ? 3.786 -10.534 -1.796 1.00 96.12 399 PHE A N 1
ATOM 3016 C CA . PHE A 1 399 ? 3.281 -10.463 -3.169 1.00 96.12 399 PHE A CA 1
ATOM 3017 C C . PHE A 1 399 ? 3.996 -11.463 -4.105 1.00 96.12 399 PHE A C 1
ATOM 3019 O O . PHE A 1 399 ? 3.301 -12.262 -4.737 1.00 96.12 399 PHE A O 1
ATOM 3026 N N . PRO A 1 400 ? 5.346 -11.515 -4.162 1.00 95.44 400 PRO A N 1
ATOM 3027 C CA . PRO A 1 400 ? 6.069 -12.601 -4.831 1.00 95.44 400 PRO A CA 1
ATOM 3028 C C . PRO A 1 400 ? 5.723 -14.008 -4.333 1.00 95.44 400 PRO A C 1
ATOM 3030 O O . PRO A 1 400 ? 5.598 -14.912 -5.154 1.00 95.44 400 PRO A O 1
ATOM 3033 N N . GLU A 1 401 ? 5.532 -14.204 -3.025 1.00 95.06 401 GLU A N 1
ATOM 3034 C CA . GLU A 1 401 ? 5.120 -15.497 -2.460 1.00 95.06 401 GLU A CA 1
ATOM 3035 C C . GLU A 1 401 ? 3.755 -15.937 -3.010 1.00 95.06 401 GLU A C 1
ATOM 3037 O O . GLU A 1 401 ? 3.619 -17.054 -3.515 1.00 95.06 401 GLU A O 1
ATOM 3042 N N . ALA A 1 402 ? 2.761 -15.043 -2.995 1.00 97.12 402 ALA A N 1
ATOM 3043 C CA . ALA A 1 402 ? 1.438 -15.328 -3.542 1.00 97.12 402 ALA A CA 1
ATOM 3044 C C . ALA A 1 402 ? 1.478 -15.578 -5.060 1.00 97.12 402 ALA A C 1
ATOM 3046 O O . ALA A 1 402 ? 0.786 -16.465 -5.563 1.00 97.12 402 ALA A O 1
ATOM 3047 N N . ALA A 1 403 ? 2.323 -14.853 -5.801 1.00 97.12 403 ALA A N 1
ATOM 3048 C CA . ALA A 1 403 ? 2.537 -15.095 -7.228 1.00 97.12 403 ALA A CA 1
ATOM 3049 C C . ALA A 1 403 ? 3.168 -16.476 -7.480 1.00 97.12 403 ALA A C 1
ATOM 3051 O O . ALA A 1 403 ? 2.716 -17.213 -8.356 1.00 97.12 403 ALA A O 1
ATOM 3052 N N . GLN A 1 404 ? 4.150 -16.868 -6.665 1.00 95.88 404 GLN A N 1
ATOM 3053 C CA . GLN A 1 404 ? 4.792 -18.178 -6.734 1.00 95.88 404 GLN A CA 1
ATOM 3054 C C . GLN A 1 404 ? 3.807 -19.311 -6.415 1.00 95.88 404 GLN A C 1
ATOM 3056 O O . GLN A 1 404 ? 3.797 -20.319 -7.125 1.00 95.88 404 GLN A O 1
ATOM 3061 N N . ALA A 1 405 ? 2.950 -19.141 -5.403 1.00 96.00 405 ALA A N 1
ATOM 3062 C CA . ALA A 1 405 ? 1.870 -20.077 -5.078 1.00 96.00 405 ALA A CA 1
ATOM 3063 C C . ALA A 1 405 ? 0.829 -20.182 -6.208 1.00 96.00 405 ALA A C 1
ATOM 3065 O O . ALA A 1 405 ? 0.248 -21.244 -6.425 1.00 96.00 405 ALA A O 1
ATOM 3066 N N . PHE A 1 406 ? 0.640 -19.103 -6.972 1.00 96.75 406 PHE A N 1
ATOM 3067 C CA . PHE A 1 406 ? -0.172 -19.079 -8.191 1.00 96.75 406 PHE A CA 1
ATOM 3068 C C . PHE A 1 406 ? 0.541 -19.676 -9.423 1.00 96.75 406 PHE A C 1
ATOM 3070 O O . PHE A 1 406 ? -0.046 -19.763 -10.500 1.00 96.75 406 PHE A O 1
ATOM 3077 N N . GLY A 1 407 ? 1.801 -20.103 -9.287 1.00 96.81 407 GLY A N 1
ATOM 3078 C CA . GLY A 1 407 ? 2.587 -20.708 -10.363 1.00 96.81 407 GLY A CA 1
ATOM 3079 C C . GLY A 1 407 ? 3.348 -19.714 -11.242 1.00 96.81 407 GLY A C 1
ATOM 3080 O O . GLY A 1 407 ? 3.760 -20.089 -12.336 1.00 96.81 407 GLY A O 1
ATOM 3081 N N . ILE A 1 408 ? 3.548 -18.473 -10.788 1.00 96.25 408 ILE A N 1
ATOM 3082 C CA . ILE A 1 408 ? 4.309 -17.435 -11.497 1.00 96.25 408 ILE A CA 1
ATOM 3083 C C . ILE A 1 408 ? 5.669 -17.246 -10.806 1.00 96.25 408 ILE A C 1
ATOM 3085 O O . ILE A 1 408 ? 5.726 -16.670 -9.717 1.00 96.25 408 ILE A O 1
ATOM 3089 N N . PRO A 1 409 ? 6.783 -17.693 -11.415 1.00 95.25 409 PRO A N 1
ATOM 3090 C CA . PRO A 1 409 ? 8.119 -17.473 -10.872 1.00 95.25 409 PRO A CA 1
ATOM 3091 C C . PRO A 1 409 ? 8.480 -15.987 -10.796 1.00 95.25 409 PRO A C 1
ATOM 3093 O O . PRO A 1 409 ? 8.097 -15.201 -11.662 1.00 95.25 409 PRO A O 1
ATOM 3096 N N . PHE A 1 410 ? 9.315 -15.604 -9.827 1.00 95.94 410 PHE A N 1
ATOM 3097 C CA . PHE A 1 410 ? 9.696 -14.202 -9.605 1.00 95.94 410 PHE A CA 1
ATOM 3098 C C . PHE A 1 410 ? 10.238 -13.499 -10.865 1.00 95.94 410 PHE A C 1
ATOM 3100 O O . PHE A 1 410 ? 9.772 -12.421 -11.223 1.00 95.94 410 PHE A O 1
ATOM 3107 N N . ALA A 1 411 ? 11.160 -14.127 -11.602 1.00 95.44 411 ALA A N 1
ATOM 3108 C CA . ALA A 1 411 ? 11.694 -13.537 -12.832 1.00 95.44 411 ALA A CA 1
ATOM 3109 C C . ALA A 1 411 ? 10.640 -13.384 -13.945 1.00 95.44 411 ALA A C 1
ATOM 3111 O O . ALA A 1 411 ? 10.775 -12.517 -14.803 1.00 95.44 411 ALA A O 1
ATOM 3112 N N . GLU A 1 412 ? 9.604 -14.230 -13.961 1.00 95.81 412 GLU A N 1
ATOM 3113 C CA . GLU A 1 412 ? 8.473 -14.096 -14.889 1.00 95.81 412 GLU A CA 1
ATOM 3114 C C . GLU A 1 412 ? 7.533 -12.966 -14.469 1.00 95.81 412 GLU A C 1
ATOM 3116 O O . GLU A 1 412 ? 7.100 -12.192 -15.319 1.00 95.81 412 GLU A O 1
ATOM 3121 N N . LEU A 1 413 ? 7.279 -12.825 -13.165 1.00 96.56 413 LEU A N 1
ATOM 3122 C CA . LEU A 1 413 ? 6.500 -11.720 -12.614 1.00 96.56 413 LEU A CA 1
ATOM 3123 C C . LEU A 1 413 ? 7.111 -10.366 -13.003 1.00 96.56 413 LEU A C 1
ATOM 3125 O O . LEU A 1 413 ? 6.414 -9.509 -13.546 1.00 96.56 413 LEU A O 1
ATOM 3129 N N . ILE A 1 414 ? 8.416 -10.188 -12.775 1.00 97.12 414 ILE A N 1
ATOM 3130 C CA . ILE A 1 414 ? 9.119 -8.941 -13.109 1.00 97.12 414 ILE A CA 1
ATOM 3131 C C . ILE A 1 414 ? 9.097 -8.673 -14.623 1.00 97.12 414 ILE A C 1
ATOM 3133 O O . ILE A 1 414 ? 8.793 -7.555 -15.039 1.00 97.12 414 ILE A O 1
ATOM 3137 N N . ASP A 1 415 ? 9.357 -9.689 -15.456 1.00 96.12 415 ASP A N 1
ATOM 3138 C CA . ASP A 1 415 ? 9.297 -9.570 -16.922 1.00 96.12 415 ASP A CA 1
ATOM 3139 C C . ASP A 1 415 ? 7.898 -9.157 -17.409 1.00 96.12 415 ASP A C 1
ATOM 3141 O O . ASP A 1 415 ? 7.771 -8.251 -18.234 1.00 96.12 415 ASP A O 1
ATOM 3145 N N . GLY A 1 416 ? 6.842 -9.775 -16.871 1.00 95.62 416 GLY A N 1
ATOM 3146 C CA . GLY A 1 416 ? 5.455 -9.468 -17.220 1.00 95.62 416 GLY A CA 1
ATOM 3147 C C . GLY A 1 416 ? 5.061 -8.029 -16.882 1.00 95.62 416 GLY A C 1
ATOM 3148 O O . GLY A 1 416 ? 4.468 -7.341 -17.718 1.00 95.62 416 GLY A O 1
ATOM 3149 N N . LEU A 1 417 ? 5.448 -7.544 -15.699 1.00 96.81 417 LEU A N 1
ATOM 3150 C CA . LEU A 1 417 ? 5.209 -6.163 -15.272 1.00 96.81 417 LEU A CA 1
ATOM 3151 C C . LEU A 1 417 ? 5.914 -5.156 -16.192 1.00 96.81 417 LEU A C 1
ATOM 3153 O O . LEU A 1 417 ? 5.285 -4.218 -16.686 1.00 96.81 417 LEU A O 1
ATOM 3157 N N . VAL A 1 418 ? 7.197 -5.384 -16.495 1.00 96.75 418 VAL A N 1
ATOM 3158 C CA . VAL A 1 418 ? 7.971 -4.513 -17.396 1.00 96.75 418 VAL A CA 1
ATOM 3159 C C . VAL A 1 418 ? 7.372 -4.489 -18.798 1.00 96.75 418 VAL A C 1
ATOM 3161 O O . VAL A 1 418 ? 7.195 -3.415 -19.367 1.00 96.75 418 VAL A O 1
ATOM 3164 N N . ARG A 1 419 ? 7.014 -5.648 -19.362 1.00 94.62 419 ARG A N 1
ATOM 3165 C CA . ARG A 1 419 ? 6.396 -5.718 -20.697 1.00 94.62 419 ARG A CA 1
ATOM 3166 C C . ARG A 1 419 ? 5.056 -4.999 -20.749 1.00 94.62 419 ARG A C 1
ATOM 3168 O O . ARG A 1 419 ? 4.775 -4.317 -21.735 1.00 94.62 419 ARG A O 1
ATOM 3175 N N . THR A 1 420 ? 4.249 -5.137 -19.700 1.00 93.56 420 THR A N 1
ATOM 3176 C CA . THR A 1 420 ? 2.951 -4.464 -19.600 1.00 93.56 420 THR A CA 1
ATOM 3177 C C . THR A 1 420 ? 3.145 -2.951 -19.587 1.00 93.56 420 THR A C 1
ATOM 3179 O O . THR A 1 420 ? 2.535 -2.255 -20.402 1.00 93.56 420 THR A O 1
ATOM 3182 N N . ALA A 1 421 ? 4.080 -2.443 -18.781 1.00 94.44 421 ALA A N 1
ATOM 3183 C CA . ALA A 1 421 ? 4.439 -1.028 -18.778 1.00 94.44 421 ALA A CA 1
ATOM 3184 C C . ALA A 1 421 ? 4.992 -0.546 -20.128 1.00 94.44 421 ALA A C 1
ATOM 3186 O O . ALA A 1 421 ? 4.517 0.461 -20.647 1.00 94.44 421 ALA A O 1
ATOM 3187 N N . ALA A 1 422 ? 5.912 -1.292 -20.747 1.00 92.88 422 ALA A N 1
ATOM 3188 C CA . ALA A 1 422 ? 6.499 -0.963 -22.051 1.00 92.88 422 ALA A CA 1
ATOM 3189 C C . ALA A 1 422 ? 5.464 -0.890 -23.183 1.00 92.88 422 ALA A C 1
ATOM 3191 O O . ALA A 1 422 ? 5.664 -0.194 -24.178 1.00 92.88 422 ALA A O 1
ATOM 3192 N N . SER A 1 423 ? 4.365 -1.640 -23.067 1.00 90.75 423 SER A N 1
ATOM 3193 C CA . SER A 1 423 ? 3.294 -1.636 -24.067 1.00 90.75 423 SER A CA 1
ATOM 3194 C C . SER A 1 423 ? 2.464 -0.346 -24.054 1.00 90.75 423 SER A C 1
ATOM 3196 O O . SER A 1 423 ? 1.753 -0.057 -25.024 1.00 90.75 423 SER A O 1
ATOM 3198 N N . ARG A 1 424 ? 2.561 0.452 -22.981 1.00 86.50 424 ARG A N 1
ATOM 3199 C CA . ARG A 1 424 ? 1.839 1.716 -22.849 1.00 86.50 424 ARG A CA 1
ATOM 3200 C C . ARG A 1 424 ? 2.456 2.754 -23.765 1.00 86.50 424 ARG A C 1
ATOM 3202 O O . ARG A 1 424 ? 3.648 3.043 -23.710 1.00 86.50 424 ARG A O 1
ATOM 3209 N N . LYS A 1 425 ? 1.612 3.363 -24.593 1.00 68.19 425 LYS A N 1
ATOM 3210 C CA . LYS A 1 425 ? 2.007 4.572 -25.310 1.00 68.19 425 LYS A CA 1
ATOM 3211 C C . LYS A 1 425 ? 2.055 5.716 -24.297 1.00 68.19 425 LYS A C 1
ATOM 3213 O O . LYS A 1 425 ? 1.089 5.851 -23.545 1.00 68.19 425 LYS A O 1
ATOM 3218 N N . PRO A 1 426 ? 3.117 6.536 -24.280 1.00 63.44 426 PRO A N 1
ATOM 3219 C CA . PRO A 1 426 ? 3.086 7.772 -23.514 1.00 63.44 426 PRO A CA 1
ATOM 3220 C C . PRO A 1 426 ? 1.887 8.608 -23.974 1.00 63.44 426 PRO A C 1
ATOM 3222 O O . PRO A 1 426 ? 1.574 8.636 -25.172 1.00 63.44 426 PRO A O 1
ATOM 3225 N N . ALA A 1 427 ? 1.199 9.242 -23.022 1.00 57.06 427 ALA A N 1
ATOM 3226 C CA . ALA A 1 427 ? 0.090 10.136 -23.331 1.00 57.06 427 ALA A CA 1
ATOM 3227 C C . ALA A 1 427 ? 0.575 11.202 -24.322 1.00 57.06 427 ALA A C 1
ATOM 3229 O O . ALA A 1 427 ? 1.643 11.796 -24.141 1.00 57.06 427 ALA A O 1
ATOM 3230 N N . ARG A 1 428 ? -0.165 11.424 -25.414 1.00 56.03 428 ARG A N 1
ATOM 3231 C CA . ARG A 1 428 ? 0.235 12.457 -26.374 1.00 56.03 428 ARG A CA 1
ATOM 3232 C C . ARG A 1 428 ? 0.051 13.840 -25.741 1.00 56.03 428 ARG A C 1
ATOM 3234 O O . ARG A 1 428 ? -0.895 14.029 -24.976 1.00 56.03 428 ARG A O 1
ATOM 3241 N N . PRO A 1 429 ? 0.882 14.839 -26.090 1.00 53.97 429 PRO A N 1
ATOM 3242 C CA . PRO A 1 429 ? 0.666 16.208 -25.633 1.00 53.97 429 PRO A CA 1
ATOM 3243 C C . PRO A 1 429 ? -0.761 16.680 -25.957 1.00 53.97 429 PRO A C 1
ATOM 3245 O O . PRO A 1 429 ? -1.158 16.700 -27.122 1.00 53.97 429 PRO A O 1
ATOM 3248 N N . GLY A 1 430 ? -1.528 17.043 -24.924 1.00 55.66 430 GLY A N 1
ATOM 3249 C CA . GLY A 1 430 ? -2.922 17.495 -25.040 1.00 55.66 430 GLY A CA 1
ATOM 3250 C C . GLY A 1 430 ? -3.989 16.394 -24.983 1.00 55.66 430 GLY A C 1
ATOM 3251 O O . GLY A 1 430 ? -5.176 16.707 -25.050 1.00 55.66 430 GLY A O 1
ATOM 3252 N N . GLU A 1 431 ? -3.604 15.125 -24.848 1.00 58.88 431 GLU A N 1
ATOM 3253 C CA . GLU A 1 431 ? -4.537 14.024 -24.613 1.00 58.88 431 GLU A CA 1
ATOM 3254 C C . GLU A 1 431 ? -4.941 14.019 -23.132 1.00 58.88 431 GLU A C 1
ATOM 3256 O O . GLU A 1 431 ? -4.091 13.954 -22.244 1.00 58.88 431 GLU A O 1
ATOM 3261 N N . VAL A 1 432 ? -6.241 14.148 -22.853 1.00 57.75 432 VAL A N 1
ATOM 3262 C CA . VAL A 1 432 ? -6.751 14.046 -21.480 1.00 57.75 432 VAL A CA 1
ATOM 3263 C C . VAL A 1 432 ? -6.594 12.587 -21.050 1.00 57.75 432 VAL A C 1
ATOM 3265 O O . VAL A 1 432 ? -7.128 11.718 -21.747 1.00 57.75 432 VAL A O 1
ATOM 3268 N N . PRO A 1 433 ? -5.891 12.290 -19.940 1.00 57.81 433 PRO A N 1
ATOM 3269 C CA . PRO A 1 433 ? -5.782 10.926 -19.448 1.00 57.81 433 PRO A CA 1
ATOM 3270 C C . PRO A 1 433 ? -7.179 10.343 -19.254 1.00 57.81 433 PRO A C 1
ATOM 3272 O O . PRO A 1 433 ? -8.029 10.948 -18.596 1.00 57.81 433 PRO A O 1
ATOM 3275 N N . ALA A 1 434 ? -7.431 9.173 -19.835 1.00 51.84 434 ALA A N 1
ATOM 3276 C CA . ALA A 1 434 ? -8.632 8.428 -19.511 1.00 51.84 434 ALA A CA 1
ATOM 3277 C C . ALA A 1 434 ? -8.485 7.931 -18.070 1.00 51.84 434 ALA A C 1
ATOM 3279 O O . ALA A 1 434 ? -7.602 7.122 -17.779 1.00 51.84 434 ALA A O 1
ATOM 3280 N N . PHE A 1 435 ? -9.325 8.426 -17.161 1.00 49.50 435 PHE A N 1
ATOM 3281 C CA . PHE A 1 435 ? -9.469 7.776 -15.865 1.00 49.50 435 PHE A CA 1
ATOM 3282 C C . PHE A 1 435 ? -10.057 6.377 -16.100 1.00 49.50 435 PHE A C 1
ATOM 3284 O O . PHE A 1 435 ? -10.967 6.253 -16.928 1.00 49.50 435 PHE A O 1
ATOM 3291 N N . PRO A 1 436 ? -9.534 5.330 -15.436 1.00 45.69 436 PRO A N 1
ATOM 3292 C CA . PRO A 1 436 ? -10.138 4.007 -15.509 1.00 45.69 436 PRO A CA 1
ATOM 3293 C C . PRO A 1 436 ? -11.617 4.112 -15.110 1.00 45.69 436 PRO A C 1
ATOM 3295 O O . PRO A 1 436 ? -11.955 4.782 -14.133 1.00 45.69 436 PRO A O 1
ATOM 3298 N N . SER A 1 437 ? -12.482 3.535 -15.947 1.00 34.94 437 SER A N 1
ATOM 3299 C CA . SER A 1 437 ? -13.946 3.592 -15.839 1.00 34.94 437 SER A CA 1
ATOM 3300 C C . SER A 1 437 ? -14.505 2.668 -14.774 1.00 34.94 437 SER A C 1
ATOM 3302 O O . SER A 1 437 ? -14.026 1.509 -14.743 1.00 34.94 437 SER A O 1
#

Radius of gyration: 31.78 Å; chains: 1; bounding box: 75×117×101 Å

Foldseek 3Di:
DDDDDDDDDDDDDDDDDDDDDDDDDDDDDDDDDDDDDDDDDDDDDDDDDDDDDDDDDDDDDDDDDDDDDDDDDDDDDDDDDDDDDDDDDDDDDDDDPPPPPPDPVVPAAEEEEEAADPDPCRVLRVLLSVQLVVLCVVVPHRYDYHYPDPCRLVVCVVSVGLEYEQSYFFPCRQQQNVLVSCLVVLHFYFWFHNQLSNQQQFQVSLVVLCVVLVAFAFQKDKQALVNLVVCVVPLPVVVVVCCVRQNQWKWKAARGTDQCQLIDTGHHPDDSVNVNVSNVRRCVPHNMMMMGHDDDAWKKKWKWADFPNRTFIFQIKTKAADPPPDRGNCLQPPDVRIDIDPNDPDDPVLRVVVSVSNVSSCQSSLIHRMKMWMWGDDPSDIHTRGIGTNFRRNCPGPRVVSCVSVVQHSSNSSVRSRVVSSVDRSQPVPHDDDRRD

pLDDT: mean 76.36, std 27.61, range [24.5, 98.75]

Sequence (437 aa):
MSVAGTMPMPMPVVPVSASVALRALGRRRRSRRCVGSGRAFGSFSVREGCPRGEAEHERPWGSTHRPRAGHARLLWSSGLCEPAFPWFFRAFEGVRCVRISALVRRSAMKVAVVMGGPSAEAEVSRVSARAIMGALAERGYVAEAIELNEKVAAELLSFAPDVVFPIAHGALGEDGCLQGLLEILGLPYVGSGVLASAVAADKAHTKKLYRGARLPVAEEWLLTRAELERVARDPESFYGEALSRLGPEMIVKPNTGGSAVGTTRLLRGFSKEELARAVELSSRVSEETLLETYFRGSELTCGVLERDGVPVALPPTLIHQQVSGWYDFESKYKSGGSRHECPAPFAPEILSAIQEAALTAHRVIGARDLSRTDFLLSGSEFIVLETNMLPGMTPVSLFPEAAQAFGIPFAELIDGLVRTAASRKPARPGEVPAFPS